Protein 4M8K (pdb70)

Structure (mmCIF, N/CA/C/O backbone):
data_4M8K
#
_entry.id   4M8K
#
_cell.length_a   49.244
_cell.length_b   72.319
_cell.length_c   62.900
_cell.angle_alpha   90.000
_cell.angle_beta   91.530
_cell.angle_gamma   90.000
#
_symmetry.space_group_name_H-M   'P 1 21 1'
#
loop_
_entity.id
_entity.type
_entity.pdbx_description
1 polymer 'hypothetical protein, GDSL-like Lipase/Acylhydrolase family protein'
2 non-polymer 'ACETATE ION'
3 non-polymer 'CHLORIDE ION'
4 water water
#
loop_
_atom_site.group_PDB
_atom_site.id
_atom_site.type_symbol
_atom_site.label_atom_id
_atom_site.label_alt_id
_atom_site.label_comp_id
_atom_site.label_asym_id
_atom_site.label_entity_id
_atom_site.label_seq_id
_atom_site.pdbx_PDB_ins_code
_atom_site.Cartn_x
_atom_site.Cartn_y
_atom_site.Cartn_z
_atom_site.occupancy
_atom_site.B_iso_or_equiv
_atom_site.auth_seq_id
_atom_site.auth_comp_id
_atom_site.auth_asym_id
_atom_site.auth_atom_id
_atom_site.pdbx_PDB_model_num
ATOM 1 N N . GLU A 1 13 ? 26.372 -21.383 12.790 1.00 50.62 -6 GLU A N 1
ATOM 2 C CA . GLU A 1 13 ? 25.381 -20.274 12.982 1.00 54.56 -6 GLU A CA 1
ATOM 3 C C . GLU A 1 13 ? 24.590 -20.472 14.287 1.00 52.90 -6 GLU A C 1
ATOM 4 O O . GLU A 1 13 ? 24.322 -19.502 14.995 1.00 49.41 -6 GLU A O 1
ATOM 6 N N . ASN A 1 14 ? 24.233 -21.719 14.615 1.00 53.79 -5 ASN A N 1
ATOM 7 C CA . ASN A 1 14 ? 23.211 -21.957 15.659 1.00 48.24 -5 ASN A CA 1
ATOM 8 C C . ASN A 1 14 ? 23.695 -21.571 17.004 1.00 40.32 -5 ASN A C 1
ATOM 9 O O . ASN A 1 14 ? 24.862 -21.827 17.328 1.00 36.81 -5 ASN A O 1
ATOM 14 N N . LEU A 1 15 ? 22.797 -20.996 17.800 1.00 36.15 -4 LEU A N 1
ATOM 15 C CA A LEU A 1 15 ? 23.164 -20.474 19.103 0.50 36.50 -4 LEU A CA 1
ATOM 16 C CA B LEU A 1 15 ? 23.175 -20.474 19.096 0.50 36.00 -4 LEU A CA 1
ATOM 17 C C . LEU A 1 15 ? 23.790 -21.552 19.963 1.00 35.46 -4 LEU A C 1
ATOM 18 O O . LEU A 1 15 ? 24.752 -21.285 20.679 1.00 34.68 -4 LEU A O 1
ATOM 27 N N . TYR A 1 16 ? 23.281 -22.777 19.859 1.00 31.78 -3 TYR A N 1
ATOM 28 C CA . TYR A 1 16 ? 23.759 -23.829 20.770 1.00 33.89 -3 TYR A CA 1
ATOM 29 C C . TYR A 1 16 ? 25.211 -24.264 20.557 1.00 35.34 -3 TYR A C 1
ATOM 30 O O . TYR A 1 16 ? 25.798 -24.878 21.444 1.00 37.92 -3 TYR A O 1
ATOM 39 N N . PHE A 1 17 ? 25.779 -23.984 19.385 1.00 31.29 -2 PHE A N 1
ATOM 40 C CA . PHE A 1 17 ? 27.174 -24.365 19.113 1.00 31.89 -2 PHE A CA 1
ATOM 41 C C . PHE A 1 17 ? 28.089 -23.810 20.206 1.00 31.50 -2 PHE A C 1
ATOM 42 O O . PHE A 1 17 ? 28.866 -24.563 20.806 1.00 32.98 -2 PHE A O 1
ATOM 50 N N . GLN A 1 18 ? 27.957 -22.525 20.526 1.00 30.24 -1 GLN A N 1
ATOM 51 C CA . GLN A 1 18 ? 28.761 -21.907 21.589 1.00 30.09 -1 GLN A CA 1
ATOM 52 C C . GLN A 1 18 ? 27.964 -21.486 22.809 1.00 30.39 -1 GLN A C 1
ATOM 53 O O . GLN A 1 18 ? 28.522 -20.938 23.744 1.00 35.83 -1 GLN A O 1
ATOM 59 N N . GLY A 1 19 ? 26.656 -21.688 22.807 1.00 32.38 0 GLY A N 1
ATOM 60 C CA . GLY A 1 19 ? 25.805 -21.257 23.931 1.00 30.70 0 GLY A CA 1
ATOM 61 C C . GLY A 1 19 ? 25.544 -19.780 23.895 1.00 31.08 0 GLY A C 1
ATOM 62 O O . GLY A 1 19 ? 25.968 -19.130 22.955 1.00 31.86 0 GLY A O 1
ATOM 63 N N . GLN A 1 20 ? 24.823 -19.264 24.883 1.00 30.76 23 GLN A N 1
ATOM 64 C CA . GLN A 1 20 ? 24.644 -17.817 25.071 1.00 31.68 23 GLN A CA 1
ATOM 65 C C . GLN A 1 20 ? 25.838 -17.186 25.658 1.00 26.75 23 GLN A C 1
ATOM 66 O O . GLN A 1 20 ? 26.370 -17.667 26.653 1.00 32.48 23 GLN A O 1
ATOM 72 N N . LYS A 1 21 ? 26.168 -16.039 25.101 1.00 24.15 24 LYS A N 1
ATOM 73 C CA . LYS A 1 21 ? 27.224 -15.231 25.590 1.00 28.64 24 LYS A CA 1
ATOM 74 C C . LYS A 1 21 ? 26.770 -14.533 26.882 1.00 28.77 24 LYS A C 1
ATOM 75 O O . LYS A 1 21 ? 25.590 -14.120 27.060 1.00 29.41 24 LYS A O 1
ATOM 81 N N . LYS A 1 22 ? 27.729 -14.439 27.789 1.00 26.26 25 LYS A N 1
ATOM 82 C CA . LYS A 1 22 ? 27.529 -13.908 29.122 1.00 24.86 25 LYS A CA 1
ATOM 83 C C . LYS A 1 22 ? 28.020 -12.456 29.169 1.00 20.52 25 LYS A C 1
ATOM 84 O O . LYS A 1 22 ? 29.167 -12.114 28.749 1.00 22.37 25 LYS A O 1
ATOM 90 N N . VAL A 1 23 ? 27.114 -11.630 29.631 1.00 17.73 26 VAL A N 1
ATOM 91 C CA . VAL A 1 23 ? 27.303 -10.173 29.737 1.00 21.00 26 VAL A CA 1
ATOM 92 C C . VAL A 1 23 ? 27.404 -9.775 31.205 1.00 19.08 26 VAL A C 1
ATOM 93 O O . VAL A 1 23 ? 26.516 -10.067 32.039 1.00 21.10 26 VAL A O 1
ATOM 97 N N . SER A 1 24 ? 28.480 -9.082 31.512 1.00 20.04 27 SER A N 1
ATOM 98 C CA . SER A 1 24 ? 28.615 -8.410 32.774 1.00 21.28 27 SER A CA 1
ATOM 99 C C . SER A 1 24 ? 28.682 -6.889 32.570 1.00 20.81 27 SER A C 1
ATOM 100 O O . SER A 1 24 ? 29.126 -6.400 31.517 1.00 21.27 27 SER A O 1
ATOM 103 N N . ILE A 1 25 ? 28.235 -6.152 33.587 1.00 22.30 28 ILE A N 1
ATOM 104 C CA . ILE A 1 25 ? 28.189 -4.678 33.587 1.00 22.45 28 ILE A CA 1
ATOM 105 C C . ILE A 1 25 ? 29.001 -4.169 34.778 1.00 20.81 28 ILE A C 1
ATOM 106 O O . ILE A 1 25 ? 28.861 -4.708 35.873 1.00 22.76 28 ILE A O 1
ATOM 111 N N . LEU A 1 26 ? 29.845 -3.149 34.534 1.00 21.96 29 LEU A N 1
ATOM 112 C CA . LEU A 1 26 ? 30.535 -2.373 35.570 1.00 19.86 29 LEU A CA 1
ATOM 113 C C . LEU A 1 26 ? 29.994 -0.956 35.429 1.00 20.49 29 LEU A C 1
ATOM 114 O O . LEU A 1 26 ? 30.313 -0.258 34.457 1.00 19.60 29 LEU A O 1
ATOM 119 N N . GLY A 1 27 ? 29.081 -0.579 36.330 1.00 19.47 30 GLY A N 1
ATOM 120 C CA . GLY A 1 27 ? 28.288 0.646 36.170 1.00 19.72 30 GLY A CA 1
ATOM 121 C C . GLY A 1 27 ? 28.078 1.457 37.411 1.00 19.13 30 GLY A C 1
ATOM 122 O O . GLY A 1 27 ? 28.576 1.146 38.535 1.00 15.39 30 GLY A O 1
ATOM 123 N N . ASP A 1 28 ? 27.320 2.516 37.192 1.00 19.34 31 ASP A N 1
ATOM 124 C CA . ASP A 1 28 ? 26.881 3.433 38.218 1.00 19.26 31 ASP A CA 1
ATOM 125 C C . ASP A 1 28 ? 25.323 3.385 38.321 1.00 19.86 31 ASP A C 1
ATOM 126 O O . ASP A 1 28 ? 24.724 2.390 37.923 1.00 20.76 31 ASP A O 1
ATOM 131 N N . SER A 1 29 ? 24.688 4.442 38.830 1.00 22.15 32 SER A N 1
ATOM 132 C CA . SER A 1 29 ? 23.208 4.447 39.004 1.00 23.93 32 SER A CA 1
ATOM 133 C C . SER A 1 29 ? 22.466 4.077 37.739 1.00 23.04 32 SER A C 1
ATOM 134 O O . SER A 1 29 ? 21.385 3.507 37.819 1.00 20.57 32 SER A O 1
ATOM 137 N N . TYR A 1 30 ? 23.015 4.429 36.558 1.00 18.67 33 TYR A N 1
ATOM 138 C CA . TYR A 1 30 ? 22.286 4.281 35.283 1.00 19.35 33 TYR A CA 1
ATOM 139 C C . TYR A 1 30 ? 22.043 2.785 34.964 1.00 23.65 33 TYR A C 1
ATOM 140 O O . TYR A 1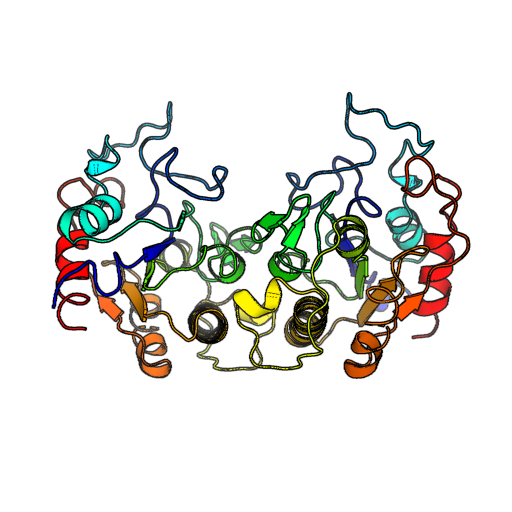 30 ? 21.146 2.425 34.198 1.00 19.66 33 TYR A O 1
ATOM 149 N N . SER A 1 31 ? 22.852 1.939 35.582 1.00 20.22 34 SER A N 1
ATOM 150 C CA . SER A 1 31 ? 22.819 0.485 35.369 1.00 18.43 34 SER A CA 1
ATOM 151 C C . SER A 1 31 ? 22.378 -0.281 36.625 1.00 19.29 34 SER A C 1
ATOM 152 O O . SER A 1 31 ? 22.541 -1.511 36.713 1.00 21.32 34 SER A O 1
ATOM 155 N N . THR A 1 32 ? 21.819 0.429 37.607 1.00 20.97 35 THR A N 1
ATOM 156 C CA . THR A 1 32 ? 21.357 -0.201 38.841 1.00 21.44 35 THR A CA 1
ATOM 157 C C . THR A 1 32 ? 19.869 -0.491 38.810 1.00 22.50 35 THR A C 1
ATOM 158 O O . THR A 1 32 ? 19.112 0.175 38.117 1.00 18.99 35 THR A O 1
ATOM 162 N N . PHE A 1 33 ? 19.477 -1.509 39.570 1.00 23.89 36 PHE A N 1
ATOM 163 C CA . PHE A 1 33 ? 18.075 -1.734 39.975 1.00 21.24 36 PHE A CA 1
ATOM 164 C C . PHE A 1 33 ? 18.126 -2.555 41.249 1.00 19.80 36 PHE A C 1
ATOM 165 O O . PHE A 1 33 ? 18.823 -3.596 41.310 1.00 19.59 36 PHE A O 1
ATOM 173 N N . TYR A 1 34 ? 17.448 -2.059 42.276 1.00 22.21 37 TYR A N 1
ATOM 174 C CA . TYR A 1 34 ? 17.303 -2.768 43.563 1.00 23.94 37 TYR A CA 1
ATOM 175 C C . TYR A 1 34 ? 17.060 -4.263 43.391 1.00 21.38 37 TYR A C 1
ATOM 176 O O . TYR A 1 34 ? 16.128 -4.676 42.661 1.00 21.58 37 TYR A O 1
ATOM 185 N N . GLY A 1 35 ? 17.879 -5.077 44.040 1.00 20.50 38 GLY A N 1
ATOM 186 C CA . GLY A 1 35 ? 17.765 -6.535 43.996 1.00 20.02 38 GLY A CA 1
ATOM 187 C C . GLY A 1 35 ? 18.418 -7.188 42.799 1.00 23.56 38 GLY A C 1
ATOM 188 O O . GLY A 1 35 ? 18.374 -8.395 42.647 1.00 21.65 38 GLY A O 1
ATOM 189 N N . HIS A 1 36 ? 19.000 -6.408 41.921 1.00 18.44 39 HIS A N 1
ATOM 190 C CA . HIS A 1 36 ? 19.566 -6.963 40.697 1.00 20.90 39 HIS A CA 1
ATOM 191 C C . HIS A 1 36 ? 20.995 -6.501 40.495 1.00 21.25 39 HIS A C 1
ATOM 192 O O . HIS A 1 36 ? 21.499 -6.478 39.355 1.00 30.80 39 HIS A O 1
ATOM 199 N N . VAL A 1 37 ? 21.682 -6.138 41.568 1.00 22.51 40 VAL A N 1
ATOM 200 C CA . VAL A 1 37 ? 23.131 -5.844 41.458 1.00 20.39 40 VAL A CA 1
ATOM 201 C C . VAL A 1 37 ? 23.918 -6.816 42.289 1.00 20.06 40 VAL A C 1
ATOM 202 O O . VAL A 1 37 ? 23.407 -7.359 43.259 1.00 20.81 40 VAL A O 1
ATOM 206 N N . SER A 1 38 ? 25.209 -7.000 41.969 1.00 21.55 41 SER A N 1
ATOM 207 C CA A SER A 1 38 ? 26.085 -7.814 42.774 0.50 22.95 41 SER A CA 1
ATOM 208 C CA B SER A 1 38 ? 26.081 -7.807 42.800 0.50 23.20 41 SER A CA 1
ATOM 209 C C . SER A 1 38 ? 27.419 -7.107 42.917 1.00 22.03 41 SER A C 1
ATOM 210 O O . SER A 1 38 ? 28.007 -6.733 41.894 1.00 21.45 41 SER A O 1
ATOM 215 N N . PRO A 1 39 ? 27.900 -6.944 44.141 1.00 20.87 42 PRO A N 1
ATOM 216 C CA . PRO A 1 39 ? 27.306 -7.320 45.439 1.00 22.80 42 PRO A CA 1
ATOM 217 C C . PRO A 1 39 ? 25.928 -6.685 45.700 1.00 21.00 42 PRO A C 1
ATOM 218 O O . PRO A 1 39 ? 25.632 -5.576 45.271 1.00 22.33 42 PRO A O 1
ATOM 222 N N . ALA A 1 40 ? 25.095 -7.413 46.407 1.00 22.82 43 ALA A N 1
ATOM 223 C CA . ALA A 1 40 ? 23.748 -6.938 46.747 1.00 22.59 43 ALA A CA 1
ATOM 224 C C . ALA A 1 40 ? 23.776 -5.628 47.517 1.00 23.91 43 ALA A C 1
ATOM 225 O O . ALA A 1 40 ? 22.868 -4.815 47.375 1.00 28.68 43 ALA A O 1
ATOM 227 N N . ALA A 1 41 ? 24.811 -5.415 48.323 1.00 24.18 44 ALA A N 1
ATOM 228 C CA . ALA A 1 41 ? 24.930 -4.182 49.083 1.00 28.87 44 ALA A CA 1
ATOM 229 C C . ALA A 1 41 ? 25.297 -2.921 48.256 1.00 24.39 44 ALA A C 1
ATOM 230 O O . ALA A 1 41 ? 25.199 -1.811 48.775 1.00 24.61 44 ALA A O 1
ATOM 232 N N . ASN A 1 42 ? 25.676 -3.070 46.982 1.00 21.72 45 ASN A N 1
ATOM 233 C CA . ASN A 1 42 ? 25.854 -1.925 46.140 1.00 19.36 45 ASN A CA 1
ATOM 234 C C . ASN A 1 42 ? 24.641 -0.989 46.173 1.00 21.00 45 ASN A C 1
ATOM 235 O O . ASN A 1 42 ? 23.510 -1.435 45.995 1.00 22.08 45 ASN A O 1
ATOM 240 N N . LEU A 1 43 ? 24.889 0.305 46.309 1.00 21.44 46 LEU A N 1
ATOM 241 C CA . LEU A 1 43 ? 23.814 1.282 46.277 1.00 24.66 46 LEU A CA 1
ATOM 242 C C . LEU A 1 43 ? 23.132 1.299 44.928 1.00 25.54 46 LEU A C 1
ATOM 243 O O . LEU A 1 43 ? 23.773 1.201 43.871 1.00 21.62 46 LEU A O 1
ATOM 248 N N . CYS A 1 44 ? 21.818 1.422 44.977 1.00 23.41 47 CYS A N 1
ATOM 249 C CA . CYS A 1 44 ? 20.972 1.524 43.766 1.00 22.08 47 CYS A CA 1
ATOM 250 C C . CYS A 1 44 ? 20.206 2.844 43.693 1.00 24.84 47 CYS A C 1
ATOM 251 O O . CYS A 1 44 ? 19.939 3.457 44.707 1.00 25.86 47 CYS A O 1
ATOM 254 N N . TRP A 1 45 ? 19.800 3.243 42.499 1.00 20.02 48 TRP A N 1
ATOM 255 C CA . TRP A 1 45 ? 19.029 4.432 42.275 1.00 19.29 48 TRP A CA 1
ATOM 256 C C . TRP A 1 45 ? 17.591 4.092 41.902 1.00 24.70 48 TRP A C 1
ATOM 257 O O . TRP A 1 45 ? 16.689 4.779 42.305 1.00 23.37 48 TRP A O 1
ATOM 268 N N . TYR A 1 46 ? 17.403 3.017 41.146 1.00 24.44 49 TYR A N 1
ATOM 269 C CA . TYR A 1 46 ? 16.069 2.585 40.710 1.00 25.72 49 TYR A CA 1
ATOM 270 C C . TYR A 1 46 ? 15.485 1.458 41.570 1.00 29.11 49 TYR A C 1
ATOM 271 O O . TYR A 1 46 ? 16.175 0.546 41.950 1.00 21.71 49 TYR A O 1
ATOM 280 N N . GLY A 1 47 ? 14.186 1.508 41.797 1.00 26.93 50 GLY A N 1
ATOM 281 C CA . GLY A 1 47 ? 13.486 0.436 42.506 1.00 31.72 50 GLY A CA 1
ATOM 282 C C . GLY A 1 47 ? 13.748 0.312 43.992 1.00 27.49 50 GLY A C 1
ATOM 283 O O . GLY A 1 47 ? 13.468 -0.741 44.558 1.00 26.87 50 GLY A O 1
ATOM 284 N N . VAL A 1 48 ? 14.225 1.376 44.643 1.00 28.15 51 VAL A N 1
ATOM 285 C CA . VAL A 1 48 ? 14.623 1.300 46.039 1.00 24.05 51 VAL A CA 1
ATOM 286 C C . VAL A 1 48 ? 13.392 1.641 46.925 1.00 24.05 51 VAL A C 1
ATOM 287 O O . VAL A 1 48 ? 12.906 2.756 46.904 1.00 30.75 51 VAL A O 1
ATOM 291 N N . PRO A 1 49 ? 12.916 0.695 47.724 1.00 31.22 52 PRO A N 1
ATOM 292 C CA . PRO A 1 49 ? 11.742 0.992 48.587 1.00 26.81 52 PRO A CA 1
ATOM 293 C C . PRO A 1 49 ? 11.958 2.210 49.489 1.00 33.72 52 PRO A C 1
ATOM 294 O O . PRO A 1 49 ? 13.011 2.314 50.148 1.00 29.22 52 PRO A O 1
ATOM 298 N N . GLY A 1 50 ? 10.991 3.131 49.501 1.00 34.30 53 GLY A N 1
ATOM 299 C CA . GLY A 1 50 ? 11.049 4.329 50.336 1.00 31.10 53 GLY A CA 1
ATOM 300 C C . GLY A 1 50 ? 11.955 5.408 49.820 1.00 39.79 53 GLY A C 1
ATOM 301 O O . GLY A 1 50 ? 12.201 6.381 50.509 1.00 55.12 53 GLY A O 1
ATOM 302 N N . GLU A 1 51 ? 12.496 5.239 48.621 1.00 39.34 54 GLU A N 1
ATOM 303 C CA . GLU A 1 51 ? 13.348 6.265 48.035 1.00 39.33 54 GLU A CA 1
ATOM 304 C C . GLU A 1 51 ? 12.866 6.523 46.620 1.00 41.72 54 GLU A C 1
ATOM 305 O O . GLU A 1 51 ? 13.628 6.445 45.658 1.00 43.67 54 GLU A O 1
ATOM 311 N N . LYS A 1 52 ? 11.583 6.862 46.514 1.00 32.23 55 LYS A N 1
ATOM 312 C CA . LYS A 1 52 ? 10.998 7.194 45.231 1.00 33.65 55 LYS A CA 1
ATOM 313 C C . LYS A 1 52 ? 11.677 8.367 44.516 1.00 32.71 55 LYS A C 1
ATOM 314 O O . LYS A 1 52 ? 11.944 9.397 45.123 1.00 30.99 55 LYS A O 1
ATOM 320 N N . LYS A 1 53 ? 11.920 8.208 43.222 1.00 32.41 56 LYS A N 1
ATOM 321 C CA . LYS A 1 53 ? 12.545 9.201 42.369 1.00 26.09 56 LYS A CA 1
ATOM 322 C C . LYS A 1 53 ? 11.483 9.837 41.453 1.00 31.09 56 LYS A C 1
ATOM 323 O O . LYS A 1 53 ? 10.459 9.228 41.225 1.00 29.24 56 LYS A O 1
ATOM 329 N N . GLU A 1 54 ? 11.677 11.069 40.983 1.00 26.73 57 GLU A N 1
ATOM 330 C CA A GLU A 1 54 ? 10.762 11.661 39.980 0.67 28.56 57 GLU A CA 1
ATOM 331 C CA B GLU A 1 54 ? 10.768 11.674 39.992 0.33 28.68 57 GLU A CA 1
ATOM 332 C C . GLU A 1 54 ? 11.310 11.260 38.630 1.00 30.09 57 GLU A C 1
ATOM 333 O O . GLU A 1 54 ? 11.985 12.018 37.964 1.00 25.41 57 GLU A O 1
ATOM 344 N N . ASN A 1 55 ? 11.042 9.996 38.292 1.00 27.65 58 ASN A N 1
ATOM 345 C CA . ASN A 1 55 ? 11.573 9.324 37.149 1.00 22.89 58 ASN A CA 1
ATOM 346 C C . ASN A 1 55 ? 10.669 8.106 36.947 1.00 24.50 58 ASN A C 1
ATOM 347 O O . ASN A 1 55 ? 10.264 7.439 37.920 1.00 22.12 58 ASN A O 1
ATOM 352 N N . ASP A 1 56 ? 10.322 7.833 35.701 1.00 23.64 59 ASP A N 1
ATOM 353 C CA . ASP A 1 56 ? 9.219 6.923 35.426 1.00 23.12 59 ASP A CA 1
ATOM 354 C C . ASP A 1 56 ? 9.632 5.484 35.299 1.00 22.16 59 ASP A C 1
ATOM 355 O O . ASP A 1 56 ? 8.789 4.632 35.002 1.00 22.09 59 ASP A O 1
ATOM 360 N N . VAL A 1 57 ? 10.918 5.165 35.515 1.00 22.16 60 VAL A N 1
ATOM 361 C CA . VAL A 1 57 ? 11.339 3.764 35.516 1.00 22.06 60 VAL A CA 1
ATOM 362 C C . VAL A 1 57 ? 10.948 3.080 36.828 1.00 28.58 60 VAL A C 1
ATOM 363 O O . VAL A 1 57 ? 11.475 3.444 37.847 1.00 22.43 60 VAL A O 1
ATOM 367 N N . THR A 1 58 ? 9.983 2.138 36.792 1.00 23.63 61 THR A N 1
ATOM 368 C CA . THR A 1 58 ? 9.526 1.436 38.003 1.00 26.20 61 THR A CA 1
ATOM 369 C C . THR A 1 58 ? 9.807 -0.107 38.026 1.00 24.94 61 THR A C 1
ATOM 370 O O . THR A 1 58 ? 9.665 -0.750 39.045 1.00 32.61 61 THR A O 1
ATOM 374 N N . LYS A 1 59 ? 10.235 -0.678 36.914 1.00 22.05 62 LYS A N 1
ATOM 375 C CA . LYS A 1 59 ? 10.402 -2.119 36.762 1.00 24.52 62 LYS A CA 1
ATOM 376 C C . LYS A 1 59 ? 11.743 -2.442 36.150 1.00 24.20 62 LYS A C 1
ATOM 377 O O . LYS A 1 59 ? 12.198 -1.739 35.250 1.00 20.75 62 LYS A O 1
ATOM 383 N N . VAL A 1 60 ? 12.371 -3.531 36.605 1.00 22.72 63 VAL A N 1
ATOM 384 C CA . VAL A 1 60 ? 13.694 -3.905 36.085 1.00 23.52 63 VAL A CA 1
ATOM 385 C C . VAL A 1 60 ? 13.671 -4.130 34.600 1.00 23.97 63 VAL A C 1
ATOM 386 O O . VAL A 1 60 ? 14.692 -3.963 33.940 1.00 22.59 63 VAL A O 1
ATOM 390 N N . GLU A 1 61 ? 12.513 -4.512 34.055 1.00 24.41 64 GLU A N 1
ATOM 391 C CA . GLU A 1 61 ? 12.368 -4.858 32.621 1.00 26.73 64 GLU A CA 1
ATOM 392 C C . GLU A 1 61 ? 12.472 -3.650 31.707 1.00 24.63 64 GLU A C 1
ATOM 393 O O . GLU A 1 61 ? 12.672 -3.789 30.492 1.00 26.28 64 GLU A O 1
ATOM 399 N N . GLU A 1 62 ? 12.369 -2.477 32.307 1.00 23.91 65 GLU A N 1
ATOM 400 C CA . GLU A 1 62 ? 12.522 -1.196 31.607 1.00 21.71 65 GLU A CA 1
ATOM 401 C C . GLU A 1 62 ? 13.975 -0.743 31.560 1.00 22.18 65 GLU A C 1
ATOM 402 O O . GLU A 1 62 ? 14.284 0.191 30.835 1.00 24.56 65 GLU A O 1
ATOM 408 N N . THR A 1 63 ? 14.873 -1.355 32.340 1.00 18.52 66 THR A N 1
ATOM 409 C CA . THR A 1 63 ? 16.290 -0.920 32.358 1.00 20.26 66 THR A CA 1
ATOM 410 C C . THR A 1 63 ? 16.972 -1.232 31.013 1.00 20.11 66 THR A C 1
ATOM 411 O O . THR A 1 63 ? 16.615 -2.233 30.371 1.00 21.43 66 THR A O 1
ATOM 415 N N . TRP A 1 64 ? 17.993 -0.453 30.643 1.00 25.49 67 TRP A N 1
ATOM 416 C CA . TRP A 1 64 ? 18.652 -0.598 29.352 1.00 21.34 67 TRP A CA 1
ATOM 417 C C . TRP A 1 64 ? 19.265 -1.978 29.235 1.00 25.48 67 TRP A C 1
ATOM 418 O O . TRP A 1 64 ? 19.245 -2.574 28.170 1.00 26.06 67 TRP A O 1
ATOM 429 N N . TRP A 1 65 ? 19.846 -2.474 30.339 1.00 25.71 68 TRP A N 1
ATOM 430 C CA . TRP A 1 65 ? 20.685 -3.689 30.307 1.00 21.73 68 TRP A CA 1
ATOM 431 C C . TRP A 1 65 ? 19.847 -4.972 30.302 1.00 25.60 68 TRP A C 1
ATOM 432 O O . TRP A 1 65 ? 20.248 -5.972 29.696 1.00 24.33 68 TRP A O 1
ATOM 443 N N . TYR A 1 66 ? 18.735 -4.955 31.043 1.00 23.95 69 TYR A N 1
ATOM 444 C CA . TYR A 1 66 ? 17.798 -6.053 31.090 1.00 21.85 69 TYR A CA 1
ATOM 445 C C . TYR A 1 66 ? 17.198 -6.228 29.703 1.00 23.58 69 TYR A C 1
ATOM 446 O O . TYR A 1 66 ? 17.114 -7.350 29.180 1.00 24.57 69 TYR A O 1
ATOM 455 N N . ARG A 1 67 ? 16.838 -5.103 29.092 1.00 22.23 70 ARG A N 1
ATOM 456 C CA . ARG A 1 67 ? 16.334 -5.066 27.735 1.00 22.39 70 ARG A CA 1
ATOM 457 C C . ARG A 1 67 ? 17.359 -5.591 26.795 1.00 22.77 70 ARG A C 1
ATOM 458 O O . ARG A 1 67 ? 17.080 -6.481 25.985 1.00 27.00 70 ARG A O 1
ATOM 466 N N . PHE A 1 68 ? 18.567 -5.060 26.897 1.00 22.32 71 PHE A N 1
ATOM 467 C CA . PHE A 1 68 ? 19.653 -5.485 25.989 1.00 22.35 71 PHE A CA 1
ATOM 468 C C . PHE A 1 68 ? 19.891 -6.993 26.088 1.00 28.70 71 PHE A C 1
ATOM 469 O O . PHE A 1 68 ? 20.010 -7.701 25.077 1.00 30.28 71 PHE A O 1
ATOM 477 N N . ILE A 1 69 ? 19.920 -7.497 27.299 1.00 25.66 72 ILE A N 1
ATOM 478 C CA . ILE A 1 69 ? 20.227 -8.916 27.487 1.00 25.32 72 ILE A CA 1
ATOM 479 C C . ILE A 1 69 ? 19.091 -9.797 26.978 1.00 26.07 72 ILE A C 1
ATOM 480 O O . ILE A 1 69 ? 19.344 -10.720 26.227 1.00 28.55 72 ILE A O 1
ATOM 485 N N . HIS A 1 70 ? 17.862 -9.480 27.329 1.00 27.13 73 HIS A N 1
ATOM 486 C CA . HIS A 1 70 ? 16.737 -10.358 27.024 1.00 31.72 73 HIS A CA 1
ATOM 487 C C . HIS A 1 70 ? 16.285 -10.260 25.576 1.00 32.18 73 HIS A C 1
ATOM 488 O O . HIS A 1 70 ? 15.766 -11.211 25.036 1.00 35.04 73 HIS A O 1
ATOM 495 N N . GLU A 1 71 ? 16.592 -9.157 24.911 1.00 35.25 74 GLU A N 1
ATOM 496 C CA . GLU A 1 71 ? 16.200 -8.992 23.531 1.00 28.67 74 GLU A CA 1
ATOM 497 C C . GLU A 1 71 ? 17.146 -9.695 22.589 1.00 32.97 74 GLU A C 1
ATOM 498 O O . GLU A 1 71 ? 16.754 -9.999 21.493 1.00 27.12 74 GLU A O 1
ATOM 504 N N . HIS A 1 72 ? 18.380 -9.962 22.996 1.00 34.28 75 HIS A N 1
ATOM 505 C CA . HIS A 1 72 ? 19.415 -10.326 22.012 1.00 33.81 75 HIS A CA 1
ATOM 506 C C . HIS A 1 72 ? 20.138 -11.661 22.298 1.00 29.37 75 HIS A C 1
ATOM 507 O O . HIS A 1 72 ? 21.225 -11.891 21.789 1.00 35.67 75 HIS A O 1
ATOM 514 N N . GLY A 1 73 ? 19.550 -12.508 23.122 1.00 34.29 76 GLY A N 1
ATOM 515 C CA . GLY A 1 73 ? 20.052 -13.889 23.285 1.00 40.56 76 GLY A CA 1
ATOM 516 C C . GLY A 1 73 ? 21.246 -14.012 24.214 1.00 40.89 76 GLY A C 1
ATOM 517 O O . GLY A 1 73 ? 22.073 -14.923 24.075 1.00 36.28 76 GLY A O 1
ATOM 518 N N . PHE A 1 74 ? 21.357 -13.077 25.155 1.00 36.37 77 PHE A N 1
ATOM 519 C CA . PHE A 1 74 ? 22.487 -13.098 26.064 1.00 27.48 77 PHE A CA 1
ATOM 520 C C . PHE A 1 74 ? 22.027 -13.633 27.390 1.00 28.71 77 PHE A C 1
ATOM 521 O O . PHE A 1 74 ? 20.865 -13.803 27.634 1.00 28.21 77 PHE A O 1
ATOM 529 N N . GLN A 1 75 ? 22.977 -13.757 28.283 1.00 29.99 78 GLN A N 1
ATOM 530 C CA . GLN A 1 75 ? 22.723 -14.122 29.638 1.00 31.23 78 GLN A CA 1
ATOM 531 C C . GLN A 1 75 ? 23.411 -13.091 30.549 1.00 24.36 78 GLN A C 1
ATOM 532 O O . GLN A 1 75 ? 24.570 -12.734 30.294 1.00 22.35 78 GLN A O 1
ATOM 538 N N . LEU A 1 76 ? 22.761 -12.673 31.646 1.00 23.22 79 LEU A N 1
ATOM 539 C CA . LEU A 1 76 ? 23.397 -11.780 32.600 1.00 23.21 79 LEU A CA 1
ATOM 540 C C . LEU A 1 76 ? 24.343 -12.596 33.425 1.00 22.88 79 LEU A C 1
ATOM 541 O O . LEU A 1 76 ? 23.939 -13.626 33.943 1.00 25.67 79 LEU A O 1
ATOM 546 N N . GLU A 1 77 ? 25.604 -12.181 33.516 1.00 21.57 80 GLU A N 1
ATOM 547 C CA . GLU A 1 77 ? 26.563 -12.843 34.399 1.00 20.34 80 GLU A CA 1
ATOM 548 C C . GLU A 1 77 ? 26.565 -12.022 35.712 1.00 26.16 80 GLU A C 1
ATOM 549 O O . GLU A 1 77 ? 26.021 -12.481 36.736 1.00 21.55 80 GLU A O 1
ATOM 555 N N . ARG A 1 78 ? 27.107 -10.794 35.692 1.00 21.94 81 ARG A N 1
ATOM 556 C CA . ARG A 1 78 ? 27.085 -9.993 36.896 1.00 19.06 81 ARG A CA 1
ATOM 557 C C . ARG A 1 78 ? 26.759 -8.575 36.522 1.00 20.47 81 ARG A C 1
ATOM 558 O O . ARG A 1 78 ? 27.366 -8.031 35.630 1.00 20.60 81 ARG A O 1
ATOM 566 N N . ASN A 1 79 ? 25.836 -7.976 37.268 1.00 17.46 82 ASN A N 1
ATOM 567 C CA . ASN A 1 79 ? 25.618 -6.530 37.225 1.00 18.55 82 ASN A CA 1
ATOM 568 C C . ASN A 1 79 ? 26.249 -5.828 38.453 1.00 17.68 82 ASN A C 1
ATOM 569 O O . ASN A 1 79 ? 25.580 -5.606 39.485 1.00 18.64 82 ASN A O 1
ATOM 574 N N . ASN A 1 80 ? 27.527 -5.528 38.314 1.00 17.73 83 ASN A N 1
ATOM 575 C CA . ASN A 1 80 ? 28.252 -4.784 39.342 1.00 19.39 83 ASN A CA 1
ATOM 576 C C . ASN A 1 80 ? 28.127 -3.294 39.101 1.00 19.15 83 ASN A C 1
ATOM 577 O O . ASN A 1 80 ? 29.012 -2.656 38.544 1.00 16.40 83 ASN A O 1
ATOM 582 N N . SER A 1 81 ? 27.004 -2.751 39.540 1.00 17.56 84 SER A N 1
ATOM 583 C CA . SER A 1 81 ? 26.684 -1.351 39.389 1.00 17.45 84 SER A CA 1
ATOM 584 C C . SER A 1 81 ? 26.358 -0.781 40.752 1.00 16.69 84 SER A C 1
ATOM 585 O O . SER A 1 81 ? 25.792 -1.455 41.595 1.00 21.52 84 SER A O 1
ATOM 588 N N . TYR A 1 82 ? 26.739 0.490 40.935 1.00 17.85 85 TYR A N 1
ATOM 589 C CA . TYR A 1 82 ? 26.840 1.144 42.227 1.00 18.87 85 TYR A CA 1
ATOM 590 C C . TYR A 1 82 ? 26.576 2.638 42.061 1.00 18.93 85 TYR A C 1
ATOM 591 O O . TYR A 1 82 ? 27.373 3.376 41.468 1.00 16.55 85 TYR A O 1
ATOM 600 N N . SER A 1 83 ? 25.481 3.089 42.673 1.00 21.84 86 SER A N 1
ATOM 601 C CA A SER A 1 83 ? 25.014 4.481 42.575 0.67 19.29 86 SER A CA 1
ATOM 602 C CA B SER A 1 83 ? 24.988 4.449 42.577 0.33 19.32 86 SER A CA 1
ATOM 603 C C . SER A 1 83 ? 26.022 5.487 43.050 1.00 21.15 86 SER A C 1
ATOM 604 O O . SER A 1 83 ? 26.580 5.361 44.121 1.00 20.20 86 SER A O 1
ATOM 609 N N . GLY A 1 84 ? 26.275 6.509 42.240 1.00 22.12 87 GLY A N 1
ATOM 610 C CA . GLY A 1 84 ? 27.179 7.551 42.653 1.00 23.23 87 GLY A CA 1
ATOM 611 C C . GLY A 1 84 ? 28.638 7.182 42.454 1.00 20.01 87 GLY A C 1
ATOM 612 O O . GLY A 1 84 ? 29.520 8.056 42.545 1.00 22.82 87 GLY A O 1
ATOM 613 N N . SER A 1 85 ? 28.925 5.926 42.113 1.00 19.17 88 SER A N 1
ATOM 614 C CA . SER A 1 85 ? 30.348 5.503 42.045 1.00 16.71 88 SER A CA 1
ATOM 615 C C . SER A 1 85 ? 31.083 6.089 40.817 1.00 17.69 88 SER A C 1
ATOM 616 O O . SER A 1 85 ? 30.521 6.257 39.729 1.00 21.46 88 SER A O 1
ATOM 619 N N . THR A 1 86 ? 32.327 6.465 41.067 1.00 18.06 89 THR A N 1
ATOM 620 C CA . THR A 1 86 ? 33.212 7.096 40.121 1.00 19.83 89 THR A CA 1
ATOM 621 C C . THR A 1 86 ? 34.196 6.114 39.545 1.00 18.16 89 THR A C 1
ATOM 622 O O . THR A 1 86 ? 34.503 5.095 40.141 1.00 19.68 89 THR A O 1
ATOM 626 N N . VAL A 1 87 ? 34.733 6.427 38.378 1.00 16.94 90 VAL A N 1
ATOM 627 C CA . VAL A 1 87 ? 35.829 5.653 37.853 1.00 17.48 90 VAL A CA 1
ATOM 628 C C . VAL A 1 87 ? 37.086 5.814 38.703 1.00 16.61 90 VAL A C 1
ATOM 629 O O . VAL A 1 87 ? 37.750 4.828 39.028 1.00 19.21 90 VAL A O 1
ATOM 633 N N . CYS A 1 88 ? 37.447 7.063 39.018 1.00 19.46 91 CYS A N 1
ATOM 634 C CA . CYS A 1 88 ? 38.620 7.362 39.799 1.00 16.50 91 CYS A CA 1
ATOM 635 C C . CYS A 1 88 ? 38.279 7.331 41.312 1.00 21.12 91 CYS A C 1
ATOM 636 O O . CYS A 1 88 ? 37.077 7.249 41.694 1.00 20.94 91 CYS A O 1
ATOM 639 N N . HIS A 1 89 ? 39.311 7.453 42.158 1.00 20.37 92 HIS A N 1
ATOM 640 C CA . HIS A 1 89 ? 39.099 7.399 43.625 1.00 20.81 92 HIS A CA 1
ATOM 641 C C . HIS A 1 89 ? 38.575 8.683 44.239 1.00 21.34 92 HIS A C 1
ATOM 642 O O . HIS A 1 89 ? 38.284 8.702 45.419 1.00 22.41 92 HIS A O 1
ATOM 649 N N . THR A 1 90 ? 38.465 9.769 43.478 1.00 23.69 93 THR A N 1
ATOM 650 C CA . THR A 1 90 ? 37.899 11.003 44.014 1.00 22.42 93 THR A CA 1
ATOM 651 C C . THR A 1 90 ? 36.393 11.030 43.866 1.00 21.77 93 THR A C 1
ATOM 652 O O . THR A 1 90 ? 35.871 11.064 42.757 1.00 21.81 93 THR A O 1
ATOM 656 N N . GLY A 1 91 ? 35.679 11.058 44.972 1.00 22.29 94 GLY A N 1
ATOM 657 C CA . GLY A 1 91 ? 34.225 11.233 44.891 1.00 20.83 94 GLY A CA 1
ATOM 658 C C . GLY A 1 91 ? 33.672 12.643 45.056 1.00 25.90 94 GLY A C 1
ATOM 659 O O . GLY A 1 91 ? 34.388 13.636 44.951 1.00 25.92 94 GLY A O 1
ATOM 660 N N . TYR A 1 92 ? 32.389 12.716 45.383 1.00 23.18 95 TYR A N 1
ATOM 661 C CA . TYR A 1 92 ? 31.712 13.969 45.631 1.00 25.60 95 TYR A CA 1
ATOM 662 C C . TYR A 1 92 ? 32.260 14.663 46.865 1.00 30.42 95 TYR A C 1
ATOM 663 O O . TYR A 1 92 ? 32.481 14.005 47.892 1.00 26.67 95 TYR A O 1
ATOM 672 N N . GLU A 1 93 ? 32.401 15.998 46.764 1.00 31.13 96 GLU A N 1
ATOM 673 C CA . GLU A 1 93 ? 32.899 16.857 47.847 1.00 39.25 96 GLU A CA 1
ATOM 674 C C . GLU A 1 93 ? 34.290 16.407 48.276 1.00 35.92 96 GLU A C 1
ATOM 675 O O . GLU A 1 93 ? 34.593 16.339 49.450 1.00 37.89 96 GLU A O 1
ATOM 681 N N . LYS A 1 94 ? 35.103 16.029 47.299 1.00 38.21 97 LYS A N 1
ATOM 682 C CA . LYS A 1 94 ? 36.410 15.381 47.532 1.00 40.51 97 LYS A CA 1
ATOM 683 C C . LYS A 1 94 ? 36.390 14.159 48.482 1.00 45.38 97 LYS A C 1
ATOM 684 O O . LYS A 1 94 ? 37.432 13.816 49.012 1.00 35.01 97 LYS A O 1
ATOM 690 N N . ALA A 1 95 ? 35.237 13.498 48.696 1.00 35.66 98 ALA A N 1
ATOM 691 C CA . ALA A 1 95 ? 35.231 12.263 49.473 1.00 36.23 98 ALA A CA 1
ATOM 692 C C . ALA A 1 95 ? 36.183 11.206 48.857 1.00 25.19 98 ALA A C 1
ATOM 693 O O . ALA A 1 95 ? 36.418 11.197 47.687 1.00 28.08 98 ALA A O 1
ATOM 695 N N . ASP A 1 96 ? 36.704 10.305 49.688 1.00 27.25 99 ASP A N 1
ATOM 696 C CA . ASP A 1 96 ? 37.535 9.225 49.230 1.00 28.03 99 ASP A CA 1
ATOM 697 C C . ASP A 1 96 ? 36.668 8.027 48.792 1.00 28.58 99 ASP A C 1
ATOM 698 O O . ASP A 1 96 ? 36.099 7.335 49.610 1.00 33.34 99 ASP A O 1
ATOM 703 N N . TYR A 1 97 ? 36.592 7.792 47.487 1.00 23.90 100 TYR A N 1
ATOM 704 C CA . TYR A 1 97 ? 35.776 6.719 46.957 1.00 21.10 100 TYR A CA 1
ATOM 705 C C . TYR A 1 97 ? 36.611 5.438 46.669 1.00 23.26 100 TYR A C 1
ATOM 706 O O . TYR A 1 97 ? 36.255 4.617 45.812 1.00 20.24 100 TYR A O 1
ATOM 715 N N . SER A 1 98 ? 37.723 5.279 47.382 1.00 20.11 101 SER A N 1
ATOM 716 C CA . SER A 1 98 ? 38.579 4.087 47.250 1.00 22.09 101 SER A CA 1
ATOM 717 C C . SER A 1 98 ? 37.817 2.851 47.664 1.00 18.46 101 SER A C 1
ATOM 718 O O . SER A 1 98 ? 38.278 1.728 47.417 1.00 21.99 101 SER A O 1
ATOM 721 N N . ASP A 1 99 ? 36.725 3.023 48.394 1.00 21.43 102 ASP A N 1
ATOM 722 C CA . ASP A 1 99 ? 35.899 1.913 48.795 1.00 19.94 102 ASP A CA 1
ATOM 723 C C . ASP A 1 99 ? 34.892 1.483 47.700 1.00 24.32 102 ASP A C 1
ATOM 724 O O . ASP A 1 99 ? 34.276 0.463 47.854 1.00 24.21 102 ASP A O 1
ATOM 729 N N . ARG A 1 100 ? 34.725 2.225 46.604 1.00 23.63 103 ARG A N 1
ATOM 730 C CA . ARG A 1 100 ? 33.661 1.936 45.643 1.00 19.25 103 ARG A CA 1
ATOM 731 C C . ARG A 1 100 ? 33.920 2.307 44.204 1.00 19.16 103 ARG A C 1
ATOM 732 O O . ARG A 1 100 ? 33.010 2.176 43.373 1.00 21.70 103 ARG A O 1
ATOM 740 N N . SER A 1 101 ? 35.127 2.724 43.879 1.00 19.19 104 SER A N 1
ATOM 741 C CA . SER A 1 101 ? 35.388 3.215 42.551 1.00 17.79 104 SER A CA 1
ATOM 742 C C . SER A 1 101 ? 35.425 2.071 41.572 1.00 16.86 104 SER A C 1
ATOM 743 O O . SER A 1 101 ? 35.638 0.930 41.996 1.00 17.63 104 SER A O 1
ATOM 746 N N . PHE A 1 102 ? 35.239 2.353 40.272 1.00 15.84 105 PHE A N 1
ATOM 747 C CA . PHE A 1 102 ? 35.138 1.261 39.283 1.00 17.75 105 PHE A CA 1
ATOM 748 C C . PHE A 1 102 ? 36.400 0.419 39.404 1.00 17.31 105 PHE A C 1
ATOM 749 O O . PHE A 1 102 ? 36.358 -0.774 39.308 1.00 18.20 105 PHE A O 1
ATOM 757 N N . ILE A 1 103 ? 37.526 1.082 39.598 1.00 17.38 106 ILE A N 1
ATOM 758 C CA . ILE A 1 103 ? 38.833 0.410 39.535 1.00 21.78 106 ILE A CA 1
ATOM 759 C C . ILE A 1 103 ? 39.076 -0.538 40.699 1.00 21.74 106 ILE A C 1
ATOM 760 O O . ILE A 1 103 ? 39.967 -1.398 40.632 1.00 23.22 106 ILE A O 1
ATOM 765 N N . THR A 1 104 ? 38.233 -0.468 41.706 1.00 20.23 107 THR A N 1
ATOM 766 C CA . THR A 1 104 ? 38.305 -1.388 42.825 1.00 19.81 107 THR A CA 1
ATOM 767 C C . THR A 1 104 ? 37.370 -2.576 42.670 1.00 20.54 107 THR A C 1
ATOM 768 O O . THR A 1 104 ? 37.437 -3.487 43.466 1.00 22.99 107 THR A O 1
ATOM 772 N N . ARG A 1 105 ? 36.507 -2.566 41.648 1.00 19.84 108 ARG A N 1
ATOM 773 C CA . ARG A 1 105 ? 35.493 -3.612 41.474 1.00 18.04 108 ARG A CA 1
ATOM 774 C C . ARG A 1 105 ? 35.718 -4.544 40.312 1.00 19.17 108 ARG A C 1
ATOM 775 O O . ARG A 1 105 ? 34.919 -5.411 40.041 1.00 19.24 108 ARG A O 1
ATOM 783 N N . ILE A 1 106 ? 36.863 -4.368 39.637 1.00 16.22 109 ILE A N 1
ATOM 784 C CA . ILE A 1 106 ? 37.188 -5.067 38.397 1.00 19.76 109 ILE A CA 1
ATOM 785 C C . ILE A 1 106 ? 37.405 -6.584 38.510 1.00 20.35 109 ILE A C 1
ATOM 786 O O . ILE A 1 106 ? 37.301 -7.249 37.506 1.00 22.12 109 ILE A O 1
ATOM 791 N N . HIS A 1 107 ? 37.661 -7.110 39.708 1.00 22.02 110 HIS A N 1
ATOM 792 C CA . HIS A 1 107 ? 37.741 -8.566 39.940 1.00 24.02 110 HIS A CA 1
ATOM 793 C C . HIS A 1 107 ? 36.410 -9.257 40.179 1.00 26.37 110 HIS A C 1
ATOM 794 O O . HIS A 1 107 ? 36.381 -10.490 40.243 1.00 27.15 110 HIS A O 1
ATOM 801 N N . ASN A 1 108 ? 35.326 -8.522 40.346 1.00 18.91 111 ASN A N 1
ATOM 802 C CA . ASN A 1 108 ? 34.073 -9.155 40.709 1.00 22.79 111 ASN A CA 1
ATOM 803 C C . ASN A 1 108 ? 33.024 -8.957 39.616 1.00 22.39 111 ASN A C 1
ATOM 804 O O . ASN A 1 108 ? 32.059 -8.209 39.790 1.00 22.48 111 ASN A O 1
ATOM 809 N N . LEU A 1 109 ? 33.229 -9.656 38.487 1.00 21.07 112 LEU A N 1
ATOM 810 C CA . LEU A 1 109 ? 32.350 -9.606 37.323 1.00 20.93 112 LEU A CA 1
ATOM 811 C C . LEU A 1 109 ? 31.956 -10.983 36.786 1.00 20.27 112 LEU A C 1
ATOM 812 O O . LEU A 1 109 ? 31.429 -11.088 35.669 1.00 22.15 112 LEU A O 1
ATOM 817 N N . GLY A 1 110 ? 32.276 -12.030 37.552 1.00 20.47 113 GLY A N 1
ATOM 818 C CA . GLY A 1 110 ? 32.059 -13.401 37.144 1.00 22.13 113 GLY A CA 1
ATOM 819 C C . GLY A 1 110 ? 32.988 -13.825 36.020 1.00 25.33 113 GLY A C 1
ATOM 820 O O . GLY A 1 110 ? 34.146 -13.397 35.968 1.00 22.90 113 GLY A O 1
ATOM 821 N N . THR A 1 111 ? 32.435 -14.582 35.068 1.00 26.11 114 THR A N 1
ATOM 822 C CA . THR A 1 111 ? 33.186 -15.055 33.891 1.00 25.46 114 THR A CA 1
ATOM 823 C C . THR A 1 111 ? 32.488 -14.599 32.612 1.00 23.69 114 THR A C 1
ATOM 824 O O . THR A 1 111 ? 31.921 -15.376 31.898 1.00 21.77 114 THR A O 1
ATOM 828 N N . PRO A 1 112 ? 32.567 -13.310 32.304 1.00 21.10 115 PRO A N 1
ATOM 829 C CA . PRO A 1 112 ? 31.876 -12.788 31.159 1.00 23.29 115 PRO A CA 1
ATOM 830 C C . PRO A 1 112 ? 32.615 -13.001 29.866 1.00 23.15 115 PRO A C 1
ATOM 831 O O . PRO A 1 112 ? 33.844 -13.128 29.847 1.00 23.48 115 PRO A O 1
ATOM 835 N N . ASP A 1 113 ? 31.828 -13.100 28.801 1.00 20.94 116 ASP A N 1
ATOM 836 C CA . ASP A 1 113 ? 32.329 -13.030 27.407 1.00 22.66 116 ASP A CA 1
ATOM 837 C C . ASP A 1 113 ? 32.311 -11.587 26.909 1.00 21.28 116 ASP A C 1
ATOM 838 O O . ASP A 1 113 ? 33.108 -11.195 26.029 1.00 22.38 116 ASP A O 1
ATOM 843 N N . ILE A 1 114 ? 31.353 -10.818 27.450 1.00 21.23 117 ILE A N 1
ATOM 844 C CA . ILE A 1 114 ? 31.158 -9.415 27.092 1.00 23.01 117 ILE A CA 1
ATOM 845 C C . ILE A 1 114 ? 31.148 -8.615 28.374 1.00 21.71 117 ILE A C 1
ATOM 846 O O . ILE A 1 114 ? 30.396 -8.930 29.336 1.00 25.54 117 ILE A O 1
ATOM 851 N N . ILE A 1 115 ? 31.950 -7.545 28.406 1.00 21.21 118 ILE A N 1
ATOM 852 C CA . ILE A 1 115 ? 31.929 -6.595 29.529 1.00 18.16 118 ILE A CA 1
ATOM 853 C C . ILE A 1 115 ? 31.507 -5.206 28.998 1.00 20.70 118 ILE A C 1
ATOM 854 O O . ILE A 1 115 ? 32.103 -4.661 28.060 1.00 23.33 118 ILE A O 1
ATOM 859 N N . LEU A 1 116 ? 30.463 -4.664 29.608 1.00 18.92 119 LEU A N 1
ATOM 860 C CA . LEU A 1 116 ? 29.984 -3.339 29.316 1.00 20.53 119 LEU A CA 1
ATOM 861 C C . LEU A 1 116 ? 30.312 -2.387 30.490 1.00 21.73 119 LEU A C 1
ATOM 862 O O . LEU A 1 116 ? 29.765 -2.510 31.581 1.00 19.79 119 LEU A O 1
ATOM 867 N N . VAL A 1 117 ? 31.213 -1.447 30.212 1.00 17.31 120 VAL A N 1
ATOM 868 C CA . VAL A 1 117 ? 31.672 -0.440 31.171 1.00 18.26 120 VAL A CA 1
ATOM 869 C C . VAL A 1 117 ? 30.871 0.815 30.907 1.00 23.45 120 VAL A C 1
ATOM 870 O O . VAL A 1 117 ? 30.876 1.320 29.775 1.00 20.78 120 VAL A O 1
ATOM 874 N N . PHE A 1 118 ? 30.152 1.295 31.936 1.00 19.39 121 PHE A N 1
ATOM 875 C CA . PHE A 1 118 ? 29.248 2.450 31.807 1.00 21.09 121 PHE A CA 1
ATOM 876 C C . PHE A 1 118 ? 29.456 3.383 33.002 1.00 21.90 121 PHE A C 1
ATOM 877 O O . PHE A 1 118 ? 28.682 3.432 33.961 1.00 17.61 121 PHE A O 1
ATOM 885 N N . GLY A 1 119 ? 30.526 4.154 32.919 1.00 17.41 122 GLY A N 1
ATOM 886 C CA . GLY A 1 119 ? 30.943 5.067 33.989 1.00 17.01 122 GLY A CA 1
ATOM 887 C C . GLY A 1 119 ? 31.472 6.410 33.478 1.00 19.25 122 GLY A C 1
ATOM 888 O O . GLY A 1 119 ? 31.568 6.693 32.228 1.00 18.35 122 GLY A O 1
ATOM 889 N N . GLY A 1 120 ? 31.766 7.253 34.455 1.00 20.19 123 GLY A N 1
ATOM 890 C CA . GLY A 1 120 ? 32.259 8.596 34.189 1.00 23.15 123 GLY A CA 1
ATOM 891 C C . GLY A 1 120 ? 31.315 9.712 34.485 1.00 23.78 123 GLY A C 1
ATOM 892 O O . GLY A 1 120 ? 31.745 10.842 34.731 1.00 21.29 123 GLY A O 1
ATOM 893 N N . THR A 1 121 ? 30.016 9.416 34.519 1.00 22.52 124 THR A N 1
ATOM 894 C CA . THR A 1 121 ? 29.049 10.463 34.907 1.00 21.33 124 THR A CA 1
ATOM 895 C C . THR A 1 121 ? 29.373 11.102 36.276 1.00 22.41 124 THR A C 1
ATOM 896 O O . THR A 1 121 ? 29.366 12.316 36.435 1.00 21.74 124 THR A O 1
ATOM 900 N N . ASN A 1 122 ? 29.657 10.290 37.273 1.00 23.67 125 ASN A N 1
ATOM 901 C CA . ASN A 1 122 ? 29.955 10.824 38.578 1.00 19.48 125 ASN A CA 1
ATOM 902 C C . ASN A 1 122 ? 31.315 11.551 38.622 1.00 20.27 125 ASN A C 1
ATOM 903 O O . ASN A 1 122 ? 31.451 12.563 39.317 1.00 21.51 125 ASN A O 1
ATOM 908 N N . ASP A 1 123 ? 32.295 11.068 37.866 1.00 17.60 126 ASP A N 1
ATOM 909 C CA . ASP A 1 123 ? 33.573 11.795 37.778 1.00 18.11 126 ASP A CA 1
ATOM 910 C C . ASP A 1 123 ? 33.323 13.201 37.250 1.00 18.64 126 ASP A C 1
ATOM 911 O O . ASP A 1 123 ? 33.879 14.189 37.765 1.00 20.09 126 ASP A O 1
ATOM 916 N N . SER A 1 124 ? 32.438 13.310 36.253 1.00 21.61 127 SER A N 1
ATOM 917 C CA . SER A 1 124 ? 32.060 14.612 35.684 1.00 21.21 127 SER A CA 1
ATOM 918 C C . SER A 1 124 ? 31.277 15.455 36.668 1.00 23.07 127 SER A C 1
ATOM 919 O O . SER A 1 124 ? 31.637 16.593 36.943 1.00 23.29 127 SER A O 1
ATOM 922 N N . TRP A 1 125 ? 30.202 14.900 37.213 1.00 21.09 128 TRP A N 1
ATOM 923 C CA . TRP A 1 125 ? 29.368 15.675 38.110 1.00 24.76 128 TRP A CA 1
ATOM 924 C C . TRP A 1 125 ? 30.077 16.048 39.393 1.00 27.82 128 TRP A C 1
ATOM 925 O O . TRP A 1 125 ? 29.810 17.099 39.925 1.00 25.66 128 TRP A O 1
ATOM 936 N N . ALA A 1 126 ? 30.989 15.208 39.888 1.00 27.73 129 ALA A N 1
ATOM 937 C CA . ALA A 1 126 ? 31.708 15.560 41.120 1.00 26.56 129 ALA A CA 1
ATOM 938 C C . ALA A 1 126 ? 32.909 16.478 40.924 1.00 26.68 129 ALA A C 1
ATOM 939 O O . ALA A 1 126 ? 33.456 16.968 41.909 1.00 27.19 129 ALA A O 1
ATOM 941 N N . GLY A 1 127 ? 33.304 16.733 39.678 1.00 24.83 130 GLY A N 1
ATOM 942 C CA . GLY A 1 127 ? 34.408 17.616 39.426 1.00 26.87 130 GLY A CA 1
ATOM 943 C C . GLY A 1 127 ? 35.739 17.006 39.831 1.00 29.74 130 GLY A C 1
ATOM 944 O O . GLY A 1 127 ? 36.622 17.693 40.285 1.00 23.51 130 GLY A O 1
ATOM 945 N N . ALA A 1 128 ? 35.884 15.704 39.646 1.00 24.98 131 ALA A N 1
ATOM 946 C CA . ALA A 1 128 ? 37.117 15.023 39.989 1.00 28.88 131 ALA A CA 1
ATOM 947 C C . ALA A 1 128 ? 38.209 15.565 39.099 1.00 26.44 131 ALA A C 1
ATOM 948 O O . ALA A 1 128 ? 37.939 15.937 37.966 1.00 24.37 131 ALA A O 1
ATOM 950 N N . PRO A 1 129 ? 39.439 15.650 39.634 1.00 26.26 132 PRO A N 1
ATOM 951 C CA . PRO A 1 129 ? 40.554 16.171 38.848 1.00 24.71 132 PRO A CA 1
ATOM 952 C C . PRO A 1 129 ? 40.798 15.309 37.649 1.00 22.13 132 PRO A C 1
ATOM 953 O O . PRO A 1 129 ? 40.637 14.088 37.735 1.00 22.14 132 PRO A O 1
ATOM 957 N N . ILE A 1 130 ? 41.149 15.913 36.522 1.00 24.02 133 ILE A N 1
ATOM 958 C CA . ILE A 1 130 ? 41.309 15.167 35.278 1.00 29.88 133 ILE A CA 1
ATOM 959 C C . ILE A 1 130 ? 42.650 14.476 35.157 1.00 32.09 133 ILE A C 1
ATOM 960 O O . ILE A 1 130 ? 42.762 13.372 34.586 1.00 23.35 133 ILE A O 1
ATOM 965 N N . GLY A 1 131 ? 43.675 15.163 35.649 1.00 26.90 134 GLY A N 1
ATOM 966 C CA . GLY A 1 131 ? 45.029 14.642 35.622 1.00 32.44 134 GLY A CA 1
ATOM 967 C C . GLY A 1 131 ? 45.579 14.479 34.222 1.00 26.73 134 GLY A C 1
ATOM 968 O O . GLY A 1 131 ? 45.101 15.130 33.297 1.00 27.75 134 GLY A O 1
ATOM 969 N N . ALA A 1 132 ? 46.544 13.572 34.087 1.00 23.06 135 ALA A N 1
ATOM 970 C CA . ALA A 1 132 ? 47.260 13.331 32.826 1.00 28.08 135 ALA A CA 1
ATOM 971 C C . ALA A 1 132 ? 46.990 11.945 32.282 1.00 30.20 135 ALA A C 1
ATOM 972 O O . ALA A 1 132 ? 46.769 10.983 33.037 1.00 27.61 135 ALA A O 1
ATOM 974 N N . TYR A 1 133 ? 46.961 11.825 30.964 1.00 27.06 136 TYR A N 1
ATOM 975 C CA . TYR A 1 133 ? 46.963 10.515 30.341 1.00 26.25 136 TYR A CA 1
ATOM 976 C C . TYR A 1 133 ? 48.163 9.771 30.870 1.00 29.36 136 TYR A C 1
ATOM 977 O O . TYR A 1 133 ? 49.220 10.352 31.051 1.00 27.89 136 TYR A O 1
ATOM 986 N N . GLN A 1 134 ? 47.983 8.499 31.176 1.00 26.55 137 GLN A N 1
ATOM 987 C CA . GLN A 1 134 ? 48.978 7.717 31.875 1.00 24.69 137 GLN A CA 1
ATOM 988 C C . GLN A 1 134 ? 48.765 6.258 31.568 1.00 23.42 137 GLN A C 1
ATOM 989 O O . GLN A 1 134 ? 47.786 5.616 32.014 1.00 23.61 137 GLN A O 1
ATOM 995 N N . TYR A 1 135 ? 49.735 5.659 30.880 1.00 27.14 138 TYR A N 1
ATOM 996 C CA . TYR A 1 135 ? 49.567 4.290 30.410 1.00 24.82 138 TYR A CA 1
ATOM 997 C C . TYR A 1 135 ? 50.424 3.214 31.126 1.00 30.71 138 TYR A C 1
ATOM 998 O O . TYR A 1 135 ? 50.499 2.074 30.692 1.00 30.45 138 TYR A O 1
ATOM 1007 N N . ASP A 1 136 ? 51.051 3.565 32.246 1.00 30.18 139 ASP A N 1
ATOM 1008 C CA . ASP A 1 136 ? 51.753 2.603 33.089 1.00 25.41 139 ASP A CA 1
ATOM 1009 C C . ASP A 1 136 ? 52.164 3.322 34.366 1.00 26.49 139 ASP A C 1
ATOM 1010 O O . ASP A 1 136 ? 52.098 4.563 34.428 1.00 26.49 139 ASP A O 1
ATOM 1015 N N . GLY A 1 137 ? 52.619 2.572 35.359 1.00 26.04 140 GLY A N 1
ATOM 1016 C CA . GLY A 1 137 ? 53.273 3.145 36.551 1.00 26.53 140 GLY A CA 1
ATOM 1017 C C . GLY A 1 137 ? 52.327 3.778 37.581 1.00 28.75 140 GLY A C 1
ATOM 1018 O O . GLY A 1 137 ? 52.750 4.571 38.423 1.00 28.27 140 GLY A O 1
ATOM 1019 N N . TRP A 1 138 ? 51.054 3.421 37.516 1.00 28.69 141 TRP A N 1
ATOM 1020 C CA . TRP A 1 138 ? 50.022 4.054 38.338 1.00 26.50 141 TRP A CA 1
ATOM 1021 C C . TRP A 1 138 ? 50.264 3.855 39.824 1.00 26.19 141 TRP A C 1
ATOM 1022 O O . TRP A 1 138 ? 50.313 2.704 40.329 1.00 24.92 141 TRP A O 1
ATOM 1033 N N . THR A 1 139 ? 50.363 4.965 40.540 1.00 24.55 142 THR A N 1
ATOM 1034 C CA . THR A 1 139 ? 50.280 4.939 42.022 1.00 19.25 142 THR A CA 1
ATOM 1035 C C . THR A 1 139 ? 48.859 5.114 42.497 1.00 20.89 142 THR A C 1
ATOM 1036 O O . THR A 1 139 ? 47.994 5.613 41.770 1.00 21.24 142 THR A O 1
ATOM 1040 N N . LYS A 1 140 ? 48.604 4.729 43.730 1.00 16.62 143 LYS A N 1
ATOM 1041 C CA . LYS A 1 140 ? 47.296 5.047 44.346 1.00 18.19 143 LYS A CA 1
ATOM 1042 C C . LYS A 1 140 ? 46.989 6.560 44.225 1.00 20.45 143 LYS A C 1
ATOM 1043 O O . LYS A 1 140 ? 45.877 6.954 43.860 1.00 22.12 143 LYS A O 1
ATOM 1049 N N . ALA A 1 141 ? 48.001 7.374 44.508 1.00 17.63 144 ALA A N 1
ATOM 1050 C CA . ALA A 1 141 ? 47.843 8.844 44.438 1.00 18.60 144 ALA A CA 1
ATOM 1051 C C . ALA A 1 141 ? 47.380 9.292 43.045 1.00 21.67 144 ALA A C 1
ATOM 1052 O O . ALA A 1 141 ? 46.410 10.093 42.927 1.00 22.41 144 ALA A O 1
ATOM 1054 N N . ASP A 1 142 ? 48.040 8.750 42.004 1.00 23.25 145 ASP A N 1
ATOM 1055 C CA . ASP A 1 142 ? 47.744 9.092 40.622 1.00 24.02 145 ASP A CA 1
ATOM 1056 C C . ASP A 1 142 ? 46.251 8.789 40.336 1.00 22.11 145 ASP A C 1
ATOM 1057 O O . ASP A 1 142 ? 45.594 9.484 39.563 1.00 20.84 145 ASP A O 1
ATOM 1062 N N . LEU A 1 143 ? 45.738 7.749 40.956 1.00 21.68 146 LEU A N 1
ATOM 1063 C CA . LEU A 1 143 ? 44.449 7.194 40.570 1.00 21.83 146 LEU A CA 1
ATOM 1064 C C . LEU A 1 143 ? 43.247 7.951 41.152 1.00 19.48 146 LEU A C 1
ATOM 1065 O O . LEU A 1 143 ? 42.117 7.571 40.872 1.00 19.01 146 LEU A O 1
ATOM 1070 N N . TYR A 1 144 ? 43.519 8.994 41.941 1.00 21.92 147 TYR A N 1
ATOM 1071 C CA . TYR A 1 144 ? 42.524 10.018 42.345 1.00 21.11 147 TYR A CA 1
ATOM 1072 C C . TYR A 1 144 ? 42.121 10.886 41.157 1.00 23.36 147 TYR A C 1
ATOM 1073 O O . TYR A 1 144 ? 41.127 11.572 41.221 1.00 25.44 147 TYR A O 1
ATOM 1082 N N . SER A 1 145 ? 42.886 10.858 40.055 1.00 20.67 148 SER A N 1
ATOM 1083 C CA . SER A 1 145 ? 42.547 11.640 38.892 1.00 24.06 148 SER A CA 1
ATOM 1084 C C . SER A 1 145 ? 41.854 10.785 37.786 1.00 21.28 148 SER A C 1
ATOM 1085 O O . SER A 1 145 ? 42.074 9.565 37.678 1.00 21.39 148 SER A O 1
ATOM 1088 N N . PHE A 1 146 ? 41.055 11.437 36.967 1.00 20.26 149 PHE A N 1
ATOM 1089 C CA . PHE A 1 146 ? 40.250 10.693 35.993 1.00 21.29 149 PHE A CA 1
ATOM 1090 C C . PHE A 1 146 ? 41.025 9.966 34.877 1.00 19.64 149 PHE A C 1
ATOM 1091 O O . PHE A 1 146 ? 40.800 8.745 34.587 1.00 20.30 149 PHE A O 1
ATOM 1099 N N . ARG A 1 147 ? 41.905 10.677 34.198 1.00 21.34 150 ARG A N 1
ATOM 1100 C CA . ARG A 1 147 ? 42.622 10.031 33.106 1.00 20.38 150 ARG A CA 1
ATOM 1101 C C . ARG A 1 147 ? 43.484 8.834 33.556 1.00 24.57 150 ARG A C 1
ATOM 1102 O O . ARG A 1 147 ? 43.358 7.767 32.953 1.00 24.79 150 ARG A O 1
ATOM 1110 N N . PRO A 1 148 ? 44.347 8.999 34.595 1.00 20.11 151 PRO A N 1
ATOM 1111 C CA . PRO A 1 148 ? 45.058 7.786 35.016 1.00 21.01 151 PRO A CA 1
ATOM 1112 C C . PRO A 1 148 ? 44.115 6.632 35.426 1.00 19.96 151 PRO A C 1
ATOM 1113 O O . PRO A 1 148 ? 44.368 5.497 35.067 1.00 20.48 151 PRO A O 1
ATOM 1117 N N . ALA A 1 149 ? 43.035 6.940 36.163 1.00 15.50 152 ALA A N 1
ATOM 1118 C CA . ALA A 1 149 ? 42.073 5.906 36.595 1.00 18.08 152 ALA A CA 1
ATOM 1119 C C . ALA A 1 149 ? 41.393 5.150 35.449 1.00 18.31 152 ALA A C 1
ATOM 1120 O O . ALA A 1 149 ? 41.330 3.932 35.496 1.00 17.00 152 ALA A O 1
ATOM 1122 N N . PHE A 1 150 ? 40.957 5.863 34.410 1.00 19.83 153 PHE A N 1
ATOM 1123 C CA . PHE A 1 150 ? 40.298 5.259 33.263 1.00 19.53 153 PHE A CA 1
ATOM 1124 C C . PHE A 1 150 ? 41.281 4.496 32.422 1.00 20.36 153 PHE A C 1
ATOM 1125 O O . PHE A 1 150 ? 40.977 3.421 31.911 1.00 19.52 153 PHE A O 1
ATOM 1133 N N . CYS A 1 151 ? 42.500 5.021 32.280 1.00 22.92 154 CYS A N 1
ATOM 1134 C CA . CYS A 1 151 ? 43.544 4.198 31.662 1.00 21.16 154 CYS A CA 1
ATOM 1135 C C . CYS A 1 151 ? 43.748 2.901 32.467 1.00 21.59 154 CYS A C 1
ATOM 1136 O O . CYS A 1 151 ? 43.887 1.811 31.903 1.00 21.58 154 CYS A O 1
ATOM 1139 N N . TYR A 1 152 ? 43.858 3.019 33.800 1.00 25.87 155 TYR A N 1
ATOM 1140 C CA . TYR A 1 152 ? 44.173 1.847 34.615 1.00 21.26 155 TYR A CA 1
ATOM 1141 C C . TYR A 1 152 ? 43.020 0.845 34.457 1.00 22.10 155 TYR A C 1
ATOM 1142 O O . TYR A 1 152 ? 43.223 -0.377 34.410 1.00 22.31 155 TYR A O 1
ATOM 1151 N N . LEU A 1 153 ? 41.819 1.371 34.334 1.00 22.50 156 LEU A N 1
ATOM 1152 C CA . LEU A 1 153 ? 40.607 0.551 34.216 1.00 23.76 156 LEU A CA 1
ATOM 1153 C C . LEU A 1 153 ? 40.669 -0.315 32.990 1.00 20.99 156 LEU A C 1
ATOM 1154 O O . LEU A 1 153 ? 40.567 -1.555 33.070 1.00 19.13 156 LEU A O 1
ATOM 1159 N N . LEU A 1 154 ? 40.814 0.307 31.832 1.00 20.12 157 LEU A N 1
ATOM 1160 C CA . LEU A 1 154 ? 40.850 -0.493 30.604 1.00 23.12 157 LEU A CA 1
ATOM 1161 C C . LEU A 1 154 ? 42.074 -1.412 30.582 1.00 20.80 157 LEU A C 1
ATOM 1162 O O . LEU A 1 154 ? 41.984 -2.550 30.141 1.00 24.91 157 LEU A O 1
ATOM 1167 N N . ALA A 1 155 ? 43.196 -0.918 31.058 1.00 20.55 158 ALA A N 1
ATOM 1168 C CA . ALA A 1 155 ? 44.444 -1.699 31.013 1.00 20.16 158 ALA A CA 1
ATOM 1169 C C . ALA A 1 155 ? 44.262 -2.942 31.823 1.00 20.02 158 ALA A C 1
ATOM 1170 O O . ALA A 1 155 ? 44.581 -4.019 31.380 1.00 20.81 158 ALA A O 1
ATOM 1172 N N . SER A 1 156 ? 43.706 -2.782 33.018 1.00 21.23 159 SER A N 1
ATOM 1173 C CA . SER A 1 156 ? 43.467 -3.900 33.952 1.00 22.56 159 SER A CA 1
ATOM 1174 C C . SER A 1 156 ? 42.366 -4.849 33.517 1.00 24.41 159 SER A C 1
ATOM 1175 O O . SER A 1 156 ? 42.554 -6.062 33.661 1.00 19.85 159 SER A O 1
ATOM 1178 N N . LEU A 1 157 ? 41.236 -4.321 32.992 1.00 23.64 160 LEU A N 1
ATOM 1179 C CA . LEU A 1 157 ? 40.216 -5.196 32.432 1.00 22.04 160 LEU A CA 1
ATOM 1180 C C . LEU A 1 157 ? 40.760 -6.071 31.298 1.00 26.09 160 LEU A C 1
ATOM 1181 O O . LEU A 1 157 ? 40.446 -7.275 31.219 1.00 26.10 160 LEU A O 1
ATOM 1186 N N . LYS A 1 158 ? 41.569 -5.489 30.418 1.00 25.26 161 LYS A N 1
ATOM 1187 C CA . LYS A 1 158 ? 42.158 -6.247 29.310 1.00 26.61 161 LYS A CA 1
ATOM 1188 C C . LYS A 1 158 ? 43.097 -7.366 29.811 1.00 25.55 161 LYS A C 1
ATOM 1189 O O . LYS A 1 158 ? 43.120 -8.432 29.231 1.00 24.12 161 LYS A O 1
ATOM 1195 N N . GLN A 1 159 ? 43.823 -7.141 30.896 1.00 23.34 162 GLN A N 1
ATOM 1196 C CA . GLN A 1 159 ? 44.695 -8.174 31.460 1.00 22.50 162 GLN A CA 1
ATOM 1197 C C . GLN A 1 159 ? 43.897 -9.258 32.197 1.00 19.99 162 GLN A C 1
ATOM 1198 O O . GLN A 1 159 ? 44.154 -10.463 32.015 1.00 20.04 162 GLN A O 1
ATOM 1204 N N . LEU A 1 160 ? 42.927 -8.853 33.032 1.00 19.91 163 LEU A N 1
ATOM 1205 C CA . LEU A 1 160 ? 42.104 -9.820 33.763 1.00 20.09 163 LEU A CA 1
ATOM 1206 C C . LEU A 1 160 ? 41.192 -10.672 32.849 1.00 21.68 163 LEU A C 1
ATOM 1207 O O . LEU A 1 160 ? 40.933 -11.853 33.166 1.00 24.34 163 LEU A O 1
ATOM 1212 N N . TYR A 1 161 ? 40.644 -10.072 31.787 1.00 22.11 164 TYR A N 1
ATOM 1213 C CA . TYR A 1 161 ? 39.673 -10.769 30.902 1.00 22.97 164 TYR A CA 1
ATOM 1214 C C . TYR A 1 161 ? 40.134 -10.764 29.444 1.00 22.18 164 TYR A C 1
ATOM 1215 O O . TYR A 1 161 ? 39.543 -10.074 28.595 1.00 22.13 164 TYR A O 1
ATOM 1224 N N . PRO A 1 162 ? 41.249 -11.485 29.146 1.00 25.24 165 PRO A N 1
ATOM 1225 C CA . PRO A 1 162 ? 41.866 -11.345 27.828 1.00 28.42 165 PRO A CA 1
ATOM 1226 C C . PRO A 1 162 ? 41.064 -11.946 26.690 1.00 33.86 165 PRO A C 1
ATOM 1227 O O . PRO A 1 162 ? 41.358 -11.651 25.519 1.00 32.17 165 PRO A O 1
ATOM 1231 N N . ALA A 1 163 ? 40.111 -12.811 27.031 1.00 30.07 166 ALA A N 1
ATOM 1232 C CA . ALA A 1 163 ? 39.229 -13.381 26.060 1.00 29.90 166 ALA A CA 1
ATOM 1233 C C . ALA A 1 163 ? 37.908 -12.642 25.952 1.00 33.09 166 ALA A C 1
ATOM 1234 O O . ALA A 1 163 ? 37.148 -12.987 25.092 1.00 28.96 166 ALA A O 1
ATOM 1236 N N . ALA A 1 164 ? 37.628 -11.620 26.774 1.00 29.98 167 ALA A N 1
ATOM 1237 C CA . ALA A 1 164 ? 36.320 -10.975 26.738 1.00 24.95 167 ALA A CA 1
ATOM 1238 C C . ALA A 1 164 ? 36.318 -9.857 25.714 1.00 24.98 167 ALA A C 1
ATOM 1239 O O . ALA A 1 164 ? 37.356 -9.324 25.396 1.00 25.99 167 ALA A O 1
ATOM 1241 N N . ARG A 1 165 ? 35.147 -9.511 25.203 1.00 28.19 168 ARG A N 1
ATOM 1242 C CA . ARG A 1 165 ? 34.969 -8.277 24.447 1.00 31.26 168 ARG A CA 1
ATOM 1243 C C . ARG A 1 165 ? 34.483 -7.196 25.394 1.00 21.65 168 ARG A C 1
ATOM 1244 O O . ARG A 1 165 ? 33.533 -7.374 26.129 1.00 24.51 168 ARG A O 1
ATOM 1252 N N . ILE A 1 166 ? 35.183 -6.076 25.408 1.00 22.54 169 ILE A N 1
ATOM 1253 C CA . ILE A 1 166 ? 34.927 -4.992 26.327 1.00 24.28 169 ILE A CA 1
ATOM 1254 C C . ILE A 1 166 ? 34.491 -3.786 25.522 1.00 26.21 169 ILE A C 1
ATOM 1255 O O . ILE A 1 166 ? 35.131 -3.447 24.516 1.00 22.02 169 ILE A O 1
ATOM 1260 N N . TYR A 1 167 ? 33.357 -3.228 25.918 1.00 20.95 170 TYR A N 1
ATOM 1261 C CA . TYR A 1 167 ? 32.764 -2.038 25.336 1.00 19.49 170 TYR A CA 1
ATOM 1262 C C . TYR A 1 167 ? 32.591 -0.971 26.384 1.00 18.89 170 TYR A C 1
ATOM 1263 O O . TYR A 1 167 ? 32.136 -1.261 27.525 1.00 22.50 170 TYR A O 1
ATOM 1272 N N . ASN A 1 168 ? 33.020 0.240 26.064 1.00 22.93 171 ASN A N 1
ATOM 1273 C CA . ASN A 1 168 ? 32.789 1.377 26.903 1.00 22.78 171 ASN A CA 1
ATOM 1274 C C . ASN A 1 168 ? 31.522 2.124 26.444 1.00 23.25 171 ASN A C 1
ATOM 1275 O O . ASN A 1 168 ? 31.248 2.238 25.237 1.00 21.77 171 ASN A O 1
ATOM 1280 N N . ILE A 1 169 ? 30.788 2.640 27.409 1.00 18.93 172 ILE A N 1
ATOM 1281 C CA . ILE A 1 169 ? 29.566 3.374 27.108 1.00 19.62 172 ILE A CA 1
ATOM 1282 C C . ILE A 1 169 ? 29.699 4.773 27.718 1.00 21.65 172 ILE A C 1
ATOM 1283 O O . ILE A 1 169 ? 29.802 4.898 28.958 1.00 19.90 172 ILE A O 1
ATOM 1288 N N . THR A 1 170 ? 29.705 5.797 26.851 1.00 20.92 173 THR A N 1
ATOM 1289 C CA . THR A 1 170 ? 29.810 7.223 27.264 1.00 22.08 173 THR A CA 1
ATOM 1290 C C . THR A 1 170 ? 28.451 7.915 27.326 1.00 20.58 173 THR A C 1
ATOM 1291 O O . THR A 1 170 ? 27.783 8.147 26.306 1.00 22.92 173 THR A O 1
ATOM 1295 N N . ASN A 1 171 ? 28.005 8.212 28.545 1.00 21.57 174 ASN A N 1
ATOM 1296 C CA . ASN A 1 171 ? 26.825 9.042 28.745 1.00 21.45 174 ASN A CA 1
ATOM 1297 C C . ASN A 1 171 ? 26.883 10.347 27.943 1.00 22.91 174 ASN A C 1
ATOM 1298 O O . ASN A 1 171 ? 27.956 10.930 27.731 1.00 20.46 174 ASN A O 1
ATOM 1303 N N . SER A 1 172 ? 25.714 10.818 27.534 1.00 24.82 175 SER A N 1
ATOM 1304 C CA . SER A 1 172 ? 25.606 12.160 26.985 1.00 24.09 175 SER A CA 1
ATOM 1305 C C . SER A 1 172 ? 25.694 13.188 28.107 1.00 25.18 175 SER A C 1
ATOM 1306 O O . SER A 1 172 ? 25.487 12.868 29.280 1.00 24.12 175 SER A O 1
ATOM 1309 N N . GLU A 1 173 ? 25.996 14.427 27.721 1.00 24.59 176 GLU A N 1
ATOM 1310 C CA . GLU A 1 173 ? 25.924 15.615 28.588 1.00 24.27 176 GLU A CA 1
ATOM 1311 C C . GLU A 1 173 ? 26.970 15.634 29.708 1.00 25.89 176 GLU A C 1
ATOM 1312 O O . GLU A 1 173 ? 26.786 16.262 30.723 1.00 24.89 176 GLU A O 1
ATOM 1318 N N . LEU A 1 174 ? 28.090 14.962 29.499 1.00 28.47 177 LEU A N 1
ATOM 1319 C CA . LEU A 1 174 ? 29.224 15.064 30.437 1.00 26.13 177 LEU A CA 1
ATOM 1320 C C . LEU A 1 174 ? 30.210 16.157 30.040 1.00 23.49 177 LEU A C 1
ATOM 1321 O O . LEU A 1 174 ? 30.178 16.647 28.928 1.00 22.11 177 LEU A O 1
ATOM 1326 N N . SER A 1 175 ? 31.114 16.520 30.944 1.00 24.37 178 SER A N 1
ATOM 1327 C CA . SER A 1 175 ? 32.138 17.507 30.620 1.00 19.96 178 SER A CA 1
ATOM 1328 C C . SER A 1 175 ? 32.872 17.127 29.381 1.00 23.99 178 SER A C 1
ATOM 1329 O O . SER A 1 175 ? 33.033 15.964 29.075 1.00 25.37 178 SER A O 1
ATOM 1332 N N . GLU A 1 176 ? 33.347 18.156 28.679 1.00 26.02 179 GLU A N 1
ATOM 1333 C CA . GLU A 1 176 ? 34.195 18.000 27.525 1.00 30.26 179 GLU A CA 1
ATOM 1334 C C . GLU A 1 176 ? 35.397 17.173 27.851 1.00 24.38 179 GLU A C 1
ATOM 1335 O O . GLU A 1 176 ? 35.754 16.278 27.117 1.00 22.75 179 GLU A O 1
ATOM 1341 N N . GLU A 1 177 ? 36.026 17.459 28.968 1.00 24.59 180 GLU A N 1
ATOM 1342 C CA . GLU A 1 177 ? 37.241 16.724 29.366 1.00 27.25 180 GLU A CA 1
ATOM 1343 C C . GLU A 1 177 ? 37.013 15.234 29.676 1.00 25.71 180 GLU A C 1
ATOM 1344 O O . GLU A 1 177 ? 37.793 14.416 29.231 1.00 22.84 180 GLU A O 1
ATOM 1350 N N . VAL A 1 178 ? 35.957 14.881 30.414 1.00 21.38 181 VAL A N 1
ATOM 1351 C CA . VAL A 1 178 ? 35.643 13.480 30.664 1.00 21.65 181 VAL A CA 1
ATOM 1352 C C . VAL A 1 178 ? 35.246 12.775 29.361 1.00 18.90 181 VAL A C 1
ATOM 1353 O O . VAL A 1 178 ? 35.643 11.640 29.081 1.00 18.57 181 VAL A O 1
ATOM 1357 N N . THR A 1 179 ? 34.488 13.463 28.541 1.00 19.69 182 THR A N 1
ATOM 1358 C CA . THR A 1 179 ? 34.016 12.876 27.307 1.00 21.86 182 THR A CA 1
ATOM 1359 C C . THR A 1 179 ? 35.176 12.578 26.334 1.00 22.67 182 THR A C 1
ATOM 1360 O O . THR A 1 179 ? 35.294 11.447 25.779 1.00 21.75 182 THR A O 1
ATOM 1364 N N . ASP A 1 180 ? 36.018 13.579 26.141 1.00 23.03 183 ASP A N 1
ATOM 1365 C CA . ASP A 1 180 ? 37.140 13.475 25.229 1.00 29.84 183 ASP A CA 1
ATOM 1366 C C . ASP A 1 180 ? 38.160 12.467 25.768 1.00 29.79 183 ASP A C 1
ATOM 1367 O O . ASP A 1 180 ? 38.788 11.699 24.997 1.00 26.83 183 ASP A O 1
ATOM 1372 N N . SER A 1 181 ? 38.390 12.515 27.075 1.00 27.82 184 SER A N 1
ATOM 1373 C CA . SER A 1 181 ? 39.374 11.617 27.696 1.00 23.78 184 SER A CA 1
ATOM 1374 C C . SER A 1 181 ? 38.975 10.146 27.502 1.00 22.22 184 SER A C 1
ATOM 1375 O O . SER A 1 181 ? 39.805 9.322 27.124 1.00 22.14 184 SER A O 1
ATOM 1386 N N . ASP A 1 183 ? 37.205 8.868 25.152 1.00 26.43 186 ASP A N 1
ATOM 1387 C CA . ASP A 1 183 ? 37.280 8.465 23.752 1.00 25.68 186 ASP A CA 1
ATOM 1388 C C . ASP A 1 183 ? 38.724 8.224 23.360 1.00 28.48 186 ASP A C 1
ATOM 1389 O O . ASP A 1 183 ? 39.035 7.252 22.695 1.00 25.81 186 ASP A O 1
ATOM 1394 N N . GLU A 1 184 ? 39.595 9.123 23.781 1.00 24.61 187 GLU A N 1
ATOM 1395 C CA . GLU A 1 184 ? 41.035 8.994 23.523 1.00 26.67 187 GLU A CA 1
ATOM 1396 C C . GLU A 1 184 ? 41.641 7.725 24.166 1.00 24.36 187 GLU A C 1
ATOM 1397 O O . GLU A 1 184 ? 42.440 6.999 23.566 1.00 22.88 187 GLU A O 1
ATOM 1403 N N . ILE A 1 185 ? 41.284 7.485 25.418 1.00 19.03 188 ILE A N 1
ATOM 1404 C CA . ILE A 1 185 ? 41.789 6.324 26.136 1.00 19.42 188 ILE A CA 1
ATOM 1405 C C . ILE A 1 185 ? 41.210 5.016 25.579 1.00 21.70 188 ILE A C 1
ATOM 1406 O O . ILE A 1 185 ? 41.986 4.042 25.427 1.00 23.35 188 ILE A O 1
ATOM 1411 N N . CYS A 1 186 ? 39.902 4.961 25.257 1.00 23.48 189 CYS A N 1
ATOM 1412 C CA . CYS A 1 186 ? 39.352 3.835 24.521 1.00 22.48 189 CYS A CA 1
ATOM 1413 C C . CYS A 1 186 ? 40.123 3.567 23.235 1.00 23.76 189 CYS A C 1
ATOM 1414 O O . CYS A 1 186 ? 40.475 2.419 22.937 1.00 25.80 189 CYS A O 1
ATOM 1417 N N . ARG A 1 187 ? 40.413 4.613 22.489 1.00 22.87 190 ARG A N 1
ATOM 1418 C CA . ARG A 1 187 ? 41.220 4.452 21.240 1.00 25.65 190 ARG A CA 1
ATOM 1419 C C . ARG A 1 187 ? 42.631 3.881 21.538 1.00 33.39 190 ARG A C 1
ATOM 1420 O O . ARG A 1 187 ? 43.118 2.969 20.833 1.00 29.76 190 ARG A O 1
ATOM 1428 N N . HIS A 1 188 ? 43.280 4.378 22.588 1.00 29.24 191 HIS A N 1
ATOM 1429 C CA . HIS A 1 188 ? 44.581 3.832 22.962 1.00 29.49 191 HIS A CA 1
ATOM 1430 C C . HIS A 1 188 ? 44.494 2.317 23.149 1.00 25.65 191 HIS A C 1
ATOM 1431 O O . HIS A 1 188 ? 45.282 1.594 22.635 1.00 24.46 191 HIS A O 1
ATOM 1438 N N . TYR A 1 189 ? 43.508 1.862 23.922 1.00 22.66 192 TYR A N 1
ATOM 1439 C CA . TYR A 1 189 ? 43.394 0.457 24.278 1.00 23.49 192 TYR A CA 1
ATOM 1440 C C . TYR A 1 189 ? 42.605 -0.393 23.260 1.00 29.01 192 TYR A C 1
ATOM 1441 O O . TYR A 1 189 ? 42.476 -1.608 23.447 1.00 28.47 192 TYR A O 1
ATOM 1450 N N . GLY A 1 190 ? 42.169 0.211 22.156 1.00 28.03 193 GLY A N 1
ATOM 1451 C CA . GLY A 1 190 ? 41.464 -0.536 21.107 1.00 24.79 193 GLY A CA 1
ATOM 1452 C C . GLY A 1 190 ? 40.113 -1.028 21.605 1.00 24.20 193 GLY A C 1
ATOM 1453 O O . GLY A 1 190 ? 39.686 -2.099 21.241 1.00 25.61 193 GLY A O 1
ATOM 1454 N N . ILE A 1 191 ? 39.504 -0.291 22.519 1.00 25.91 194 ILE A N 1
ATOM 1455 C CA . ILE A 1 191 ? 38.181 -0.602 23.012 1.00 19.92 194 ILE A CA 1
ATOM 1456 C C . ILE A 1 191 ? 37.130 0.283 22.331 1.00 21.91 194 ILE A C 1
ATOM 1457 O O . ILE A 1 191 ? 37.252 1.544 22.346 1.00 20.19 194 ILE A O 1
ATOM 1462 N N . GLU A 1 192 ? 36.081 -0.325 21.778 1.00 21.99 195 GLU A N 1
ATOM 1463 C CA A GLU A 1 192 ? 34.938 0.446 21.224 0.50 24.20 195 GLU A CA 1
ATOM 1464 C CA B GLU A 1 192 ? 34.930 0.408 21.239 0.50 24.23 195 GLU A CA 1
ATOM 1465 C C . GLU A 1 192 ? 34.242 1.311 22.274 1.00 30.40 195 GLU A C 1
ATOM 1466 O O . GLU A 1 192 ? 33.893 0.851 23.383 1.00 26.34 195 GLU A O 1
ATOM 1477 N N . ASN A 1 193 ? 34.018 2.573 21.897 1.00 27.08 196 ASN A N 1
ATOM 1478 C CA . ASN A 1 193 ? 33.393 3.534 22.761 1.00 28.16 196 ASN A CA 1
ATOM 1479 C C . ASN A 1 193 ? 32.028 3.893 22.185 1.00 25.88 196 ASN A C 1
ATOM 1480 O O . ASN A 1 193 ? 31.961 4.416 21.103 1.00 26.33 196 ASN A O 1
ATOM 1485 N N . ILE A 1 194 ? 30.956 3.580 22.914 1.00 24.32 197 ILE A N 1
ATOM 1486 C CA . ILE A 1 194 ? 29.576 3.860 22.468 1.00 23.93 197 ILE A CA 1
ATOM 1487 C C . ILE A 1 194 ? 29.212 5.237 22.970 1.00 23.95 197 ILE A C 1
ATOM 1488 O O . ILE A 1 194 ? 29.030 5.465 24.163 1.00 23.10 197 ILE A O 1
ATOM 1493 N N . ARG A 1 195 ? 29.131 6.187 22.059 1.00 22.08 198 ARG A N 1
ATOM 1494 C CA . ARG A 1 195 ? 28.848 7.571 22.452 1.00 27.92 198 ARG A CA 1
ATOM 1495 C C . ARG A 1 195 ? 27.353 7.837 22.422 1.00 24.80 198 ARG A C 1
ATOM 1496 O O . ARG A 1 195 ? 26.771 8.080 21.389 1.00 28.93 198 ARG A O 1
ATOM 1504 N N . LEU A 1 196 ? 26.718 7.749 23.583 1.00 19.34 199 LEU A N 1
ATOM 1505 C CA . LEU A 1 196 ? 25.285 7.894 23.620 1.00 21.31 199 LEU A CA 1
ATOM 1506 C C . LEU A 1 196 ? 24.844 9.307 23.201 1.00 22.75 199 LEU A C 1
ATOM 1507 O O . LEU A 1 196 ? 25.556 10.273 23.440 1.00 21.14 199 LEU A O 1
ATOM 1512 N N . HIS A 1 197 ? 23.682 9.404 22.561 1.00 21.00 200 HIS A N 1
ATOM 1513 C CA . HIS A 1 197 ? 23.128 10.692 22.193 1.00 25.11 200 HIS A CA 1
ATOM 1514 C C . HIS A 1 197 ? 21.607 10.677 22.376 1.00 24.18 200 HIS A C 1
ATOM 1515 O O . HIS A 1 197 ? 20.979 9.646 22.238 1.00 24.47 200 HIS A O 1
ATOM 1522 N N . ASP A 1 198 ? 21.024 11.831 22.645 1.00 24.66 201 ASP A N 1
ATOM 1523 C CA . ASP A 1 198 ? 19.562 11.956 22.680 1.00 28.71 201 ASP A CA 1
ATOM 1524 C C . ASP A 1 198 ? 18.945 10.965 23.653 1.00 27.69 201 ASP A C 1
ATOM 1525 O O . ASP A 1 198 ? 18.014 10.239 23.335 1.00 26.07 201 ASP A O 1
ATOM 1530 N N . ILE A 1 199 ? 19.493 10.957 24.854 1.00 29.02 202 ILE A N 1
ATOM 1531 C CA . ILE A 1 199 ? 18.990 10.118 25.929 1.00 25.77 202 ILE A CA 1
ATOM 1532 C C . ILE A 1 199 ? 18.051 10.927 26.842 1.00 24.81 202 ILE A C 1
ATOM 1533 O O . ILE A 1 199 ? 18.481 11.811 27.558 1.00 25.67 202 ILE A O 1
ATOM 1538 N N . ASP A 1 200 ? 16.777 10.564 26.852 1.00 25.63 203 ASP A N 1
ATOM 1539 C CA . ASP A 1 200 ? 15.801 11.218 27.673 1.00 25.35 203 ASP A CA 1
ATOM 1540 C C . ASP A 1 200 ? 16.091 10.923 29.128 1.00 22.58 203 ASP A C 1
ATOM 1541 O O . ASP A 1 200 ? 16.251 9.765 29.518 1.00 22.41 203 ASP A O 1
ATOM 1546 N N . LYS A 1 201 ? 16.179 11.974 29.912 1.00 19.50 204 LYS A N 1
ATOM 1547 C CA . LYS A 1 201 ? 16.435 11.834 31.325 1.00 19.57 204 LYS A CA 1
ATOM 1548 C C . LYS A 1 201 ? 15.399 12.543 32.195 1.00 20.14 204 LYS A C 1
ATOM 1549 O O . LYS A 1 201 ? 14.862 13.575 31.853 1.00 22.26 204 LYS A O 1
ATOM 1555 N N . GLN A 1 202 ? 15.183 11.964 33.359 1.00 18.59 205 GLN A N 1
ATOM 1556 C CA . GLN A 1 202 ? 14.379 12.566 34.411 1.00 22.66 205 GLN A CA 1
ATOM 1557 C C . GLN A 1 202 ? 15.177 12.488 35.677 1.00 21.31 205 GLN A C 1
ATOM 1558 O O . GLN A 1 202 ? 15.646 11.423 36.052 1.00 24.41 205 GLN A O 1
ATOM 1564 N N . TRP A 1 203 ? 15.312 13.609 36.373 1.00 20.69 206 TRP A N 1
ATOM 1565 C CA . TRP A 1 203 ? 16.147 13.666 37.584 1.00 19.56 206 TRP A CA 1
ATOM 1566 C C . TRP A 1 203 ? 17.533 13.1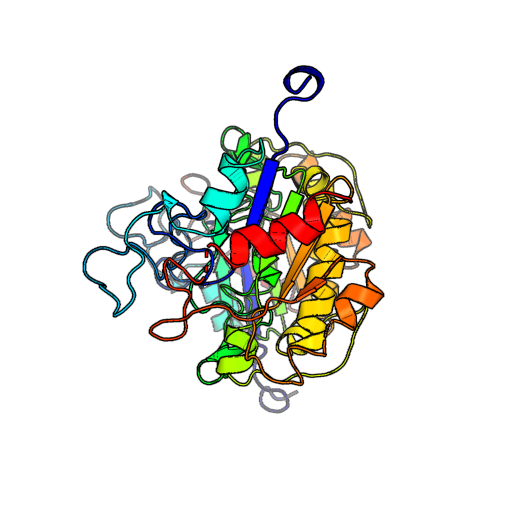82 37.295 1.00 19.40 206 TRP A C 1
ATOM 1567 O O . TRP A 1 203 ? 18.138 12.489 38.138 1.00 22.81 206 TRP A O 1
ATOM 1578 N N . GLY A 1 204 ? 18.028 13.554 36.117 1.00 20.27 207 GLY A N 1
ATOM 1579 C CA . GLY A 1 204 ? 19.444 13.318 35.719 1.00 20.79 207 GLY A CA 1
ATOM 1580 C C . GLY A 1 204 ? 19.772 11.876 35.385 1.00 22.15 207 GLY A C 1
ATOM 1581 O O . GLY A 1 204 ? 20.966 11.527 35.078 1.00 21.86 207 GLY A O 1
ATOM 1582 N N . HIS A 1 205 ? 18.735 11.046 35.316 1.00 22.95 208 HIS A N 1
ATOM 1583 C CA . HIS A 1 205 ? 18.925 9.616 35.018 1.00 21.43 208 HIS A CA 1
ATOM 1584 C C . HIS A 1 205 ? 17.948 9.106 33.965 1.00 23.58 208 HIS A C 1
ATOM 1585 O O . HIS A 1 205 ? 16.890 9.667 33.785 1.00 21.79 208 HIS A O 1
ATOM 1592 N N . PRO A 1 206 ? 18.328 8.071 33.222 1.00 25.00 209 PRO A N 1
ATOM 1593 C CA . PRO A 1 206 ? 17.410 7.773 32.101 1.00 23.09 209 PRO A CA 1
ATOM 1594 C C . PRO A 1 206 ? 16.004 7.388 32.538 1.00 22.28 209 PRO A C 1
ATOM 1595 O O . PRO A 1 206 ? 15.803 6.755 33.596 1.00 23.41 209 PRO A O 1
ATOM 1599 N N . SER A 1 207 ? 15.057 7.852 31.728 1.00 20.11 210 SER A N 1
ATOM 1600 C CA . SER A 1 207 ? 13.657 7.545 31.794 1.00 22.76 210 SER A CA 1
ATOM 1601 C C . SER A 1 207 ? 13.436 6.239 31.078 1.00 22.29 210 SER A C 1
ATOM 1602 O O . SER A 1 207 ? 14.367 5.655 30.519 1.00 23.19 210 SER A O 1
ATOM 1605 N N . VAL A 1 208 ? 12.200 5.798 31.054 1.00 21.24 211 VAL A N 1
ATOM 1606 C CA . VAL A 1 208 ? 11.847 4.591 30.345 1.00 22.74 211 VAL A CA 1
ATOM 1607 C C . VAL A 1 208 ? 12.245 4.738 28.889 1.00 20.79 211 VAL A C 1
ATOM 1608 O O . VAL A 1 208 ? 12.884 3.860 28.329 1.00 24.75 211 VAL A O 1
ATOM 1612 N N . GLN A 1 209 ? 11.880 5.880 28.297 1.00 22.02 212 GLN A N 1
ATOM 1613 C CA . GLN A 1 209 ? 12.332 6.210 26.940 1.00 24.07 212 GLN A CA 1
ATOM 1614 C C . GLN A 1 209 ? 13.873 6.238 26.773 1.00 23.05 212 GLN A C 1
ATOM 1615 O O . GLN A 1 209 ? 14.436 5.682 25.802 1.00 20.41 212 GLN A O 1
ATOM 1621 N N . GLY A 1 210 ? 14.555 6.927 27.679 1.00 22.99 213 GLY A N 1
ATOM 1622 C CA . GLY A 1 210 ? 16.006 6.982 27.658 1.00 23.62 213 GLY A CA 1
ATOM 1623 C C . GLY A 1 210 ? 16.652 5.596 27.730 1.00 22.81 213 GLY A C 1
ATOM 1624 O O . GLY A 1 210 ? 17.632 5.321 27.006 1.00 24.79 213 GLY A O 1
ATOM 1633 N N . GLN A 1 212 ? 15.395 2.818 26.657 1.00 23.02 215 GLN A N 1
ATOM 1634 C CA . GLN A 1 212 ? 15.226 2.186 25.351 1.00 24.12 215 GLN A CA 1
ATOM 1635 C C . GLN A 1 212 ? 16.254 2.654 24.366 1.00 23.79 215 GLN A C 1
ATOM 1636 O O . GLN A 1 212 ? 16.800 1.856 23.586 1.00 25.12 215 GLN A O 1
ATOM 1642 N N . SER A 1 213 ? 16.515 3.954 24.392 1.00 26.08 216 SER A N 1
ATOM 1643 C CA . SER A 1 213 ? 17.517 4.537 23.488 1.00 28.21 216 SER A CA 1
ATOM 1644 C C . SER A 1 213 ? 18.897 3.976 23.775 1.00 23.60 216 SER A C 1
ATOM 1645 O O . SER A 1 213 ? 19.678 3.714 22.826 1.00 23.54 216 SER A O 1
ATOM 1648 N N . ILE A 1 214 ? 19.236 3.832 25.063 1.00 23.67 217 ILE A N 1
ATOM 1649 C CA . ILE A 1 214 ? 20.560 3.272 25.444 1.00 24.43 217 ILE A CA 1
ATOM 1650 C C . ILE A 1 214 ? 20.695 1.837 24.930 1.00 26.93 217 ILE A C 1
ATOM 1651 O O . ILE A 1 214 ? 21.660 1.496 24.244 1.00 23.71 217 ILE A O 1
ATOM 1656 N N . ASP A 1 215 ? 19.709 1.022 25.254 1.00 21.74 218 ASP A N 1
ATOM 1657 C CA . ASP A 1 215 ? 19.594 -0.365 24.712 1.00 24.05 218 ASP A CA 1
ATOM 1658 C C . ASP A 1 215 ? 19.848 -0.376 23.223 1.00 23.96 218 ASP A C 1
ATOM 1659 O O . ASP A 1 215 ? 20.767 -1.054 22.749 1.00 23.07 218 ASP A O 1
ATOM 1664 N N . ALA A 1 216 ? 19.095 0.443 22.479 1.00 27.79 219 ALA A N 1
ATOM 1665 C CA . ALA A 1 216 ? 19.197 0.425 21.031 1.00 28.65 219 ALA A CA 1
ATOM 1666 C C . ALA A 1 216 ? 20.573 0.867 20.563 1.00 26.14 219 ALA A C 1
ATOM 1667 O O . ALA A 1 216 ? 21.132 0.231 19.686 1.00 25.05 219 ALA A O 1
ATOM 1669 N N . GLN A 1 217 ? 21.124 1.915 21.172 1.00 24.61 220 GLN A N 1
ATOM 1670 C CA . GLN A 1 217 ? 22.417 2.414 20.754 1.00 26.76 220 GLN A CA 1
ATOM 1671 C C . GLN A 1 217 ? 23.572 1.466 21.099 1.00 30.42 220 GLN A C 1
ATOM 1672 O O . GLN A 1 217 ? 24.520 1.359 20.329 1.00 23.52 220 GLN A O 1
ATOM 1678 N N . VAL A 1 218 ? 23.519 0.813 22.263 1.00 24.93 221 VAL A N 1
ATOM 1679 C CA . VAL A 1 218 ? 24.513 -0.227 22.591 1.00 26.17 221 VAL A CA 1
ATOM 1680 C C . VAL A 1 218 ? 24.443 -1.352 21.529 1.00 29.28 221 VAL A C 1
ATOM 1681 O O . VAL A 1 218 ? 25.477 -1.787 20.993 1.00 30.04 221 VAL A O 1
ATOM 1685 N N . TRP A 1 219 ? 23.235 -1.773 21.169 1.00 29.19 222 TRP A N 1
ATOM 1686 C CA . TRP A 1 219 ? 23.066 -2.869 20.206 1.00 28.78 222 TRP A CA 1
ATOM 1687 C C . TRP A 1 219 ? 23.574 -2.471 18.820 1.00 28.93 222 TRP A C 1
ATOM 1688 O O . TRP A 1 219 ? 24.254 -3.263 18.186 1.00 31.15 222 TRP A O 1
ATOM 1699 N N . GLU A 1 220 ? 23.362 -1.223 18.401 1.00 27.07 223 GLU A N 1
ATOM 1700 C CA . GLU A 1 220 ? 23.978 -0.728 17.165 1.00 32.73 223 GLU A CA 1
ATOM 1701 C C . GLU A 1 220 ? 25.479 -1.014 17.109 1.00 34.01 223 GLU A C 1
ATOM 1702 O O . GLU A 1 220 ? 25.992 -1.368 16.061 1.00 39.61 223 GLU A O 1
ATOM 1708 N N . SER A 1 221 ? 26.200 -0.841 18.217 1.00 35.62 224 SER A N 1
ATOM 1709 C CA A SER A 1 221 ? 27.657 -1.005 18.203 0.50 30.66 224 SER A CA 1
ATOM 1710 C CA B SER A 1 221 ? 27.663 -1.005 18.219 0.50 31.80 224 SER A CA 1
ATOM 1711 C C . SER A 1 221 ? 28.066 -2.463 18.411 1.00 32.05 224 SER A C 1
ATOM 1712 O O . SER A 1 221 ? 28.997 -2.948 17.789 1.00 38.04 224 SER A O 1
ATOM 1717 N N . VAL A 1 222 ? 27.359 -3.171 19.274 1.00 29.25 225 VAL A N 1
ATOM 1718 C CA . VAL A 1 222 ? 27.758 -4.533 19.610 1.00 37.13 225 VAL A CA 1
ATOM 1719 C C . VAL A 1 222 ? 27.413 -5.541 18.483 1.00 49.09 225 VAL A C 1
ATOM 1720 O O . VAL A 1 222 ? 28.170 -6.480 18.259 1.00 44.81 225 VAL A O 1
ATOM 1724 N N . SER A 1 223 ? 26.293 -5.335 17.785 1.00 42.97 226 SER A N 1
ATOM 1725 C CA . SER A 1 223 ? 25.815 -6.250 16.750 1.00 43.77 226 SER A CA 1
ATOM 1726 C C . SER A 1 223 ? 26.867 -6.691 15.758 1.00 47.81 226 SER A C 1
ATOM 1727 O O . SER A 1 223 ? 27.101 -7.882 15.640 1.00 57.08 226 SER A O 1
ATOM 1730 N N . PRO A 1 224 ? 27.455 -5.747 14.992 1.00 62.01 227 PRO A N 1
ATOM 1731 C CA . PRO A 1 224 ? 28.388 -6.227 13.955 1.00 76.28 227 PRO A CA 1
ATOM 1732 C C . PRO A 1 224 ? 29.487 -7.112 14.536 1.00 65.69 227 PRO A C 1
ATOM 1733 O O . PRO A 1 224 ? 29.614 -8.273 14.140 1.00 85.87 227 PRO A O 1
ATOM 1737 N N . ILE A 1 225 ? 30.231 -6.588 15.503 1.00 70.57 228 ILE A N 1
ATOM 1738 C CA . ILE A 1 225 ? 31.245 -7.377 16.217 1.00 74.27 228 ILE A CA 1
ATOM 1739 C C . ILE A 1 225 ? 30.607 -8.457 17.124 1.00 73.19 228 ILE A C 1
ATOM 1740 O O . ILE A 1 225 ? 29.765 -9.265 16.695 1.00 54.01 228 ILE A O 1
ATOM 1742 N N . ASN B 1 14 ? 64.069 14.467 66.593 1.00 52.68 -5 ASN B N 1
ATOM 1743 C CA . ASN B 1 14 ? 62.821 14.350 67.429 1.00 51.64 -5 ASN B CA 1
ATOM 1744 C C . ASN B 1 14 ? 61.645 14.023 66.543 1.00 41.98 -5 ASN B C 1
ATOM 1745 O O . ASN B 1 14 ? 61.608 14.325 65.336 1.00 40.67 -5 ASN B O 1
ATOM 1750 N N . LEU B 1 15 ? 60.659 13.418 67.163 1.00 42.01 -4 LEU B N 1
ATOM 1751 C CA . LEU B 1 15 ? 59.523 12.897 66.442 1.00 39.04 -4 LEU B CA 1
ATOM 1752 C C . LEU B 1 15 ? 58.808 13.993 65.662 1.00 35.54 -4 LEU B C 1
ATOM 1753 O O . LEU B 1 15 ? 58.354 13.733 64.535 1.00 33.78 -4 LEU B O 1
ATOM 1758 N N . TYR B 1 16 ? 58.760 15.215 66.209 1.00 34.88 -3 TYR B N 1
ATOM 1759 C CA . TYR B 1 16 ? 57.955 16.270 65.558 1.00 32.12 -3 TYR B CA 1
ATOM 1760 C C . TYR B 1 16 ? 58.489 16.733 64.189 1.00 36.59 -3 TYR B C 1
ATOM 1761 O O . TYR B 1 16 ? 57.729 17.288 63.382 1.00 35.99 -3 TYR B O 1
ATOM 1770 N N . PHE B 1 17 ? 59.758 16.476 63.906 1.00 34.50 -2 PHE B N 1
ATOM 1771 C CA . PHE B 1 17 ? 60.313 16.845 62.618 1.00 37.60 -2 PHE B CA 1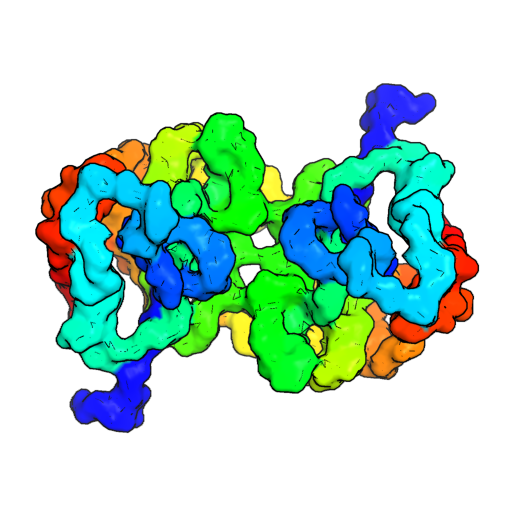
ATOM 1772 C C . PHE B 1 17 ? 59.467 16.299 61.458 1.00 31.94 -2 PHE B C 1
ATOM 1773 O O . PHE B 1 17 ? 59.087 17.049 60.575 1.00 33.07 -2 PHE B O 1
ATOM 1781 N N . GLN B 1 18 ? 59.199 14.997 61.444 1.00 28.47 -1 GLN B N 1
ATOM 1782 C CA . GLN B 1 18 ? 58.384 14.377 60.388 1.00 31.70 -1 GLN B CA 1
ATOM 1783 C C . GLN B 1 18 ? 57.033 13.898 60.869 1.00 28.46 -1 GLN B C 1
ATOM 1784 O O . GLN B 1 18 ? 56.286 13.345 60.094 1.00 31.92 -1 GLN B O 1
ATOM 1790 N N . GLY B 1 19 ? 56.729 14.066 62.147 1.00 31.47 0 GLY B N 1
ATOM 1791 C CA . GLY B 1 19 ? 55.446 13.596 62.679 1.00 32.24 0 GLY B CA 1
ATOM 1792 C C . GLY B 1 19 ? 55.525 12.097 62.828 1.00 35.16 0 GLY B C 1
ATOM 1793 O O . GLY B 1 19 ? 56.592 11.526 62.661 1.00 32.72 0 GLY B O 1
ATOM 1794 N N . GLN B 1 20 ? 54.413 11.467 63.183 1.00 31.72 23 GLN B N 1
ATOM 1795 C CA . GLN B 1 20 ? 54.331 10.002 63.284 1.00 31.58 23 GLN B CA 1
ATOM 1796 C C . GLN B 1 20 ? 54.092 9.324 61.964 1.00 28.28 23 GLN B C 1
ATOM 1797 O O . GLN B 1 20 ? 53.196 9.732 61.211 1.00 30.13 23 GLN B O 1
ATOM 1803 N N . LYS B 1 21 ? 54.797 8.220 61.745 1.00 29.75 24 LYS B N 1
ATOM 1804 C CA . LYS B 1 21 ? 54.575 7.381 60.560 1.00 26.95 24 LYS B CA 1
ATOM 1805 C C . LYS B 1 21 ? 53.225 6.676 60.648 1.00 28.10 24 LYS B C 1
ATOM 1806 O O . LYS B 1 21 ? 52.747 6.321 61.755 1.00 28.43 24 LYS B O 1
ATOM 1812 N N . LYS B 1 22 ? 52.575 6.582 59.486 1.00 25.55 25 LYS B N 1
ATOM 1813 C CA . LYS B 1 22 ? 51.227 6.074 59.351 1.00 24.51 25 LYS B CA 1
ATOM 1814 C C . LYS B 1 22 ? 51.304 4.607 58.898 1.00 22.36 25 LYS B C 1
ATOM 1815 O O . LYS B 1 22 ? 51.939 4.254 57.894 1.00 25.37 25 LYS B O 1
ATOM 1821 N N . VAL B 1 23 ? 50.655 3.777 59.692 1.00 26.51 26 VAL B N 1
ATOM 1822 C CA . VAL B 1 23 ? 50.592 2.333 59.496 1.00 23.29 26 VAL B CA 1
ATOM 1823 C C . VAL B 1 23 ? 49.178 1.958 59.004 1.00 20.75 26 VAL B C 1
ATOM 1824 O O . VAL B 1 23 ? 48.154 2.258 59.651 1.00 22.22 26 VAL B O 1
ATOM 1828 N N . SER B 1 24 ? 49.140 1.204 57.911 1.00 18.39 27 SER B N 1
ATOM 1829 C CA . SER B 1 24 ? 47.932 0.549 57.471 1.00 19.20 27 SER B CA 1
ATOM 1830 C C . SER B 1 24 ? 48.135 -0.993 57.491 1.00 19.65 27 SER B C 1
ATOM 1831 O O . SER B 1 24 ? 49.269 -1.501 57.327 1.00 19.86 27 SER B O 1
ATOM 1834 N N . ILE B 1 25 ? 47.033 -1.700 57.724 1.00 20.72 28 ILE B N 1
ATOM 1835 C CA . ILE B 1 25 ? 46.974 -3.152 57.787 1.00 20.57 28 ILE B CA 1
ATOM 1836 C C . ILE B 1 25 ? 46.005 -3.679 56.740 1.00 22.18 28 ILE B C 1
ATOM 1837 O O . ILE B 1 25 ? 44.880 -3.136 56.574 1.00 17.36 28 ILE B O 1
ATOM 1842 N N . LEU B 1 26 ? 46.424 -4.753 56.057 1.00 20.45 29 LEU B N 1
ATOM 1843 C CA . LEU B 1 26 ? 45.598 -5.528 55.156 1.00 21.96 29 LEU B CA 1
ATOM 1844 C C . LEU B 1 26 ? 45.568 -6.925 55.725 1.00 20.66 29 LEU B C 1
ATOM 1845 O O . LEU B 1 26 ? 46.555 -7.641 55.644 1.00 18.32 29 LEU B O 1
ATOM 1850 N N . GLY B 1 27 ? 44.435 -7.281 56.331 1.00 22.10 30 GLY B N 1
ATOM 1851 C CA . GLY B 1 27 ? 44.373 -8.472 57.173 1.00 19.05 30 GLY B CA 1
ATOM 1852 C C . GLY B 1 27 ? 43.110 -9.268 57.065 1.00 20.38 30 GLY B C 1
ATOM 1853 O O . GLY B 1 27 ? 42.152 -8.945 56.304 1.00 18.69 30 GLY B O 1
ATOM 1854 N N . ASP B 1 28 ? 43.115 -10.318 57.864 1.00 22.10 31 ASP B N 1
ATOM 1855 C CA . ASP B 1 28 ? 41.976 -11.182 58.055 1.00 21.31 31 ASP B CA 1
ATOM 1856 C C . ASP B 1 28 ? 41.526 -11.107 59.558 1.00 18.60 31 ASP B C 1
ATOM 1857 O O . ASP B 1 28 ? 41.769 -10.100 60.201 1.00 20.54 31 ASP B O 1
ATOM 1862 N N . SER B 1 29 ? 40.837 -12.123 60.073 1.00 23.50 32 SER B N 1
ATOM 1863 C CA . SER B 1 29 ? 40.293 -12.077 61.468 1.00 20.74 32 SER B CA 1
ATOM 1864 C C . SER B 1 29 ? 41.340 -11.704 62.473 1.00 23.24 32 SER B C 1
ATOM 1865 O O . SER B 1 29 ? 41.008 -11.069 63.469 1.00 20.94 32 SER B O 1
ATOM 1868 N N . TYR B 1 30 ? 42.589 -12.154 62.259 1.00 25.23 33 TYR B N 1
ATOM 1869 C CA . TYR B 1 30 ? 43.664 -11.989 63.270 1.00 23.04 33 TYR B CA 1
ATOM 1870 C C . TYR B 1 30 ? 43.940 -10.497 63.540 1.00 25.73 33 TYR B C 1
ATOM 1871 O O . TYR B 1 30 ? 44.500 -10.127 64.592 1.00 22.39 33 TYR B O 1
ATOM 1880 N N . SER B 1 31 ? 43.594 -9.660 62.559 1.00 22.77 34 SER B N 1
ATOM 1881 C CA . SER B 1 31 ? 43.808 -8.208 62.624 1.00 20.10 34 SER B CA 1
ATOM 1882 C C . SER B 1 31 ? 42.500 -7.409 62.712 1.00 19.99 34 SER B C 1
ATOM 1883 O O . SER B 1 31 ? 42.495 -6.156 62.553 1.00 21.91 34 SER B O 1
ATOM 1886 N N . THR B 1 32 ? 41.393 -8.083 63.002 1.00 21.13 35 THR B N 1
ATOM 1887 C CA . THR B 1 32 ? 40.112 -7.397 63.182 1.00 21.70 35 THR B CA 1
ATOM 1888 C C . THR B 1 32 ? 39.824 -7.050 64.640 1.00 27.13 35 THR B C 1
ATOM 1889 O O . THR B 1 32 ? 40.264 -7.738 65.543 1.00 25.91 35 THR B O 1
ATOM 1893 N N . PHE B 1 33 ? 39.053 -5.963 64.832 1.00 26.31 36 PHE B N 1
ATOM 1894 C CA . PHE B 1 33 ? 38.307 -5.709 66.063 1.00 22.56 36 PHE B CA 1
ATOM 1895 C C . PHE B 1 33 ? 37.124 -4.864 65.636 1.00 25.22 36 PHE B C 1
ATOM 1896 O O . PHE B 1 33 ? 37.275 -3.843 64.936 1.00 23.09 36 PHE B O 1
ATOM 1904 N N . TYR B 1 34 ? 35.951 -5.316 66.031 1.00 25.15 37 TYR B N 1
ATOM 1905 C CA . TYR B 1 34 ? 34.685 -4.579 65.861 1.00 28.72 37 TYR B CA 1
ATOM 1906 C C . TYR B 1 34 ? 34.833 -3.091 66.112 1.00 25.61 37 TYR B C 1
ATOM 1907 O O . TYR B 1 34 ? 35.331 -2.674 67.160 1.00 27.68 37 TYR B O 1
ATOM 1916 N N . GLY B 1 35 ? 34.426 -2.302 65.119 1.00 23.19 38 GLY B N 1
ATOM 1917 C CA . GLY B 1 35 ? 34.467 -0.865 65.204 1.00 25.29 38 GLY B CA 1
ATOM 1918 C C . GLY B 1 35 ? 35.791 -0.223 64.877 1.00 25.74 38 GLY B C 1
ATOM 1919 O O . GLY B 1 35 ? 35.916 0.983 64.948 1.00 27.18 38 GLY B O 1
ATOM 1920 N N . HIS B 1 36 ? 36.794 -1.014 64.538 1.00 25.37 39 HIS B N 1
ATOM 1921 C CA . HIS B 1 36 ? 38.116 -0.496 64.281 1.00 25.95 39 HIS B CA 1
ATOM 1922 C C . HIS B 1 36 ? 38.645 -0.979 62.928 1.00 25.74 39 HIS B C 1
ATOM 1923 O O . HIS B 1 36 ? 39.845 -1.046 62.741 1.00 43.84 39 HIS B O 1
ATOM 1930 N N . VAL B 1 37 ? 37.761 -1.373 62.018 1.00 26.48 40 VAL B N 1
ATOM 1931 C CA . VAL B 1 37 ? 38.177 -1.749 60.681 1.00 25.63 40 VAL B CA 1
ATOM 1932 C C . VAL B 1 37 ? 37.566 -0.782 59.660 1.00 23.74 40 VAL B C 1
ATOM 1933 O O . VAL B 1 37 ? 36.510 -0.211 59.902 1.00 24.36 40 VAL B O 1
ATOM 1937 N N . SER B 1 38 ? 38.197 -0.636 58.509 1.00 21.54 41 SER B N 1
ATOM 1938 C CA A SER B 1 38 ? 37.647 0.147 57.425 0.67 25.66 41 SER B CA 1
ATOM 1939 C CA B SER B 1 38 ? 37.636 0.157 57.420 0.33 22.87 41 SER B CA 1
ATOM 1940 C C . SER B 1 38 ? 37.825 -0.587 56.130 1.00 23.93 41 SER B C 1
ATOM 1941 O O . SER B 1 38 ? 38.922 -1.037 55.850 1.00 18.36 41 SER B O 1
ATOM 1946 N N . PRO B 1 39 ? 36.752 -0.725 55.346 1.00 20.28 42 PRO B N 1
ATOM 1947 C CA . PRO B 1 39 ? 35.363 -0.314 55.615 1.00 21.03 42 PRO B CA 1
ATOM 1948 C C . PRO B 1 39 ? 34.787 -0.896 56.922 1.00 24.16 42 PRO B C 1
ATOM 1949 O O . PRO B 1 39 ? 35.090 -2.035 57.309 1.00 22.74 42 PRO B O 1
ATOM 1953 N N . ALA B 1 40 ? 33.886 -0.152 57.534 1.00 26.88 43 ALA B N 1
ATOM 1954 C CA . ALA B 1 40 ? 33.238 -0.566 58.769 1.00 27.61 43 ALA B CA 1
ATOM 1955 C C . ALA B 1 40 ? 32.457 -1.857 58.588 1.00 28.79 43 ALA B C 1
ATOM 1956 O O . ALA B 1 40 ? 32.321 -2.639 59.515 1.00 28.62 43 ALA B O 1
ATOM 1958 N N . ALA B 1 41 ? 31.943 -2.093 57.389 1.00 28.07 44 ALA B N 1
ATOM 1959 C CA . ALA B 1 41 ? 31.160 -3.307 57.149 1.00 30.96 44 ALA B CA 1
ATOM 1960 C C . ALA B 1 41 ? 32.023 -4.592 57.034 1.00 28.08 44 ALA B C 1
ATOM 1961 O O . ALA B 1 41 ? 31.472 -5.703 57.025 1.00 27.35 44 ALA B O 1
ATOM 1963 N N . ASN B 1 42 ? 33.351 -4.468 56.946 1.00 25.17 45 ASN B N 1
ATOM 1964 C CA . ASN B 1 42 ? 34.207 -5.646 56.989 1.00 29.13 45 ASN B CA 1
ATOM 1965 C C . ASN B 1 42 ? 33.889 -6.555 58.173 1.00 23.65 45 ASN B C 1
ATOM 1966 O O . ASN B 1 42 ? 33.767 -6.092 59.317 1.00 28.42 45 ASN B O 1
ATOM 1971 N N . LEU B 1 43 ? 33.739 -7.853 57.908 1.00 24.34 46 LEU B N 1
ATOM 1972 C CA . LEU B 1 43 ? 33.437 -8.809 58.979 1.00 22.21 46 LEU B CA 1
ATOM 1973 C C . LEU B 1 43 ? 34.566 -8.824 60.008 1.00 23.99 46 LEU B C 1
ATOM 1974 O O . LEU B 1 43 ? 35.753 -8.767 59.640 1.00 20.13 46 LEU B O 1
ATOM 1979 N N . CYS B 1 44 ? 34.195 -8.875 61.288 1.00 20.75 47 CYS B N 1
ATOM 1980 C CA . CYS B 1 44 ? 35.178 -8.963 62.391 1.00 24.33 47 CYS B CA 1
ATOM 1981 C C . CYS B 1 44 ? 35.055 -10.268 63.176 1.00 24.05 47 CYS B C 1
ATOM 1982 O O . CYS B 1 44 ? 34.004 -10.867 63.204 1.00 23.41 47 CYS B O 1
ATOM 1985 N N . TRP B 1 45 ? 36.137 -10.717 63.801 1.00 22.01 48 TRP B N 1
ATOM 1986 C CA . TRP B 1 45 ? 36.122 -11.908 64.675 1.00 23.21 48 TRP B CA 1
ATOM 1987 C C . TRP B 1 45 ? 36.131 -11.515 66.158 1.00 25.48 48 TRP B C 1
ATOM 1988 O O . TRP B 1 45 ? 35.508 -12.182 66.983 1.00 31.16 48 TRP B O 1
ATOM 1999 N N . TYR B 1 46 ? 36.846 -10.434 66.486 1.00 25.65 49 TYR B N 1
ATOM 2000 C CA . TYR B 1 46 ? 36.980 -9.974 67.859 1.00 27.75 49 TYR B CA 1
ATOM 2001 C C . TYR B 1 46 ? 36.059 -8.803 68.177 1.00 29.22 49 TYR B C 1
ATOM 2002 O O . TYR B 1 46 ? 35.851 -7.941 67.362 1.00 25.57 49 TYR B O 1
ATOM 2011 N N . GLY B 1 47 ? 35.521 -8.793 69.388 1.00 29.97 50 GLY B N 1
ATOM 2012 C CA . GLY B 1 47 ? 34.698 -7.683 69.873 1.00 32.56 50 GLY B CA 1
ATOM 2013 C C . GLY B 1 47 ? 33.302 -7.513 69.292 1.00 35.14 50 GLY B C 1
ATOM 2014 O O . GLY B 1 47 ? 32.716 -6.454 69.416 1.00 37.12 50 GLY B O 1
ATOM 2015 N N . VAL B 1 48 ? 32.757 -8.561 68.697 1.00 34.37 51 VAL B N 1
ATOM 2016 C CA . VAL B 1 48 ? 31.509 -8.454 67.977 1.00 33.73 51 VAL B CA 1
ATOM 2017 C C . VAL B 1 48 ? 30.377 -8.720 68.981 1.00 37.03 51 VAL B C 1
ATOM 2018 O O . VAL B 1 48 ? 30.285 -9.821 69.492 1.00 40.64 51 VAL B O 1
ATOM 2022 N N . PRO B 1 49 ? 29.524 -7.728 69.251 1.00 33.80 52 PRO B N 1
ATOM 2023 C CA . PRO B 1 49 ? 28.428 -7.940 70.253 1.00 40.56 52 PRO B CA 1
ATOM 2024 C C . PRO B 1 49 ? 27.544 -9.144 69.916 1.00 43.36 52 PRO B C 1
ATOM 2025 O O . PRO B 1 49 ? 27.168 -9.319 68.746 1.00 44.19 52 PRO B O 1
ATOM 2029 N N . GLY B 1 50 ? 27.312 -10.018 70.903 1.00 51.28 53 GLY B N 1
ATOM 2030 C CA . GLY B 1 50 ? 26.515 -11.220 70.712 1.00 42.83 53 GLY B CA 1
ATOM 2031 C C . GLY B 1 50 ? 27.170 -12.354 69.957 1.00 60.67 53 GLY B C 1
ATOM 2032 O O . GLY B 1 50 ? 26.505 -13.318 69.588 1.00 70.94 53 GLY B O 1
ATOM 2033 N N . GLU B 1 51 ? 28.464 -12.254 69.679 1.00 67.49 54 GLU B N 1
ATOM 2034 C CA . GLU B 1 51 ? 29.173 -13.347 69.011 1.00 59.11 54 GLU B CA 1
ATOM 2035 C C . GLU B 1 51 ? 30.419 -13.674 69.794 1.00 61.20 54 GLU B C 1
ATOM 2036 O O . GLU B 1 51 ? 31.523 -13.645 69.240 1.00 60.29 54 GLU B O 1
ATOM 2042 N N . LYS B 1 52 ? 30.226 -13.973 71.087 1.00 66.84 55 LYS B N 1
ATOM 2043 C CA . LYS B 1 52 ? 31.342 -14.316 71.972 1.00 69.41 55 LYS B CA 1
ATOM 2044 C C . LYS B 1 52 ? 32.069 -15.618 71.506 1.00 60.69 55 LYS B C 1
ATOM 2045 O O . LYS B 1 52 ? 31.468 -16.584 71.054 1.00 52.30 55 LYS B O 1
ATOM 2051 N N . LYS B 1 53 ? 33.391 -15.542 71.518 1.00 47.81 56 LYS B N 1
ATOM 2052 C CA . LYS B 1 53 ? 34.286 -16.596 71.090 1.00 39.10 56 LYS B CA 1
ATOM 2053 C C . LYS B 1 53 ? 34.866 -17.274 72.347 1.00 41.51 56 LYS B C 1
ATOM 2054 O O . LYS B 1 53 ? 34.906 -16.646 73.382 1.00 35.34 56 LYS B O 1
ATOM 2060 N N . GLU B 1 54 ? 35.343 -18.520 72.275 1.00 36.34 57 GLU B N 1
ATOM 2061 C CA . GLU B 1 54 ? 36.077 -19.104 73.388 1.00 33.27 57 GLU B CA 1
ATOM 2062 C C . GLU B 1 54 ? 37.546 -18.714 73.206 1.00 30.24 57 GLU B C 1
ATOM 2063 O O . GLU B 1 54 ? 38.342 -19.501 72.700 1.00 32.41 57 GLU B O 1
ATOM 2069 N N . ASN B 1 55 ? 37.848 -17.470 73.558 1.00 26.87 58 ASN B N 1
ATOM 2070 C CA . ASN B 1 55 ? 39.104 -16.816 73.309 1.00 29.35 58 ASN B CA 1
ATOM 2071 C C . ASN B 1 55 ? 39.107 -15.619 74.225 1.00 31.83 58 ASN B C 1
ATOM 2072 O O . ASN B 1 55 ? 38.071 -14.988 74.410 1.00 32.10 58 ASN B O 1
ATOM 2077 N N . ASP B 1 56 ? 40.247 -15.315 74.830 1.00 31.57 59 ASP B N 1
ATOM 2078 C CA . ASP B 1 56 ? 40.277 -14.358 75.962 1.00 32.77 59 ASP B CA 1
ATOM 2079 C C . ASP B 1 56 ? 40.507 -12.902 75.571 1.00 31.19 59 ASP B C 1
ATOM 2080 O O . ASP B 1 56 ? 40.596 -12.031 76.443 1.00 30.19 59 ASP B O 1
ATOM 2085 N N . VAL B 1 57 ? 40.612 -12.620 74.266 1.00 27.58 60 VAL B N 1
ATOM 2086 C CA . VAL B 1 57 ? 40.754 -11.246 73.846 1.00 28.95 60 VAL B CA 1
ATOM 2087 C C . VAL B 1 57 ? 39.398 -10.533 73.918 1.00 28.20 60 VAL B C 1
ATOM 2088 O O . VAL B 1 57 ? 38.495 -10.905 73.194 1.00 33.07 60 VAL B O 1
ATOM 2092 N N . TH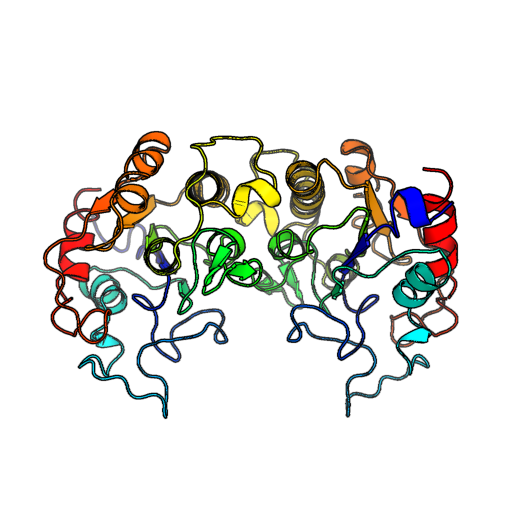R B 1 58 ? 39.288 -9.493 74.747 1.00 31.63 61 THR B N 1
ATOM 2093 C CA . THR B 1 58 ? 38.050 -8.702 74.891 1.00 34.93 61 THR B CA 1
ATOM 2094 C C . THR B 1 58 ? 38.148 -7.186 74.529 1.00 36.08 61 THR B C 1
ATOM 2095 O O . THR B 1 58 ? 37.119 -6.519 74.396 1.00 34.14 61 THR B O 1
ATOM 2099 N N . LYS B 1 59 ? 39.357 -6.652 74.364 1.00 32.13 62 LYS B N 1
ATOM 2100 C CA . LYS B 1 59 ? 39.574 -5.202 74.208 1.00 28.63 62 LYS B CA 1
ATOM 2101 C C . LYS B 1 59 ? 40.508 -4.902 73.061 1.00 31.49 62 LYS B C 1
ATOM 2102 O O . LYS B 1 59 ? 41.465 -5.642 72.848 1.00 27.55 62 LYS B O 1
ATOM 2108 N N . VAL B 1 60 ? 40.265 -3.797 72.345 1.00 28.44 63 VAL B N 1
ATOM 2109 C CA . VAL B 1 60 ? 41.083 -3.482 71.164 1.00 26.98 63 VAL B CA 1
ATOM 2110 C C . VAL B 1 60 ? 42.548 -3.282 71.563 1.00 26.24 63 VAL B C 1
ATOM 2111 O O . VAL B 1 60 ? 43.434 -3.517 70.746 1.00 26.17 63 VAL B O 1
ATOM 2115 N N . GLU B 1 61 ? 42.794 -2.872 72.817 1.00 26.04 64 GLU B N 1
ATOM 2116 C CA . GLU B 1 61 ? 44.156 -2.576 73.309 1.00 24.90 64 GLU B CA 1
ATOM 2117 C C . GLU B 1 61 ? 45.010 -3.813 73.421 1.00 25.79 64 GLU B C 1
ATOM 2118 O O . GLU B 1 61 ? 46.235 -3.711 73.509 1.00 30.85 64 GLU B O 1
ATOM 2124 N N . GLU B 1 62 ? 44.366 -4.985 73.413 1.00 31.18 65 GLU B N 1
ATOM 2125 C CA . GLU B 1 62 ? 45.052 -6.305 73.475 1.00 26.38 65 GLU B CA 1
ATOM 2126 C C . GLU B 1 62 ? 45.473 -6.758 72.093 1.00 28.77 65 GLU B C 1
ATOM 2127 O O . GLU B 1 62 ? 46.248 -7.691 71.991 1.00 30.37 65 GLU B O 1
ATOM 2133 N N . THR B 1 63 ? 44.934 -6.154 71.026 1.00 25.59 66 THR B N 1
ATOM 2134 C CA . THR B 1 63 ? 45.233 -6.649 69.663 1.00 23.66 66 THR B CA 1
ATOM 2135 C C . THR B 1 63 ? 46.677 -6.350 69.294 1.00 26.02 66 THR B C 1
ATOM 2136 O O . THR B 1 63 ? 47.257 -5.382 69.806 1.00 25.18 66 THR B O 1
ATOM 2140 N N . TRP B 1 64 ? 47.255 -7.187 68.422 1.00 22.61 67 TRP B N 1
ATOM 2141 C CA . TRP B 1 64 ? 48.681 -7.083 68.099 1.00 23.05 67 TRP B CA 1
ATOM 2142 C C . TRP B 1 64 ? 48.985 -5.710 67.501 1.00 25.40 67 TRP B C 1
ATOM 2143 O O . TRP B 1 64 ? 50.038 -5.145 67.772 1.00 26.52 67 TRP B O 1
ATOM 2154 N N . TRP B 1 65 ? 48.070 -5.206 66.682 1.00 24.67 68 TRP B N 1
ATOM 2155 C CA . TRP B 1 65 ? 48.352 -4.041 65.811 1.00 24.08 68 TRP B CA 1
ATOM 2156 C C . TRP B 1 65 ? 48.173 -2.754 66.581 1.00 22.60 68 TRP B C 1
ATOM 2157 O O . TRP B 1 65 ? 48.906 -1.780 66.354 1.00 25.54 68 TRP B O 1
ATOM 2168 N N . TYR B 1 66 ? 47.209 -2.746 67.519 1.00 25.38 69 TYR B N 1
ATOM 2169 C CA . TYR B 1 66 ? 47.000 -1.591 68.376 1.00 23.98 69 TYR B CA 1
ATOM 2170 C C . TYR B 1 66 ? 48.192 -1.410 69.300 1.00 26.62 69 TYR B C 1
ATOM 2171 O O . TYR B 1 66 ? 48.711 -0.299 69.490 1.00 26.50 69 TYR B O 1
ATOM 2180 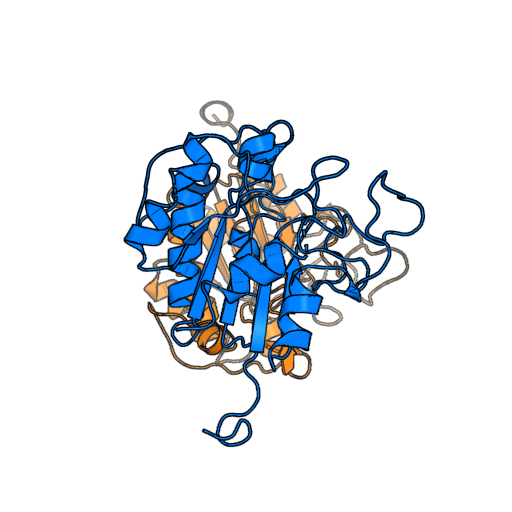N N . ARG B 1 67 ? 48.637 -2.523 69.870 1.00 22.52 70 ARG B N 1
ATOM 2181 C CA . ARG B 1 67 ? 49.830 -2.558 70.660 1.00 23.25 70 ARG B CA 1
ATOM 2182 C C . ARG B 1 67 ? 51.013 -2.105 69.814 1.00 24.37 70 ARG B C 1
ATOM 2183 O O . ARG B 1 67 ? 51.805 -1.255 70.241 1.00 28.11 70 ARG B O 1
ATOM 2191 N N . PHE B 1 68 ? 51.177 -2.695 68.630 1.00 24.09 71 PHE B N 1
ATOM 2192 C CA . PHE B 1 68 ? 52.351 -2.303 67.798 1.00 24.37 71 PHE B CA 1
ATOM 2193 C C . PHE B 1 68 ? 52.373 -0.781 67.514 1.00 25.88 71 PHE B C 1
ATOM 2194 O O . PHE B 1 68 ? 53.395 -0.082 67.648 1.00 27.39 71 PHE B O 1
ATOM 2202 N N . ILE B 1 69 ? 51.226 -0.258 67.155 1.00 26.39 72 ILE B N 1
ATOM 2203 C CA . ILE B 1 69 ? 51.135 1.174 66.809 1.00 26.97 72 ILE B CA 1
ATOM 2204 C C . ILE B 1 69 ? 51.353 2.069 68.037 1.00 30.41 72 ILE B C 1
ATOM 2205 O O . ILE B 1 69 ? 52.171 2.975 67.992 1.00 33.20 72 ILE B O 1
ATOM 2210 N N . HIS B 1 70 ? 50.695 1.774 69.143 1.00 30.22 73 HIS B N 1
ATOM 2211 C CA . HIS B 1 70 ? 50.760 2.671 70.291 1.00 33.77 73 HIS B CA 1
ATOM 2212 C C . HIS B 1 70 ? 52.067 2.571 71.073 1.00 33.42 73 HIS B C 1
ATOM 2213 O O . HIS B 1 70 ? 52.492 3.534 71.696 1.00 34.08 73 HIS B O 1
ATOM 2220 N N . GLU B 1 71 ? 52.758 1.451 70.959 1.00 28.30 74 GLU B N 1
ATOM 2221 C CA . GLU B 1 71 ? 54.019 1.271 71.666 1.00 32.18 74 GLU B CA 1
ATOM 2222 C C . GLU B 1 71 ? 55.184 1.915 70.959 1.00 33.50 74 GLU B C 1
ATOM 2223 O O . GLU B 1 71 ? 56.183 2.215 71.597 1.00 31.60 74 GLU B O 1
ATOM 2229 N N . HIS B 1 72 ? 55.075 2.183 69.667 1.00 31.75 75 HIS B N 1
ATOM 2230 C CA . HIS B 1 72 ? 56.290 2.491 68.874 1.00 35.40 75 HIS B CA 1
ATOM 2231 C C . HIS B 1 72 ? 56.225 3.783 68.059 1.00 34.13 75 HIS B C 1
ATOM 2232 O O . HIS B 1 72 ? 56.956 3.968 67.070 1.00 36.22 75 HIS B O 1
ATOM 2239 N N . GLY B 1 73 ? 55.340 4.662 68.461 1.00 29.34 76 GLY B N 1
ATOM 2240 C CA . GLY B 1 73 ? 55.354 6.019 67.936 1.00 29.13 76 GLY B CA 1
ATOM 2241 C C . GLY B 1 73 ? 54.661 6.159 66.595 1.00 29.49 76 GLY B C 1
ATOM 2242 O O . GLY B 1 73 ? 54.954 7.105 65.832 1.00 34.86 76 GLY B O 1
ATOM 2243 N N . PHE B 1 74 ? 53.733 5.249 66.300 1.00 25.71 77 PHE B N 1
ATOM 2244 C CA . PHE B 1 74 ? 53.050 5.248 65.025 1.00 26.07 77 PHE B CA 1
ATOM 2245 C C . PHE B 1 74 ? 51.652 5.772 65.161 1.00 25.76 77 PHE B C 1
ATOM 2246 O O . PHE B 1 74 ? 51.201 6.062 66.239 1.00 25.42 77 PHE B O 1
ATOM 2254 N N . GLN B 1 75 ? 50.977 5.886 64.015 1.00 26.00 78 GLN B N 1
ATOM 2255 C CA . GLN B 1 75 ? 49.603 6.306 63.932 1.00 29.00 78 GLN B CA 1
ATOM 2256 C C . GLN B 1 75 ? 48.856 5.347 62.984 1.00 25.13 78 GLN B C 1
ATOM 2257 O O . GLN B 1 75 ? 49.383 4.986 61.949 1.00 22.68 78 GLN B O 1
ATOM 2263 N N . LEU B 1 76 ? 47.653 4.929 63.352 1.00 22.28 79 LEU B N 1
ATOM 2264 C CA . LEU B 1 76 ? 46.870 4.043 62.494 1.00 26.94 79 LEU B CA 1
ATOM 2265 C C . LEU B 1 76 ? 46.323 4.875 61.345 1.00 27.83 79 LEU B C 1
ATOM 2266 O O . LEU B 1 76 ? 45.742 5.915 61.583 1.00 27.01 79 LEU B O 1
ATOM 2271 N N . GLU B 1 77 ? 46.549 4.461 60.110 1.00 28.25 80 GLU B N 1
ATOM 2272 C CA . GLU B 1 77 ? 45.898 5.073 58.945 1.00 23.81 80 GLU B CA 1
ATOM 2273 C C . GLU B 1 77 ? 44.620 4.273 58.599 1.00 22.76 80 GLU B C 1
ATOM 2274 O O . GLU B 1 77 ? 43.517 4.721 58.874 1.00 28.12 80 GLU B O 1
ATOM 2280 N N . ARG B 1 78 ? 44.752 3.041 58.092 1.00 23.04 81 ARG B N 1
ATOM 2281 C CA . ARG B 1 78 ? 43.570 2.211 57.871 1.00 21.90 81 ARG B CA 1
ATOM 2282 C C . ARG B 1 78 ? 43.838 0.777 58.280 1.00 21.55 81 ARG B C 1
ATOM 2283 O O . ARG B 1 78 ? 44.878 0.242 57.949 1.00 20.45 81 ARG B O 1
ATOM 2291 N N . ASN B 1 79 ? 42.924 0.204 59.071 1.00 22.87 82 ASN B N 1
ATOM 2292 C CA . ASN B 1 79 ? 42.879 -1.239 59.310 1.00 19.51 82 ASN B CA 1
ATOM 2293 C C . ASN B 1 79 ? 41.835 -1.976 58.438 1.00 17.13 82 ASN B C 1
ATOM 2294 O O . ASN B 1 79 ? 40.649 -2.103 58.788 1.00 17.48 82 ASN B O 1
ATOM 2299 N N . ASN B 1 80 ? 42.291 -2.368 57.237 1.00 16.93 83 ASN B N 1
ATOM 2300 C CA . ASN B 1 80 ? 41.452 -3.046 56.286 1.00 18.83 83 ASN B CA 1
ATOM 2301 C C . ASN B 1 80 ? 41.612 -4.511 56.497 1.00 17.30 83 ASN B C 1
ATOM 2302 O O . ASN B 1 80 ? 42.295 -5.165 55.763 1.00 19.65 83 ASN B O 1
ATOM 2307 N N . SER B 1 81 ? 40.861 -5.016 57.471 1.00 16.31 84 SER B N 1
ATOM 2308 C CA . SER B 1 81 ? 40.900 -6.398 57.849 1.00 17.05 84 SER B CA 1
ATOM 2309 C C . SER B 1 81 ? 39.481 -6.913 57.801 1.00 19.19 84 SER B C 1
ATOM 2310 O O . SER B 1 81 ? 38.531 -6.200 58.166 1.00 23.78 84 SER B O 1
ATOM 2313 N N . TYR B 1 82 ? 39.359 -8.185 57.426 1.00 25.46 85 TYR B N 1
ATOM 2314 C CA . TYR B 1 82 ? 38.081 -8.811 57.049 1.00 19.52 85 TYR B CA 1
ATOM 2315 C C . TYR B 1 82 ? 38.132 -10.296 57.385 1.00 22.73 85 TYR B C 1
ATOM 2316 O O . TYR B 1 82 ? 38.912 -11.062 56.783 1.00 18.57 85 TYR B O 1
ATOM 2325 N N . SER B 1 83 ? 37.286 -10.716 58.342 1.00 20.54 86 SER B N 1
ATOM 2326 C CA . SER B 1 83 ? 37.254 -12.098 58.811 1.00 19.24 86 SER B CA 1
ATOM 2327 C C . SER B 1 83 ? 37.034 -13.118 57.714 1.00 20.06 86 SER B C 1
ATOM 2328 O O . SER B 1 83 ? 36.108 -12.994 56.925 1.00 20.26 86 SER B O 1
ATOM 2331 N N . GLY B 1 84 ? 37.868 -14.146 57.683 1.00 20.78 87 GLY B N 1
ATOM 2332 C CA . GLY B 1 84 ? 37.675 -15.215 56.728 1.00 21.44 87 GLY B CA 1
ATOM 2333 C C . GLY B 1 84 ? 38.271 -14.928 55.365 1.00 23.06 87 GLY B C 1
ATOM 2334 O O . GLY B 1 84 ? 38.311 -15.807 54.513 1.00 20.98 87 GLY B O 1
ATOM 2335 N N . SER B 1 85 ? 38.681 -13.699 55.125 1.00 21.58 88 SER B N 1
ATOM 2336 C CA . SER B 1 85 ? 39.110 -13.308 53.765 1.00 22.34 88 SER B CA 1
ATOM 2337 C C . SER B 1 85 ? 40.424 -13.977 53.396 1.00 19.64 88 SER B C 1
ATOM 2338 O O . SER B 1 85 ? 41.350 -14.094 54.201 1.00 21.04 88 SER B O 1
ATOM 2341 N N . THR B 1 86 ? 40.469 -14.362 52.140 1.00 20.56 89 THR B N 1
ATOM 2342 C CA . THR B 1 86 ? 41.608 -14.977 51.518 1.00 22.56 89 THR B CA 1
ATOM 2343 C C . THR B 1 86 ? 42.454 -14.014 50.678 1.00 19.78 89 THR B C 1
ATOM 2344 O O . THR B 1 86 ? 41.987 -12.968 50.241 1.00 19.29 89 THR B O 1
ATOM 2348 N N . VAL B 1 87 ? 43.702 -14.371 50.455 1.00 21.11 90 VAL B N 1
ATOM 2349 C CA . VAL B 1 87 ? 44.527 -13.639 49.526 1.00 17.85 90 VAL B CA 1
ATOM 2350 C C . VAL B 1 87 ? 43.979 -13.826 48.124 1.00 20.83 90 VAL B C 1
ATOM 2351 O O . VAL B 1 87 ? 43.848 -12.848 47.398 1.00 18.21 90 VAL B O 1
ATOM 2355 N N . CYS B 1 88 ? 43.696 -15.082 47.735 1.00 19.99 91 CYS B N 1
ATOM 2356 C CA . CYS B 1 88 ? 43.253 -15.381 46.400 1.00 19.05 91 CYS B CA 1
ATOM 2357 C C . CYS B 1 88 ? 41.704 -15.365 46.352 1.00 24.66 91 CYS B C 1
ATOM 2358 O O . CYS B 1 88 ? 41.053 -15.214 47.403 1.00 20.90 91 CYS B O 1
ATOM 2361 N N . HIS B 1 89 ? 41.126 -15.468 45.150 1.00 23.11 92 HIS B N 1
ATOM 2362 C CA . HIS B 1 89 ? 39.666 -15.399 44.992 1.00 21.17 92 HIS B CA 1
ATOM 2363 C C . HIS B 1 89 ? 38.907 -16.677 45.303 1.00 21.99 92 HIS B C 1
ATOM 2364 O O . HIS B 1 89 ? 37.696 -16.632 45.372 1.00 23.79 92 HIS B O 1
ATOM 2371 N N . THR B 1 90 ? 39.596 -17.773 45.605 1.00 26.76 93 THR B N 1
ATOM 2372 C CA . THR B 1 90 ? 38.906 -18.963 46.086 1.00 25.17 93 THR B CA 1
ATOM 2373 C C . THR B 1 90 ? 38.677 -18.923 47.597 1.00 21.53 93 THR B C 1
ATOM 2374 O O . THR B 1 90 ? 39.626 -18.962 48.394 1.00 23.49 93 THR B O 1
ATOM 2378 N N . GLY B 1 91 ? 37.426 -18.923 48.019 1.00 25.10 94 GLY B N 1
ATOM 2379 C CA . GLY B 1 91 ? 37.126 -19.080 49.431 1.00 20.21 94 GLY B CA 1
ATOM 2380 C C . GLY B 1 91 ? 36.767 -20.459 49.949 1.00 23.71 94 GLY B C 1
ATOM 2381 O O . GLY B 1 91 ? 37.044 -21.459 49.321 1.00 21.03 94 GLY B O 1
ATOM 2382 N N . TYR B 1 92 ? 36.126 -20.491 51.134 1.00 22.91 95 TYR B N 1
ATOM 2383 C CA . TYR B 1 92 ? 35.657 -21.706 51.749 1.00 25.14 95 TYR B CA 1
ATOM 2384 C C . TYR B 1 92 ? 34.544 -22.391 50.932 1.00 27.51 95 TYR B C 1
ATOM 2385 O O . TYR B 1 92 ? 33.659 -21.726 50.419 1.00 25.49 95 TYR B O 1
ATOM 2394 N N . GLU B 1 93 ? 34.635 -23.714 50.846 1.00 27.19 96 GLU B N 1
ATOM 2395 C CA . GLU B 1 93 ? 33.731 -24.557 50.075 1.00 35.54 96 GLU B CA 1
ATOM 2396 C C . GLU B 1 93 ? 33.712 -24.102 48.614 1.00 39.59 96 GLU B C 1
ATOM 2397 O O . GLU B 1 93 ? 32.676 -24.063 47.982 1.00 38.31 96 GLU B O 1
ATOM 2403 N N . LYS B 1 94 ? 34.890 -23.779 48.091 1.00 45.13 97 LYS B N 1
ATOM 2404 C CA . LYS B 1 94 ? 35.027 -23.206 46.754 1.00 45.39 97 LYS B CA 1
ATOM 2405 C C . LYS B 1 94 ? 34.126 -21.965 46.511 1.00 53.07 97 LYS B C 1
ATOM 2406 O O . LYS B 1 94 ? 33.900 -21.625 45.360 1.00 44.40 97 LYS B O 1
ATOM 2412 N N . ALA B 1 95 ? 33.630 -21.280 47.559 1.00 47.26 98 ALA B N 1
ATOM 2413 C CA . ALA B 1 95 ? 32.903 -20.027 47.359 1.00 38.16 98 ALA B CA 1
ATOM 2414 C C . ALA B 1 95 ? 33.747 -19.032 46.564 1.00 31.17 98 ALA B C 1
ATOM 2415 O O . ALA B 1 95 ? 34.973 -19.050 46.610 1.00 35.47 98 ALA B O 1
ATOM 2417 N N . ASP B 1 96 ? 33.092 -18.146 45.831 1.00 30.90 99 ASP B N 1
ATOM 2418 C CA . ASP B 1 96 ? 33.769 -17.081 45.134 1.00 27.93 99 ASP B CA 1
ATOM 2419 C C . ASP B 1 96 ? 34.005 -15.874 46.065 1.00 28.23 99 ASP B C 1
ATOM 2420 O O . ASP B 1 96 ? 33.070 -15.141 46.396 1.00 24.04 99 ASP B O 1
ATOM 2425 N N . TYR B 1 97 ? 35.258 -15.622 46.438 1.00 24.36 100 TYR B N 1
ATOM 2426 C CA . TYR B 1 97 ? 35.612 -14.527 47.335 1.00 20.33 100 TYR B CA 1
ATOM 2427 C C . TYR B 1 97 ? 36.138 -13.289 46.577 1.00 22.84 100 TYR B C 1
ATOM 2428 O O . TYR B 1 97 ? 36.894 -12.476 47.113 1.00 23.25 100 TYR B O 1
ATOM 2437 N N . SER B 1 98 ? 35.763 -13.174 45.308 1.00 21.53 101 SER B N 1
ATOM 2438 C CA . SER B 1 98 ? 36.128 -12.006 44.493 1.00 21.89 101 SER B CA 1
ATOM 2439 C C . SER B 1 98 ? 35.592 -10.733 45.105 1.00 22.04 101 SER B C 1
ATOM 2440 O O . SER B 1 98 ? 35.955 -9.651 44.681 1.00 22.14 101 SER B O 1
ATOM 2443 N N . ASP B 1 99 ? 34.587 -10.858 45.999 1.00 20.76 102 ASP B N 1
ATOM 2444 C CA . ASP B 1 99 ? 34.023 -9.690 46.657 1.00 20.11 102 ASP B CA 1
ATOM 2445 C C . ASP B 1 99 ? 34.833 -9.239 47.886 1.00 23.73 102 ASP B C 1
ATOM 2446 O O . ASP B 1 99 ? 34.602 -8.175 48.351 1.00 22.49 102 ASP B O 1
ATOM 2451 N N . ARG B 1 100 ? 35.784 -10.022 48.381 1.00 19.62 103 ARG B N 1
ATOM 2452 C CA . ARG B 1 100 ? 36.462 -9.705 49.633 1.00 22.52 103 ARG B CA 1
ATOM 2453 C C . ARG B 1 100 ? 37.929 -10.141 49.743 1.00 18.41 103 ARG B C 1
ATOM 2454 O O . ARG B 1 100 ? 38.531 -9.977 50.809 1.00 18.87 103 ARG B O 1
ATOM 2462 N N . SER B 1 101 ? 38.536 -10.565 48.647 1.00 19.67 104 SER B N 1
ATOM 2463 C CA . SER B 1 101 ? 39.870 -11.090 48.726 1.00 17.53 104 SER B CA 1
ATOM 2464 C C . SER B 1 101 ? 40.861 -9.969 48.920 1.00 18.98 104 SER B C 1
ATOM 2465 O O . SER B 1 101 ? 40.556 -8.839 48.571 1.00 22.54 104 SER B O 1
ATOM 2468 N N . PHE B 1 102 ? 42.051 -10.265 49.459 1.00 18.64 105 PHE B N 1
ATOM 2469 C CA . PHE B 1 102 ? 43.021 -9.197 49.768 1.00 18.21 105 PHE B CA 1
ATOM 2470 C C . PHE B 1 102 ? 43.280 -8.379 48.494 1.00 19.96 105 PHE B C 1
ATOM 2471 O O . PHE B 1 102 ? 43.423 -7.171 48.528 1.00 17.68 105 PHE B O 1
ATOM 2479 N N . ILE B 1 103 ? 43.343 -9.073 47.379 1.00 18.59 106 ILE B N 1
ATOM 2480 C CA . ILE B 1 103 ? 43.793 -8.460 46.130 1.00 22.18 106 ILE B CA 1
ATOM 2481 C C . ILE B 1 103 ? 42.761 -7.481 45.565 1.00 20.07 106 ILE B C 1
ATOM 2482 O O . ILE B 1 103 ? 43.106 -6.680 44.682 1.00 23.58 106 ILE B O 1
ATOM 2487 N N . THR B 1 104 ? 41.568 -7.492 46.114 1.00 20.16 107 THR B N 1
ATOM 2488 C CA . THR B 1 104 ? 40.527 -6.586 45.714 1.00 23.09 107 THR B CA 1
ATOM 2489 C C . THR B 1 104 ? 40.429 -5.376 46.653 1.00 24.16 107 THR B C 1
ATOM 2490 O O . THR B 1 104 ? 39.686 -4.454 46.366 1.00 22.29 107 THR B O 1
ATOM 2494 N N . ARG B 1 105 ? 41.214 -5.370 47.740 1.00 19.13 108 ARG B N 1
ATOM 2495 C CA . ARG B 1 105 ? 41.187 -4.292 48.712 1.00 18.52 108 ARG B CA 1
ATOM 2496 C C . ARG B 1 105 ? 42.421 -3.399 48.775 1.00 17.88 108 ARG B C 1
ATOM 2497 O O . ARG B 1 105 ? 42.499 -2.523 49.630 1.00 19.00 108 ARG B O 1
ATOM 2505 N N . ILE B 1 106 ? 43.359 -3.612 47.844 1.00 19.04 109 ILE B N 1
ATOM 2506 C CA . ILE B 1 106 ? 44.646 -2.938 47.817 1.00 20.43 109 ILE B CA 1
ATOM 2507 C C . ILE B 1 106 ? 44.610 -1.434 47.572 1.00 18.42 109 ILE B C 1
ATOM 2508 O O . ILE B 1 106 ? 45.579 -0.766 47.883 1.00 20.94 109 ILE B O 1
ATOM 2513 N N . HIS B 1 107 ? 43.532 -0.912 46.997 1.00 20.96 110 HIS B N 1
ATOM 2514 C CA . HIS B 1 107 ? 43.338 0.540 46.826 1.00 19.81 110 HIS B CA 1
ATOM 2515 C C . HIS B 1 107 ? 42.786 1.269 48.039 1.00 16.80 110 HIS B C 1
ATOM 2516 O O . HIS B 1 107 ? 42.708 2.495 48.010 1.00 18.25 110 HIS B O 1
ATOM 2523 N N . ASN B 1 108 ? 42.363 0.566 49.073 1.00 19.59 111 ASN B N 1
ATOM 2524 C CA . ASN B 1 108 ? 41.674 1.209 50.179 1.00 18.43 111 ASN B CA 1
ATOM 2525 C C . ASN B 1 108 ? 42.459 1.030 51.502 1.00 20.00 111 ASN B C 1
ATOM 2526 O O . ASN B 1 108 ? 42.023 0.321 52.402 1.00 19.65 111 ASN B O 1
ATOM 2531 N N . LEU B 1 109 ? 43.614 1.699 51.556 1.00 20.31 112 LEU B N 1
ATOM 2532 C CA . LEU B 1 109 ? 44.529 1.684 52.679 1.00 19.84 112 LEU B CA 1
ATOM 2533 C C . LEU B 1 109 ? 44.985 3.080 53.124 1.00 19.42 112 LEU B C 1
ATOM 2534 O O . LEU B 1 109 ? 45.906 3.206 53.953 1.00 21.32 112 LEU B O 1
ATOM 2539 N N . GLY B 1 110 ? 44.277 4.108 52.666 1.00 22.52 113 GLY B N 1
ATOM 2540 C CA . GLY B 1 110 ? 44.622 5.483 52.949 1.00 21.37 113 GLY B CA 1
ATOM 2541 C C . GLY B 1 110 ? 45.968 5.824 52.302 1.00 20.89 113 GLY B C 1
ATOM 2542 O O . GLY B 1 110 ? 46.250 5.403 51.189 1.00 19.90 113 GLY B O 1
ATOM 2543 N N . THR B 1 111 ? 46.774 6.626 53.017 1.00 20.27 114 THR B N 1
ATOM 2544 C CA . THR B 1 111 ? 48.078 7.104 52.539 1.00 26.70 114 THR B CA 1
ATOM 2545 C C . THR B 1 111 ? 49.176 6.696 53.538 1.00 24.34 114 THR B C 1
ATOM 2546 O O . THR B 1 111 ? 49.689 7.491 54.300 1.00 22.49 114 THR B O 1
ATOM 2550 N N . PRO B 1 112 ? 49.509 5.402 53.566 1.00 23.39 115 PRO B N 1
ATOM 2551 C CA . PRO B 1 112 ? 50.376 4.885 54.631 1.00 23.09 115 PRO B CA 1
ATOM 2552 C C . PRO B 1 112 ? 51.818 5.076 54.309 1.00 20.82 115 PRO B C 1
ATOM 2553 O O . PRO B 1 112 ? 52.163 5.161 53.128 1.00 21.40 115 PRO B O 1
ATOM 2557 N N . ASP B 1 113 ? 52.629 5.175 55.352 1.00 20.50 116 ASP B N 1
ATOM 2558 C CA . ASP B 1 113 ? 54.091 5.093 55.223 1.00 21.81 116 ASP B CA 1
ATOM 2559 C C . ASP B 1 113 ? 54.534 3.627 55.342 1.00 20.67 116 ASP B C 1
ATOM 2560 O O . ASP B 1 113 ? 55.605 3.219 54.846 1.00 24.15 116 ASP B O 1
ATOM 2565 N N . ILE B 1 114 ? 53.755 2.858 56.099 1.00 23.25 117 ILE B N 1
ATOM 2566 C CA . ILE B 1 114 ? 54.068 1.443 56.424 1.00 22.17 117 ILE B CA 1
ATOM 2567 C C . ILE B 1 114 ? 52.830 0.627 56.165 1.00 20.82 117 ILE B C 1
ATOM 2568 O O . ILE B 1 114 ? 51.718 0.986 56.635 1.00 20.62 117 ILE B O 1
ATOM 2573 N N . ILE B 1 115 ? 52.993 -0.443 55.413 1.00 22.93 118 ILE B N 1
ATOM 2574 C CA . ILE B 1 115 ? 51.897 -1.365 55.174 1.00 22.83 118 ILE B CA 1
ATOM 2575 C C . ILE B 1 115 ? 52.278 -2.761 55.707 1.00 20.97 118 ILE B C 1
ATOM 2576 O O . ILE B 1 115 ? 53.315 -3.330 55.356 1.00 21.20 118 ILE B O 1
ATOM 2581 N N . LEU B 1 116 ? 51.403 -3.299 56.530 1.00 18.06 119 LEU B N 1
ATOM 2582 C CA . LEU B 1 116 ? 51.547 -4.625 57.085 1.00 19.61 119 LEU B CA 1
ATOM 2583 C C . LEU B 1 116 ? 50.472 -5.556 56.509 1.00 18.13 119 LEU B C 1
ATOM 2584 O O . LEU B 1 116 ? 49.244 -5.361 56.756 1.00 18.63 119 LEU B O 1
ATOM 2589 N N . VAL B 1 117 ? 50.942 -6.528 55.743 1.00 17.60 120 VAL B N 1
ATOM 2590 C CA . VAL B 1 117 ? 50.116 -7.548 55.086 1.00 20.09 120 VAL B CA 1
ATOM 2591 C C . VAL B 1 117 ? 50.135 -8.789 55.941 1.00 22.13 120 VAL B C 1
ATOM 2592 O O . VAL B 1 117 ? 51.223 -9.311 56.246 1.00 23.74 120 VAL B O 1
ATOM 2596 N N . PHE B 1 118 ? 48.955 -9.202 56.397 1.00 20.42 121 PHE B N 1
ATOM 2597 C CA . PHE B 1 118 ? 48.811 -10.348 57.320 1.00 19.53 121 PHE B CA 1
ATOM 2598 C C . PHE B 1 118 ? 47.674 -11.309 56.856 1.00 17.98 121 PHE B C 1
ATOM 2599 O O . PHE B 1 118 ? 46.554 -11.293 57.352 1.00 20.40 121 PHE B O 1
ATOM 2607 N N . GLY B 1 119 ? 48.013 -12.145 55.911 1.00 19.33 122 GLY B N 1
ATOM 2608 C CA . GLY B 1 119 ? 47.061 -13.042 55.242 1.00 17.77 122 GLY B CA 1
ATOM 2609 C C . GLY B 1 119 ? 47.630 -14.401 54.932 1.00 16.27 122 GLY B C 1
ATOM 2610 O O . GLY B 1 119 ? 48.864 -14.673 55.060 1.00 22.53 122 GLY B O 1
ATOM 2611 N N . GLY B 1 120 ? 46.740 -15.218 54.383 1.00 16.77 123 GLY B N 1
ATOM 2612 C CA . GLY B 1 120 ? 47.052 -16.567 54.013 1.00 16.17 123 GLY B CA 1
ATOM 2613 C C . GLY B 1 120 ? 46.459 -17.658 54.854 1.00 21.72 123 GLY B C 1
ATOM 2614 O O . GLY B 1 120 ? 46.304 -18.788 54.396 1.00 21.52 123 GLY B O 1
ATOM 2615 N N . THR B 1 121 ? 46.110 -17.343 56.094 1.00 19.68 124 THR B N 1
ATOM 2616 C CA . THR B 1 121 ? 45.499 -18.330 56.930 1.00 19.54 124 THR B CA 1
ATOM 2617 C C . THR B 1 121 ? 44.230 -18.925 56.315 1.00 20.07 124 THR B C 1
ATOM 2618 O O . THR B 1 121 ? 44.034 -20.169 56.317 1.00 17.30 124 THR B O 1
ATOM 2622 N N . ASN B 1 122 ? 43.374 -18.089 55.766 1.00 19.60 125 ASN B N 1
ATOM 2623 C CA . ASN B 1 122 ? 42.158 -18.612 55.169 1.00 17.87 125 ASN B CA 1
ATOM 2624 C C . ASN B 1 122 ? 42.446 -19.387 53.859 1.00 17.58 125 ASN B C 1
ATOM 2625 O O . ASN B 1 122 ? 41.780 -20.372 53.569 1.00 22.36 125 ASN B 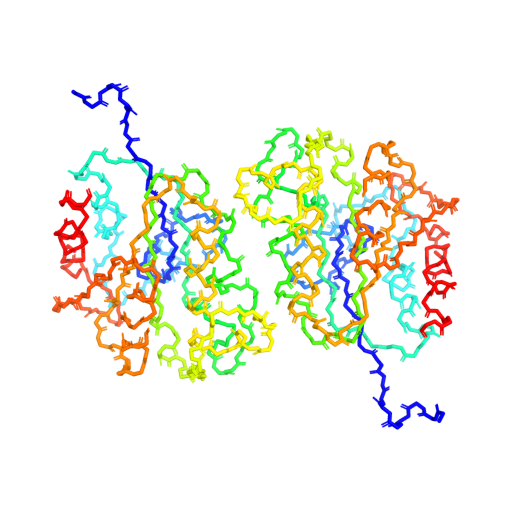O 1
ATOM 2630 N N . ASP B 1 123 ? 43.446 -18.955 53.092 1.00 21.08 126 ASP B N 1
ATOM 2631 C CA . ASP B 1 123 ? 43.818 -19.689 51.908 1.00 17.42 126 ASP B CA 1
ATOM 2632 C C . ASP B 1 123 ? 44.205 -21.132 52.302 1.00 19.96 126 ASP B C 1
ATOM 2633 O O . ASP B 1 123 ? 43.840 -22.096 51.635 1.00 21.20 126 ASP B O 1
ATOM 2638 N N . SER B 1 124 ? 44.960 -21.265 53.406 1.00 20.04 127 SER B N 1
ATOM 2639 C CA . SER B 1 124 ? 45.391 -22.554 53.924 1.00 18.98 127 SER B CA 1
ATOM 2640 C C . SER B 1 124 ? 44.251 -23.368 54.470 1.00 22.27 127 SER B C 1
ATOM 2641 O O . SER B 1 124 ? 44.052 -24.518 54.066 1.00 24.72 127 SER B O 1
ATOM 2644 N N . TRP B 1 125 ? 43.479 -22.793 55.368 1.00 20.26 128 TRP B N 1
ATOM 2645 C CA . TRP B 1 125 ? 42.336 -23.523 55.950 1.00 20.91 128 TRP B CA 1
ATOM 2646 C C . TRP B 1 125 ? 41.299 -23.893 54.918 1.00 25.51 128 TRP B C 1
ATOM 2647 O O . TRP B 1 125 ? 40.695 -24.925 55.049 1.00 25.38 128 TRP B O 1
ATOM 2658 N N . ALA B 1 126 ? 41.057 -23.044 53.921 1.00 24.04 129 ALA B N 1
ATOM 2659 C CA . ALA B 1 126 ? 40.028 -23.391 52.930 1.00 24.74 129 ALA B CA 1
ATOM 2660 C C . ALA B 1 126 ? 40.538 -24.367 51.864 1.00 25.66 129 ALA B C 1
ATOM 2661 O O . ALA B 1 126 ? 39.730 -24.873 51.105 1.00 25.50 129 ALA B O 1
ATOM 2663 N N . GLY B 1 127 ? 41.851 -24.618 51.794 1.00 24.31 130 GLY B N 1
ATOM 2664 C CA . GLY B 1 127 ? 42.375 -25.545 50.794 1.00 29.53 130 GLY B CA 1
ATOM 2665 C C . GLY B 1 127 ? 42.269 -24.949 49.391 1.00 27.32 130 GLY B C 1
ATOM 2666 O O . GLY B 1 127 ? 42.003 -25.646 48.438 1.00 28.24 130 GLY B O 1
ATOM 2667 N N . ALA B 1 128 ? 42.470 -23.635 49.264 1.00 22.12 131 ALA B N 1
ATOM 2668 C CA . ALA B 1 128 ? 42.473 -23.007 47.964 1.00 25.69 131 ALA B CA 1
ATOM 2669 C C . ALA B 1 128 ? 43.626 -23.612 47.124 1.00 24.46 131 ALA B C 1
ATOM 2670 O O . ALA B 1 128 ? 44.633 -24.008 47.689 1.00 22.27 131 ALA B O 1
ATOM 2672 N N . PRO B 1 129 ? 43.476 -23.685 45.792 1.00 23.41 132 PRO B N 1
ATOM 2673 C CA . PRO B 1 129 ? 44.520 -24.235 44.914 1.00 28.16 132 PRO B CA 1
ATOM 2674 C C . PRO B 1 129 ? 45.740 -23.381 44.999 1.00 24.56 132 PRO B C 1
ATOM 2675 O O . PRO B 1 129 ? 45.624 -22.177 45.093 1.00 26.35 132 PRO B O 1
ATOM 2679 N N . ILE B 1 130 ? 46.899 -24.005 44.965 1.00 26.37 133 ILE B N 1
ATOM 2680 C CA . ILE B 1 130 ? 48.172 -23.287 45.117 1.00 26.78 133 ILE B CA 1
ATOM 2681 C C . ILE B 1 130 ? 48.660 -22.658 43.818 1.00 28.84 133 ILE B C 1
ATOM 2682 O O . ILE B 1 130 ? 49.233 -21.561 43.819 1.00 24.35 133 ILE B O 1
ATOM 2687 N N . GLY B 1 131 ? 48.432 -23.352 42.713 1.00 25.50 134 GLY B N 1
ATOM 2688 C CA . GLY B 1 131 ? 48.813 -22.847 41.399 1.00 24.91 134 GLY B CA 1
ATOM 2689 C C . GLY B 1 131 ? 50.322 -22.681 41.270 1.00 24.66 134 GLY B C 1
ATOM 2690 O O . GLY B 1 131 ? 51.074 -23.381 41.950 1.00 27.16 134 GLY B O 1
ATOM 2691 N N . ALA B 1 132 ? 50.725 -21.780 40.376 1.00 24.85 135 ALA B N 1
ATOM 2692 C CA . ALA B 1 132 ? 52.106 -21.567 39.971 1.00 23.71 135 ALA B CA 1
ATOM 2693 C C . ALA B 1 132 ? 52.568 -20.150 40.278 1.00 24.08 135 ALA B C 1
ATOM 2694 O O . ALA B 1 132 ? 51.775 -19.193 40.286 1.00 21.27 135 ALA B O 1
ATOM 2696 N N . TYR B 1 133 ? 53.859 -19.999 40.576 1.00 21.53 136 TYR B N 1
ATOM 2697 C CA . TYR B 1 133 ? 54.433 -18.676 40.688 1.00 20.94 136 TYR B CA 1
ATOM 2698 C C . TYR B 1 133 ? 54.141 -17.963 39.374 1.00 23.20 136 TYR B C 1
ATOM 2699 O O . TYR B 1 133 ? 54.117 -18.566 38.325 1.00 22.47 136 TYR B O 1
ATOM 2708 N N . GLN B 1 134 ? 53.881 -16.691 39.445 1.00 24.20 137 GLN B N 1
ATOM 2709 C CA . GLN B 1 134 ? 53.444 -15.932 38.294 1.00 23.04 137 GLN B CA 1
ATOM 2710 C C . GLN B 1 134 ? 53.681 -14.462 38.520 1.00 21.96 137 GLN B C 1
ATOM 2711 O O . GLN B 1 134 ? 53.075 -13.842 39.398 1.00 19.87 137 GLN B O 1
ATOM 2717 N N . TYR B 1 135 ? 54.568 -13.884 37.718 1.00 21.42 138 TYR B N 1
ATOM 2718 C CA . TYR B 1 135 ? 55.068 -12.551 37.987 1.00 23.90 138 TYR B CA 1
ATOM 2719 C C . TYR B 1 135 ? 54.616 -11.520 36.922 1.00 24.38 138 TYR B C 1
ATOM 2720 O O . TYR B 1 135 ? 55.078 -10.386 36.907 1.00 22.70 138 TYR B O 1
ATOM 2729 N N . ASP B 1 136 ? 53.636 -11.882 36.096 1.00 24.86 139 ASP B N 1
ATOM 2730 C CA . ASP B 1 136 ? 53.008 -10.941 35.147 1.00 24.92 139 ASP B CA 1
ATOM 2731 C C . ASP B 1 136 ? 51.796 -11.630 34.555 1.00 22.59 139 ASP B C 1
ATOM 2732 O O . ASP B 1 136 ? 51.637 -12.834 34.714 1.00 21.64 139 ASP B O 1
ATOM 2737 N N . GLY B 1 137 ? 50.961 -10.886 33.852 1.00 23.29 140 GLY B N 1
ATOM 2738 C CA . GLY B 1 137 ? 49.957 -11.461 32.972 1.00 23.58 140 GLY B CA 1
ATOM 2739 C C . GLY B 1 137 ? 48.771 -12.073 33.654 1.00 25.44 140 GLY B C 1
ATOM 2740 O O . GLY B 1 137 ? 48.020 -12.839 33.044 1.00 27.15 140 GLY B O 1
ATOM 2741 N N . TRP B 1 138 ? 48.586 -11.708 34.915 1.00 19.66 141 TRP B N 1
ATOM 2742 C CA . TRP B 1 138 ? 47.520 -12.293 35.737 1.00 20.55 141 TRP B CA 1
ATOM 2743 C C . TRP B 1 138 ? 46.123 -12.091 35.196 1.00 19.60 141 TRP B C 1
ATOM 2744 O O . TRP B 1 138 ? 45.675 -10.959 35.022 1.00 22.60 141 TRP B O 1
ATOM 2755 N N . THR B 1 139 ? 45.438 -13.198 34.886 1.00 21.49 142 THR B N 1
ATOM 2756 C CA . THR B 1 139 ? 44.025 -13.179 34.534 1.00 21.24 142 THR B CA 1
ATOM 2757 C C . THR B 1 139 ? 43.205 -13.356 35.815 1.00 22.26 142 THR B C 1
ATOM 2758 O O . THR B 1 139 ? 43.683 -13.831 36.838 1.00 21.50 142 THR B O 1
ATOM 2762 N N . LYS B 1 140 ? 41.956 -12.967 35.752 1.00 21.54 143 LYS B N 1
ATOM 2763 C CA . LYS B 1 140 ? 41.027 -13.242 36.863 1.00 22.32 143 LYS B CA 1
ATOM 2764 C C . LYS B 1 140 ? 41.022 -14.736 37.231 1.00 22.05 143 LYS B C 1
ATOM 2765 O O . LYS B 1 140 ? 41.106 -15.105 38.395 1.00 20.76 143 LYS B O 1
ATOM 2771 N N . ALA B 1 141 ? 41.001 -15.585 36.204 1.00 22.57 144 ALA B N 1
ATOM 2772 C CA . ALA B 1 141 ? 41.012 -17.041 36.394 1.00 21.97 144 ALA B CA 1
ATOM 2773 C C . ALA B 1 141 ? 42.261 -17.496 37.172 1.00 21.84 144 ALA B C 1
ATOM 2774 O O . ALA B 1 141 ? 42.150 -18.272 38.149 1.00 23.56 144 ALA B O 1
ATOM 2776 N N . ASP B 1 142 ? 43.439 -17.008 36.762 1.00 21.58 145 ASP B N 1
ATOM 2777 C CA . ASP B 1 142 ? 44.713 -17.329 37.433 1.00 22.36 145 ASP B CA 1
ATOM 2778 C C . ASP B 1 142 ? 44.632 -17.011 38.906 1.00 23.35 145 ASP B C 1
ATOM 2779 O O . ASP B 1 142 ? 45.236 -17.674 39.747 1.00 24.88 145 ASP B O 1
ATOM 2784 N N . LEU B 1 143 ? 43.874 -15.964 39.239 1.00 23.29 146 LEU B N 1
ATOM 2785 C CA . LEU B 1 143 ? 43.935 -15.381 40.590 1.00 19.90 146 LEU B CA 1
ATOM 2786 C C . LEU B 1 143 ? 43.021 -16.052 41.637 1.00 18.65 146 LEU B C 1
ATOM 2787 O O . LEU B 1 143 ? 43.056 -15.658 42.797 1.00 16.92 146 LEU B O 1
ATOM 2792 N N . TYR B 1 144 ? 42.290 -17.080 41.204 1.00 21.71 147 TYR B N 1
ATOM 2793 C CA . TYR B 1 144 ? 41.698 -18.103 42.060 1.00 20.85 147 TYR B CA 1
ATOM 2794 C C . TYR B 1 144 ? 42.742 -18.995 42.766 1.00 22.90 147 TYR B C 1
ATOM 2795 O O . TYR B 1 144 ? 42.407 -19.637 43.725 1.00 21.48 147 TYR B O 1
ATOM 2804 N N . SER B 1 145 ? 43.998 -18.984 42.331 1.00 21.57 148 SER B N 1
ATOM 2805 C CA . SER B 1 145 ? 45.044 -19.753 42.972 1.00 23.23 148 SER B CA 1
ATOM 2806 C C . SER B 1 145 ? 45.936 -18.873 43.879 1.00 21.03 148 SER B C 1
ATOM 2807 O O . SER B 1 145 ? 46.102 -17.667 43.650 1.00 19.63 148 SER B O 1
ATOM 2810 N N . PHE B 1 146 ? 46.539 -19.485 44.878 1.00 19.54 149 PHE B N 1
ATOM 2811 C CA . PHE B 1 146 ? 47.247 -18.753 45.893 1.00 15.69 149 PHE B CA 1
ATOM 2812 C C . PHE B 1 146 ? 48.541 -18.079 45.378 1.00 18.57 149 PHE B C 1
ATOM 2813 O O . PHE B 1 146 ? 48.777 -16.869 45.596 1.00 18.67 149 PHE B O 1
ATOM 2821 N N . ARG B 1 147 ? 49.405 -18.840 44.736 1.00 18.06 150 ARG B N 1
ATOM 2822 C CA . ARG B 1 147 ? 50.670 -18.218 44.288 1.00 19.61 150 ARG B CA 1
ATOM 2823 C C . ARG B 1 147 ? 50.456 -17.025 43.329 1.00 19.45 150 ARG B C 1
ATOM 2824 O O . ARG B 1 147 ? 51.062 -15.990 43.526 1.00 19.64 150 ARG B O 1
ATOM 2832 N N . PRO B 1 148 ? 49.664 -17.190 42.250 1.00 21.53 151 PRO B N 1
ATOM 2833 C CA . PRO B 1 148 ? 49.488 -16.001 41.397 1.00 20.84 151 PRO B CA 1
ATOM 2834 C C . PRO B 1 148 ? 48.893 -14.833 42.193 1.00 20.41 151 PRO B C 1
ATOM 2835 O O . PRO B 1 148 ? 49.308 -13.706 42.021 1.00 19.30 151 PRO B O 1
ATOM 2839 N N . ALA B 1 149 ? 47.900 -15.110 43.050 1.00 17.30 152 ALA B N 1
ATOM 2840 C CA . ALA B 1 149 ? 47.295 -14.058 43.835 1.00 17.03 152 ALA B CA 1
ATOM 2841 C C . ALA B 1 149 ? 48.256 -13.329 44.769 1.00 20.01 152 ALA B C 1
ATOM 2842 O O . ALA B 1 149 ? 48.210 -12.109 44.836 1.00 17.87 152 ALA B O 1
ATOM 2844 N N . PHE B 1 150 ? 49.100 -14.077 45.489 1.00 18.62 153 PHE B N 1
ATOM 2845 C CA . PHE B 1 150 ? 50.072 -13.468 46.369 1.00 20.07 153 PHE B CA 1
ATOM 2846 C C . PHE B 1 150 ? 51.144 -12.753 45.568 1.00 15.96 153 PHE B C 1
ATOM 2847 O O . PHE B 1 150 ? 51.610 -11.673 45.971 1.00 19.92 153 PHE B O 1
ATOM 2855 N N . CYS B 1 151 ? 51.595 -13.306 44.456 1.00 22.42 154 CYS B N 1
ATOM 2856 C CA . CYS B 1 151 ? 52.453 -12.492 43.565 1.00 18.68 154 CYS B CA 1
ATOM 2857 C C . CYS B 1 151 ? 51.780 -11.191 43.100 1.00 19.88 154 CYS B C 1
ATOM 2858 O O . CYS B 1 151 ? 52.378 -10.101 43.142 1.00 21.41 154 CYS B O 1
ATOM 2861 N N . TYR B 1 152 ? 50.511 -11.266 42.691 1.00 19.13 155 TYR B N 1
ATOM 2862 C CA . TYR B 1 152 ? 49.814 -10.071 42.224 1.00 18.15 155 TYR B CA 1
ATOM 2863 C C . TYR B 1 152 ? 49.676 -9.044 43.391 1.00 18.20 155 TYR B C 1
ATOM 2864 O O . TYR B 1 152 ? 49.836 -7.842 43.183 1.00 17.81 155 TYR B O 1
ATOM 2873 N N . LEU B 1 153 ? 49.425 -9.552 44.607 1.00 17.72 156 LEU B N 1
ATOM 2874 C CA . LEU B 1 153 ? 49.327 -8.717 45.796 1.00 16.80 156 LEU B CA 1
ATOM 2875 C C . LEU B 1 153 ? 50.562 -7.861 46.047 1.00 18.33 156 LEU B C 1
ATOM 2876 O O . LEU B 1 153 ? 50.468 -6.643 46.044 1.00 16.62 156 LEU B O 1
ATOM 2881 N N . LEU B 1 154 ? 51.720 -8.496 46.152 1.00 20.32 157 LEU B N 1
ATOM 2882 C CA . LEU B 1 154 ? 52.979 -7.746 46.377 1.00 21.59 157 LEU B CA 1
ATOM 2883 C C . LEU B 1 154 ? 53.382 -6.893 45.202 1.00 21.26 157 LEU B C 1
ATOM 2884 O O . LEU B 1 154 ? 53.824 -5.765 45.365 1.00 22.31 157 LEU B O 1
ATOM 2889 N N . ALA B 1 155 ? 53.200 -7.408 44.003 1.00 20.79 158 ALA B N 1
ATOM 2890 C CA . ALA B 1 155 ? 53.534 -6.647 42.815 1.00 20.53 158 ALA B CA 1
ATOM 2891 C C . ALA B 1 155 ? 52.737 -5.357 42.773 1.00 19.53 158 ALA B C 1
ATOM 2892 O O . ALA B 1 155 ? 53.285 -4.285 42.527 1.00 19.83 158 ALA B O 1
ATOM 2894 N N . SER B 1 156 ? 51.422 -5.489 42.967 1.00 22.88 159 SER B N 1
ATOM 2895 C CA . SER B 1 156 ? 50.524 -4.353 42.906 1.00 20.25 159 SER B CA 1
ATOM 2896 C C . SER B 1 156 ? 50.765 -3.372 44.066 1.00 17.62 159 SER B C 1
ATOM 2897 O O . SER B 1 156 ? 50.685 -2.165 43.861 1.00 18.74 159 SER B O 1
ATOM 2900 N N . LEU B 1 157 ? 50.985 -3.861 45.276 1.00 18.03 160 LEU B N 1
ATOM 2901 C CA . LEU B 1 157 ? 51.234 -2.951 46.407 1.00 20.33 160 LEU B CA 1
ATOM 2902 C C . LEU B 1 157 ? 52.488 -2.128 46.194 1.00 22.60 160 LEU B C 1
ATOM 2903 O O . LEU B 1 157 ? 52.508 -0.934 46.505 1.00 26.29 160 LEU B O 1
ATOM 2908 N N . LYS B 1 158 ? 53.524 -2.766 45.658 1.00 18.94 161 LYS B N 1
ATOM 2909 C CA . LYS B 1 158 ? 54.762 -2.060 45.315 1.00 20.90 161 LYS B CA 1
ATOM 2910 C C . LYS B 1 158 ? 54.586 -0.976 44.248 1.00 20.00 161 LYS B C 1
ATOM 2911 O O . LYS B 1 158 ? 55.157 0.095 44.374 1.00 21.81 161 LYS B O 1
ATOM 2917 N N . GLN B 1 159 ? 53.727 -1.189 43.266 1.00 21.83 162 GLN B N 1
ATOM 2918 C CA . GLN B 1 159 ? 53.396 -0.159 42.280 1.00 24.44 162 GLN B CA 1
ATOM 2919 C C . GLN B 1 159 ? 52.507 0.961 42.859 1.00 19.51 162 GLN B C 1
ATOM 2920 O O . GLN B 1 159 ? 52.758 2.158 42.653 1.00 22.05 162 GLN B O 1
ATOM 2926 N N . LEU B 1 160 ? 51.482 0.596 43.596 1.00 21.21 163 LEU B N 1
ATOM 2927 C CA . LEU B 1 160 ? 50.578 1.592 44.174 1.00 20.24 163 LEU B CA 1
ATOM 2928 C C . LEU B 1 160 ? 51.173 2.448 45.307 1.00 23.09 163 LEU B C 1
ATOM 2929 O O . LEU B 1 160 ? 50.790 3.619 45.450 1.00 22.18 163 LEU B O 1
ATOM 2934 N N . TYR B 1 161 ? 52.086 1.869 46.109 1.00 20.72 164 TYR B N 1
ATOM 2935 C CA . TYR B 1 161 ? 52.667 2.580 47.278 1.00 21.15 164 TYR B CA 1
ATOM 2936 C C . TYR B 1 161 ? 54.205 2.550 47.224 1.00 20.78 164 TYR B C 1
ATOM 2937 O O . TYR B 1 161 ? 54.843 1.913 48.048 1.00 20.14 164 TYR B O 1
ATOM 2946 N N . PRO B 1 162 ? 54.780 3.239 46.229 1.00 21.53 165 PRO B N 1
ATOM 2947 C CA . PRO B 1 162 ? 56.244 3.196 46.059 1.00 22.18 165 PRO B CA 1
ATOM 2948 C C . PRO B 1 162 ? 57.005 3.942 47.142 1.00 23.14 165 PRO B C 1
ATOM 2949 O O . PRO B 1 162 ? 58.224 3.746 47.289 1.00 24.07 165 PRO B O 1
ATOM 2953 N N . ALA B 1 163 ? 56.318 4.833 47.846 1.00 21.15 166 ALA B N 1
ATOM 2954 C CA . ALA B 1 163 ? 56.898 5.577 48.942 1.00 22.96 166 ALA B CA 1
ATOM 2955 C C . ALA B 1 163 ? 56.682 4.891 50.285 1.00 26.82 166 ALA B C 1
ATOM 2956 O O . ALA B 1 163 ? 57.142 5.426 51.272 1.00 26.76 166 ALA B O 1
ATOM 2958 N N . ALA B 1 164 ? 56.009 3.727 50.333 1.00 23.36 167 ALA B N 1
ATOM 2959 C CA . ALA B 1 164 ? 55.741 2.994 51.582 1.00 22.54 167 ALA B CA 1
ATOM 2960 C C . ALA B 1 164 ? 56.729 1.884 51.800 1.00 25.99 167 ALA B C 1
ATOM 2961 O O . ALA B 1 164 ? 57.357 1.426 50.854 1.00 25.80 167 ALA B O 1
ATOM 2963 N N . ARG B 1 165 ? 56.894 1.476 53.062 1.00 26.75 168 ARG B N 1
ATOM 2964 C CA . ARG B 1 165 ? 57.555 0.206 53.375 1.00 26.28 168 ARG B CA 1
ATOM 2965 C C . ARG B 1 165 ? 56.485 -0.849 53.627 1.00 23.28 168 ARG B C 1
ATOM 2966 O O . ARG B 1 165 ? 55.547 -0.627 54.366 1.00 23.22 168 ARG B O 1
ATOM 2974 N N . ILE B 1 166 ? 56.650 -2.009 53.014 1.00 25.59 169 ILE B N 1
ATOM 2975 C CA . ILE B 1 166 ? 55.693 -3.079 53.085 1.00 20.24 169 ILE B CA 1
ATOM 2976 C C . ILE B 1 166 ? 56.345 -4.254 53.732 1.00 20.36 169 ILE B C 1
ATOM 2977 O O . ILE B 1 166 ? 57.435 -4.706 53.328 1.00 21.81 169 ILE B O 1
ATOM 2982 N N . TYR B 1 167 ? 55.638 -4.802 54.699 1.00 19.29 170 TYR B N 1
ATOM 2983 C CA . TYR B 1 167 ? 56.031 -6.017 5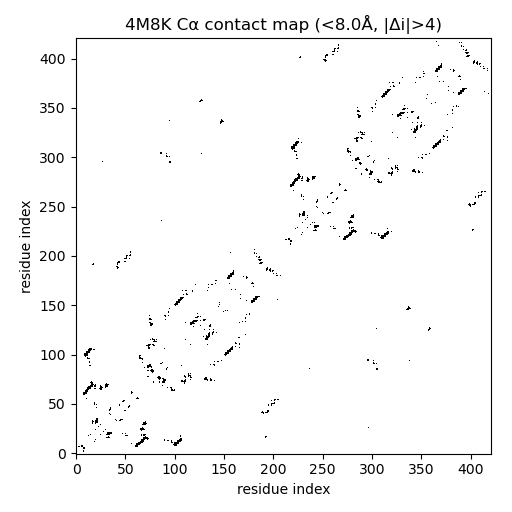5.405 1.00 22.09 170 TYR B CA 1
ATOM 2984 C C . TYR B 1 167 ? 54.956 -7.080 55.310 1.00 24.41 170 TYR B C 1
ATOM 2985 O O . TYR B 1 167 ? 53.768 -6.788 55.509 1.00 24.67 170 TYR B O 1
ATOM 2994 N N . ASN B 1 168 ? 55.371 -8.313 55.044 1.00 22.92 171 ASN B N 1
ATOM 2995 C CA . ASN B 1 168 ? 54.492 -9.462 55.103 1.00 21.18 171 ASN B CA 1
ATOM 2996 C C . ASN B 1 168 ? 54.585 -10.191 56.444 1.00 20.18 171 ASN B C 1
ATOM 2997 O O . ASN B 1 168 ? 55.650 -10.299 57.039 1.00 21.61 171 ASN B O 1
ATOM 3002 N N . ILE B 1 169 ? 53.446 -10.660 56.923 1.00 18.96 172 ILE B N 1
ATOM 3003 C CA . ILE B 1 169 ? 53.397 -11.386 58.196 1.00 21.16 172 ILE B CA 1
ATOM 3004 C C . ILE B 1 169 ? 52.794 -12.766 57.951 1.00 17.62 172 ILE B C 1
ATOM 3005 O O . ILE B 1 169 ? 51.653 -12.851 57.539 1.00 23.97 172 ILE B O 1
ATOM 3010 N N . THR B 1 170 ? 53.610 -13.816 58.183 1.00 18.60 173 THR B N 1
ATOM 3011 C CA . THR B 1 170 ? 53.234 -15.216 57.999 1.00 19.08 173 THR B CA 1
ATOM 3012 C C . THR B 1 170 ? 52.807 -15.866 59.344 1.00 21.45 173 THR B C 1
ATOM 3013 O O . THR B 1 170 ? 53.609 -16.071 60.259 1.00 19.88 173 THR B O 1
ATOM 3017 N N . ASN B 1 171 ? 51.522 -16.159 59.452 1.00 21.96 174 ASN B N 1
ATOM 3018 C CA . ASN B 1 171 ? 50.999 -16.965 60.580 1.00 23.69 174 ASN B CA 1
ATOM 3019 C C . ASN B 1 171 ? 51.721 -18.296 60.732 1.00 21.82 174 ASN B C 1
ATOM 3020 O O . ASN B 1 171 ? 52.227 -18.875 59.765 1.00 27.52 174 ASN B O 1
ATOM 3025 N N . SER B 1 172 ? 51.851 -18.741 61.962 1.00 23.92 175 SER B N 1
ATOM 3026 C CA . SER B 1 172 ? 52.332 -20.084 62.232 1.00 24.54 175 SER B CA 1
ATOM 3027 C C . SER B 1 172 ? 51.241 -21.095 61.894 1.00 25.57 175 SER B C 1
ATOM 3028 O O . SER B 1 172 ? 50.049 -20.747 61.828 1.00 23.00 175 SER B O 1
ATOM 3031 N N . GLU B 1 173 ? 51.667 -22.347 61.694 1.00 26.52 176 GLU B N 1
ATOM 3032 C CA . GLU B 1 173 ? 50.803 -23.515 61.585 1.00 26.93 176 GLU B CA 1
ATOM 3033 C C . GLU B 1 173 ? 49.933 -23.513 60.332 1.00 30.99 176 GLU B C 1
ATOM 3034 O O . GLU B 1 173 ? 48.842 -24.098 60.320 1.00 22.84 176 GLU B O 1
ATOM 3040 N N . LEU B 1 174 ? 50.439 -22.892 59.259 1.00 27.23 177 LEU B N 1
ATOM 3041 C CA . LEU B 1 174 ? 49.765 -23.005 57.953 1.00 25.99 177 LEU B CA 1
ATOM 3042 C C . LEU B 1 174 ? 50.358 -24.122 57.158 1.00 23.58 177 LEU B C 1
ATOM 3043 O O . LEU B 1 174 ? 51.393 -24.653 57.529 1.00 20.72 177 LEU B O 1
ATOM 3048 N N . SER B 1 175 ? 49.702 -24.506 56.072 1.00 19.48 178 SER B N 1
ATOM 3049 C CA . SER B 1 175 ? 50.210 -25.526 55.209 1.00 24.55 178 SER B CA 1
ATOM 3050 C C . SER B 1 175 ? 51.607 -25.190 54.763 1.00 24.80 178 SER B C 1
ATOM 3051 O O . SER B 1 175 ? 51.966 -24.018 54.613 1.00 25.41 178 SER B O 1
ATOM 3054 N N . GLU B 1 176 ? 52.396 -26.238 54.553 1.00 25.87 179 GLU B N 1
ATOM 3055 C CA A GLU B 1 176 ? 53.761 -26.073 54.034 0.50 25.90 179 GLU B CA 1
ATOM 3056 C CA B GLU B 1 176 ? 53.760 -26.104 53.977 0.50 25.18 179 GLU B CA 1
ATOM 3057 C C . GLU B 1 176 ? 53.725 -25.293 52.686 1.00 26.21 179 GLU B C 1
ATOM 3058 O O . GLU B 1 176 ? 54.529 -24.422 52.463 1.00 26.35 179 GLU B O 1
ATOM 3069 N N . GLU B 1 177 ? 52.763 -25.573 51.820 1.00 27.87 180 GLU B N 1
ATOM 3070 C CA . GLU B 1 177 ? 52.682 -24.898 50.518 1.00 28.38 180 GLU B CA 1
ATOM 3071 C C . GLU B 1 177 ? 52.350 -23.384 50.616 1.00 29.19 180 GLU B C 1
ATOM 3072 O O . GLU B 1 177 ? 52.980 -22.583 49.939 1.00 23.94 180 GLU B O 1
ATOM 3078 N N . VAL B 1 178 ? 51.383 -22.990 51.463 1.00 25.10 181 VAL B N 1
ATOM 3079 C CA . VAL B 1 178 ? 51.120 -21.557 51.685 1.00 24.44 181 VAL B CA 1
ATOM 3080 C C . VAL B 1 178 ? 52.334 -20.858 52.365 1.00 24.91 181 VAL B C 1
ATOM 3081 O O . VAL B 1 178 ? 52.758 -19.770 52.000 1.00 23.19 181 VAL B O 1
ATOM 3085 N N . THR B 1 179 ? 52.930 -21.532 53.327 1.00 25.08 182 THR B N 1
ATOM 3086 C CA . THR B 1 179 ? 54.043 -20.969 54.070 1.00 23.20 182 THR B CA 1
ATOM 3087 C C . THR B 1 179 ? 55.283 -20.732 53.175 1.00 25.81 182 THR B C 1
ATOM 3088 O O . THR B 1 179 ? 55.888 -19.640 53.170 1.00 21.62 182 THR B O 1
ATOM 3092 N N . ASP B 1 180 ? 55.657 -21.755 52.444 1.00 29.20 183 ASP B N 1
ATOM 3093 C CA . ASP B 1 180 ? 56.824 -21.704 51.588 1.00 31.48 183 ASP B CA 1
ATOM 3094 C C . ASP B 1 180 ? 56.589 -20.772 50.410 1.00 28.51 183 ASP B C 1
ATOM 3095 O O . ASP B 1 180 ? 57.492 -20.054 49.987 1.00 25.43 183 ASP B O 1
ATOM 3100 N N . SER B 1 181 ? 55.369 -20.768 49.874 1.00 27.04 184 SER B N 1
ATOM 3101 C CA . SER B 1 181 ? 55.086 -19.912 48.758 1.00 20.96 184 SER B CA 1
ATOM 3102 C C . SER B 1 181 ? 55.252 -18.436 49.142 1.00 20.45 184 SER B C 1
ATOM 3103 O O . SER B 1 181 ? 55.799 -17.654 48.384 1.00 23.41 184 SER B O 1
ATOM 3114 N N . ASP B 1 183 ? 57.100 -17.131 51.450 1.00 25.41 186 ASP B N 1
ATOM 3115 C CA . ASP B 1 183 ? 58.497 -16.803 51.672 1.00 28.62 186 ASP B CA 1
ATOM 3116 C C . ASP B 1 183 ? 59.235 -16.634 50.344 1.00 27.07 186 ASP B C 1
ATOM 3117 O O . ASP B 1 183 ? 60.000 -15.704 50.169 1.00 31.70 186 ASP B O 1
ATOM 3122 N N . GLU B 1 184 ? 58.986 -17.531 49.411 1.00 25.38 187 GLU B N 1
ATOM 3123 C CA . GLU B 1 184 ? 59.569 -17.449 48.090 1.00 29.83 187 GLU B CA 1
ATOM 3124 C C . GLU B 1 184 ? 59.145 -16.179 47.317 1.00 34.41 187 GLU B C 1
ATOM 3125 O O . GLU B 1 184 ? 59.966 -15.538 46.589 1.00 22.02 187 GLU B O 1
ATOM 3131 N N . ILE B 1 185 ? 57.867 -15.861 47.404 1.00 22.87 188 ILE B N 1
ATOM 3132 C CA . ILE B 1 185 ? 57.313 -14.699 46.695 1.00 20.71 188 ILE B CA 1
ATOM 3133 C C . ILE B 1 185 ? 57.791 -13.402 47.367 1.00 22.11 188 ILE B C 1
ATOM 3134 O O . ILE B 1 185 ? 58.178 -12.471 46.640 1.00 22.02 188 ILE B O 1
ATOM 3139 N N . CYS B 1 186 ? 57.778 -13.323 48.705 1.00 18.86 189 CYS B N 1
ATOM 3140 C CA . CYS B 1 186 ? 58.367 -12.181 49.432 1.00 19.80 189 CYS B CA 1
ATOM 3141 C C . CYS B 1 186 ? 59.812 -11.975 48.999 1.00 22.27 189 CYS B C 1
ATOM 3142 O O . CYS B 1 186 ? 60.212 -10.858 48.725 1.00 24.40 189 CYS B O 1
ATOM 3145 N N . ARG B 1 187 ? 60.557 -13.057 48.887 1.00 25.81 190 ARG B N 1
ATOM 3146 C CA . ARG B 1 187 ? 61.966 -12.954 48.426 1.00 31.29 190 ARG B CA 1
ATOM 3147 C C . ARG B 1 187 ? 62.066 -12.418 46.992 1.00 25.12 190 ARG B C 1
ATOM 3148 O O . ARG B 1 187 ? 62.877 -11.518 46.701 1.00 23.61 190 ARG B O 1
ATOM 3156 N N . HIS B 1 188 ? 61.198 -12.891 46.112 1.00 27.11 191 HIS B N 1
ATOM 3157 C CA . HIS B 1 188 ? 61.167 -12.372 44.728 1.00 28.32 191 HIS B CA 1
ATOM 3158 C C . HIS B 1 188 ? 61.003 -10.851 44.718 1.00 28.49 191 HIS B C 1
ATOM 3159 O O . HIS B 1 188 ? 61.678 -10.156 43.989 1.00 23.26 191 HIS B O 1
ATOM 3166 N N . TYR B 1 189 ? 60.052 -10.356 45.514 1.00 25.19 192 TYR B N 1
ATOM 3167 C CA . TYR B 1 189 ? 59.717 -8.937 45.507 1.00 24.07 192 TYR B CA 1
ATOM 3168 C C . TYR B 1 189 ? 60.530 -8.083 46.493 1.00 25.69 192 TYR B C 1
ATOM 3169 O O . TYR B 1 189 ? 60.343 -6.871 46.574 1.00 27.14 192 TYR B O 1
ATOM 3178 N N . GLY B 1 190 ? 61.462 -8.703 47.219 1.00 24.41 193 GLY B N 1
ATOM 3179 C CA . GLY B 1 190 ? 62.316 -7.969 48.188 1.00 26.35 193 GLY B CA 1
ATOM 3180 C C . GLY B 1 190 ? 61.506 -7.416 49.352 1.00 29.35 193 GLY B C 1
ATOM 3181 O O . GLY B 1 190 ? 61.793 -6.345 49.840 1.00 31.11 193 GLY B O 1
ATOM 3182 N N . ILE B 1 191 ? 60.411 -8.104 49.702 1.00 26.24 194 ILE B N 1
ATOM 3183 C CA . ILE B 1 191 ? 59.588 -7.751 50.843 1.00 24.79 194 ILE B CA 1
ATOM 3184 C C . ILE B 1 191 ? 59.977 -8.629 52.042 1.00 24.17 194 ILE B C 1
ATOM 3185 O O . ILE B 1 191 ? 59.995 -9.869 51.945 1.00 23.15 194 ILE B O 1
ATOM 3190 N N . GLU B 1 192 ? 60.243 -7.993 53.175 1.00 23.97 195 GLU B N 1
ATOM 3191 C CA . GLU B 1 192 ? 60.498 -8.682 54.441 1.00 29.03 195 GLU B CA 1
ATOM 3192 C C . GLU B 1 192 ? 59.328 -9.512 54.875 1.00 24.63 195 GLU B C 1
ATOM 3193 O O . GLU B 1 192 ? 58.178 -9.037 54.907 1.00 26.37 195 GLU B O 1
ATOM 3199 N N . ASN B 1 193 ? 59.627 -10.751 55.223 1.00 23.92 196 ASN B N 1
ATOM 3200 C CA . ASN B 1 193 ? 58.631 -11.710 55.623 1.00 22.30 196 ASN B CA 1
ATOM 3201 C C . ASN B 1 193 ? 58.805 -12.037 57.073 1.00 24.98 196 ASN B C 1
ATOM 3202 O O . ASN B 1 193 ? 59.819 -12.584 57.447 1.00 24.93 196 ASN B O 1
ATOM 3207 N N . ILE B 1 194 ? 57.783 -11.739 57.901 1.00 23.89 197 ILE B N 1
ATOM 3208 C CA . ILE B 1 194 ? 57.881 -11.973 59.324 1.00 25.61 197 ILE B CA 1
ATOM 3209 C C . ILE B 1 194 ? 57.272 -13.340 59.628 1.00 26.86 197 ILE B C 1
ATOM 3210 O O . ILE B 1 194 ? 56.054 -13.540 59.520 1.00 21.22 197 ILE B O 1
ATOM 3215 N N . ARG B 1 195 ? 58.119 -14.292 59.963 1.00 23.60 198 ARG B N 1
ATOM 3216 C CA . ARG B 1 195 ? 57.654 -15.643 60.159 1.00 26.53 198 ARG B CA 1
ATOM 3217 C C . ARG B 1 195 ? 57.292 -15.854 61.614 1.00 23.23 198 ARG B C 1
ATOM 3218 O O . ARG B 1 195 ? 58.144 -16.111 62.456 1.00 26.29 198 ARG B O 1
ATOM 3226 N N . LEU B 1 196 ? 56.014 -15.742 61.937 1.00 21.19 199 LEU B N 1
ATOM 3227 C CA . LEU B 1 196 ? 55.628 -15.863 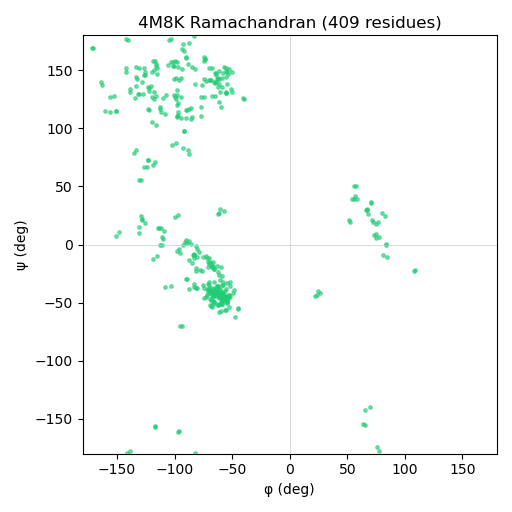63.321 1.00 23.38 199 LEU B CA 1
ATOM 3228 C C . LEU B 1 196 ? 55.927 -17.247 63.870 1.00 26.68 199 LEU B C 1
ATOM 3229 O O . LEU B 1 196 ? 55.822 -18.235 63.145 1.00 23.46 199 LEU B O 1
ATOM 3234 N N . HIS B 1 197 ? 56.257 -17.317 65.161 1.00 26.90 200 HIS B N 1
ATOM 3235 C CA . HIS B 1 197 ? 56.461 -18.608 65.814 1.00 27.56 200 HIS B CA 1
ATOM 3236 C C . HIS B 1 197 ? 55.919 -18.583 67.233 1.00 26.17 200 HIS B C 1
ATOM 3237 O O . HIS B 1 197 ? 55.894 -17.546 67.860 1.00 25.65 200 HIS B O 1
ATOM 3244 N N . ASP B 1 198 ? 55.443 -19.724 67.730 1.00 32.03 201 ASP B N 1
ATOM 3245 C CA . ASP B 1 198 ? 55.036 -19.834 69.150 1.00 30.44 201 ASP B CA 1
ATOM 3246 C C . ASP B 1 198 ? 53.965 -18.802 69.501 1.00 28.42 201 ASP B C 1
ATOM 3247 O O . ASP B 1 198 ? 54.080 -18.049 70.468 1.00 28.87 201 ASP B O 1
ATOM 3252 N N . ILE B 1 199 ? 52.931 -18.763 68.676 1.00 26.41 202 ILE B N 1
ATOM 3253 C CA . ILE B 1 199 ? 51.810 -17.898 68.860 1.00 27.79 202 ILE B CA 1
ATOM 3254 C C . ILE B 1 199 ? 50.651 -18.646 69.564 1.00 26.13 202 ILE B C 1
ATOM 3255 O O . ILE B 1 199 ? 50.035 -19.501 68.994 1.00 26.66 202 ILE B O 1
ATOM 3260 N N . ASP B 1 200 ? 50.361 -18.279 70.797 1.00 25.96 203 ASP B N 1
ATOM 3261 C CA . ASP B 1 200 ? 49.272 -18.902 71.552 1.00 25.38 203 ASP B CA 1
ATOM 3262 C C . ASP B 1 200 ? 47.965 -18.586 70.892 1.00 24.02 203 ASP B C 1
ATOM 3263 O O . ASP B 1 200 ? 47.652 -17.403 70.628 1.00 22.64 203 ASP B O 1
ATOM 3268 N N . LYS B 1 201 ? 47.188 -19.639 70.622 1.00 23.77 204 LYS B N 1
ATOM 3269 C CA . LYS B 1 201 ? 45.859 -19.484 70.039 1.00 21.77 204 LYS B CA 1
ATOM 3270 C C . LYS B 1 201 ? 44.734 -20.165 70.806 1.00 23.67 204 LYS B C 1
ATOM 3271 O O . LYS B 1 201 ? 44.923 -21.149 71.489 1.00 23.27 204 LYS B O 1
ATOM 3277 N N . GLN B 1 202 ? 43.557 -19.597 70.674 1.00 23.38 205 GLN B N 1
ATOM 3278 C CA . GLN B 1 202 ? 42.344 -20.153 71.233 1.00 25.85 205 GLN B CA 1
ATOM 3279 C C . GLN B 1 202 ? 41.268 -20.074 70.160 1.00 26.86 205 GLN B C 1
ATOM 3280 O O . GLN B 1 202 ? 41.049 -19.015 69.608 1.00 27.72 205 GLN B O 1
ATOM 3286 N N . TRP B 1 203 ? 40.630 -21.206 69.858 1.00 26.30 206 TRP B N 1
ATOM 3287 C CA . TRP B 1 203 ? 39.670 -21.302 68.758 1.00 25.05 206 TRP B CA 1
ATOM 3288 C C . TRP B 1 203 ? 40.336 -20.848 67.492 1.00 26.92 206 TRP B C 1
ATOM 3289 O O . TRP B 1 203 ? 39.730 -20.107 66.717 1.00 29.11 206 TRP B O 1
ATOM 3300 N N . GLY B 1 204 ? 41.617 -21.225 67.331 1.00 23.59 207 GLY B N 1
ATOM 3301 C CA . GLY B 1 204 ? 42.375 -21.002 66.070 1.00 23.27 207 GLY B CA 1
ATOM 3302 C C . GLY B 1 204 ? 42.834 -19.569 65.802 1.00 24.66 207 GLY B C 1
ATOM 3303 O O . GLY B 1 204 ? 43.461 -19.255 64.721 1.00 21.64 207 GLY B O 1
ATOM 3304 N N . HIS B 1 205 ? 42.610 -18.702 66.785 1.00 20.45 208 HIS B N 1
ATOM 3305 C CA . HIS B 1 205 ? 42.972 -17.291 66.653 1.00 22.80 208 HIS B CA 1
ATOM 3306 C C . HIS B 1 205 ? 43.755 -16.788 67.851 1.00 26.83 208 HIS B C 1
ATOM 3307 O O . HIS B 1 205 ? 43.589 -17.308 68.938 1.00 25.52 208 HIS B O 1
ATOM 3314 N N . PRO B 1 206 ? 44.627 -15.765 67.657 1.00 24.37 209 PRO B N 1
ATOM 3315 C CA . PRO B 1 206 ? 45.430 -15.445 68.823 1.00 22.62 209 PRO B CA 1
ATOM 3316 C C . PRO B 1 206 ? 44.647 -15.043 70.114 1.00 23.25 209 PRO B C 1
ATOM 3317 O O . PRO B 1 206 ? 43.617 -14.379 70.051 1.00 23.85 209 PRO B O 1
ATOM 3321 N N . SER B 1 207 ? 45.209 -15.498 71.226 1.00 21.14 210 SER B N 1
ATOM 3322 C CA . SER B 1 207 ? 44.817 -15.144 72.582 1.00 25.23 210 SER B CA 1
ATOM 3323 C C . SER B 1 207 ? 45.484 -13.808 72.941 1.00 26.51 210 SER B C 1
ATOM 3324 O O . SER B 1 207 ? 46.294 -13.259 72.160 1.00 26.23 210 SER B O 1
ATOM 3327 N N . VAL B 1 208 ? 45.236 -13.343 74.150 1.00 29.37 211 VAL B N 1
ATOM 3328 C CA . VAL B 1 208 ? 45.895 -12.129 74.630 1.00 29.22 211 VAL B CA 1
ATOM 3329 C C . VAL B 1 208 ? 47.402 -12.319 74.570 1.00 30.79 211 VAL B C 1
ATOM 3330 O O . VAL B 1 208 ? 48.122 -11.451 74.058 1.00 28.55 211 VAL B O 1
ATOM 3334 N N . GLN B 1 209 ? 47.868 -13.469 75.052 1.00 30.48 212 GLN B N 1
ATOM 3335 C CA . GLN B 1 209 ? 49.289 -13.815 74.973 1.00 29.73 212 GLN B CA 1
ATOM 3336 C C . GLN B 1 209 ? 49.793 -13.846 73.538 1.00 27.72 212 GLN B C 1
ATOM 3337 O O . GLN B 1 209 ? 50.866 -13.342 73.231 1.00 31.28 212 GLN B O 1
ATOM 3343 N N . GLY B 1 210 ? 49.051 -14.513 72.659 1.00 25.25 213 GLY B N 1
ATOM 3344 C CA . GLY B 1 210 ? 49.440 -14.633 71.246 1.00 24.62 213 GLY B CA 1
ATOM 3345 C C . GLY B 1 210 ? 49.548 -13.284 70.573 1.00 24.60 213 GLY B C 1
ATOM 3346 O O . GLY B 1 210 ? 50.482 -13.064 69.806 1.00 21.70 213 GLY B O 1
ATOM 3355 N N . GLN B 1 212 ? 50.383 -10.498 71.996 1.00 28.13 215 GLN B N 1
ATOM 3356 C CA . GLN B 1 212 ? 51.614 -9.863 72.468 1.00 23.95 215 GLN B CA 1
ATOM 3357 C C . GLN B 1 212 ? 52.816 -10.386 71.747 1.00 28.86 215 GLN B C 1
ATOM 3358 O O . GLN B 1 212 ? 53.732 -9.612 71.395 1.00 23.77 215 GLN B O 1
ATOM 3364 N N . SER B 1 213 ? 52.817 -11.697 71.510 1.00 25.23 216 SER B N 1
ATOM 3365 C CA . SER B 1 213 ? 53.909 -12.307 70.801 1.00 26.31 216 SER B CA 1
ATOM 3366 C C . SER B 1 213 ? 53.992 -11.767 69.383 1.00 25.36 216 SER B C 1
ATOM 3367 O O . SER B 1 213 ? 55.116 -11.544 68.841 1.00 26.23 216 SER B O 1
ATOM 3370 N N . ILE B 1 214 ? 52.831 -11.607 68.745 1.00 26.95 217 ILE B N 1
ATOM 3371 C CA . ILE B 1 214 ? 52.803 -11.100 67.371 1.00 25.16 217 ILE B CA 1
ATOM 3372 C C . ILE B 1 214 ? 53.379 -9.679 67.319 1.00 24.21 217 ILE B C 1
ATOM 3373 O O . ILE B 1 214 ? 54.298 -9.364 66.504 1.00 25.85 217 ILE B O 1
ATOM 3378 N N . ASP B 1 215 ? 52.853 -8.831 68.167 1.00 24.89 218 ASP B N 1
ATOM 3379 C CA . ASP B 1 215 ? 53.384 -7.459 68.345 1.00 26.20 218 ASP B CA 1
ATOM 3380 C C . ASP B 1 215 ? 54.906 -7.448 68.447 1.00 26.94 218 ASP B C 1
ATOM 3381 O O . ASP B 1 215 ? 55.606 -6.797 67.637 1.00 26.13 218 ASP B O 1
ATOM 3386 N N . ALA B 1 216 ? 55.430 -8.226 69.393 1.00 26.15 219 ALA B N 1
ATOM 3387 C CA . ALA B 1 216 ? 56.858 -8.223 69.629 1.00 31.09 219 ALA B CA 1
ATOM 3388 C C . ALA B 1 216 ? 57.596 -8.721 68.396 1.00 30.28 219 ALA B C 1
ATOM 3389 O O . ALA B 1 216 ? 58.616 -8.155 68.023 1.00 27.02 219 ALA B O 1
ATOM 3391 N N . GLN B 1 217 ? 57.097 -9.766 67.747 1.00 27.73 220 GLN B N 1
ATOM 3392 C CA . GLN B 1 217 ? 57.840 -10.340 66.610 1.00 27.51 220 GLN B CA 1
ATOM 3393 C C . GLN B 1 217 ? 57.835 -9.439 65.359 1.00 28.02 220 GLN B C 1
ATOM 3394 O O . GLN B 1 217 ? 58.853 -9.353 64.657 1.00 29.72 220 GLN B O 1
ATOM 3400 N N . VAL B 1 218 ? 56.711 -8.797 65.081 1.00 27.57 221 VAL B N 1
ATOM 3401 C CA . VAL B 1 218 ? 56.655 -7.749 64.047 1.00 28.31 221 VAL B CA 1
ATOM 3402 C C . VAL B 1 218 ? 57.682 -6.618 64.338 1.00 29.24 221 VAL B C 1
ATOM 3403 O O . VAL B 1 218 ? 58.483 -6.219 63.473 1.00 32.45 221 VAL B O 1
ATOM 3407 N N . TRP B 1 219 ? 57.739 -6.176 65.580 1.00 28.26 222 TRP B N 1
ATOM 3408 C CA . TRP B 1 219 ? 58.698 -5.118 65.936 1.00 30.21 222 TRP B CA 1
ATOM 3409 C C . TRP B 1 219 ? 60.154 -5.567 65.755 1.00 33.35 222 TRP B C 1
ATOM 3410 O O . TRP B 1 219 ? 60.972 -4.806 65.268 1.00 31.85 222 TRP B O 1
ATOM 3421 N N . GLU B 1 220 ? 60.490 -6.798 66.128 1.00 33.08 223 GLU B N 1
ATOM 3422 C CA . GLU B 1 220 ? 61.830 -7.331 65.853 1.00 36.53 223 GLU B CA 1
ATOM 3423 C C . GLU B 1 220 ? 62.256 -7.103 64.397 1.00 37.74 223 GLU B C 1
ATOM 3424 O O . GLU B 1 220 ? 63.398 -6.805 64.120 1.00 37.47 223 GLU B O 1
ATOM 3430 N N . SER B 1 221 ? 61.341 -7.244 63.446 1.00 38.91 224 SER B N 1
ATOM 3431 C CA . SER B 1 221 ? 61.708 -7.096 62.029 1.00 34.79 224 SER B CA 1
ATOM 3432 C C . SER B 1 221 ? 61.630 -5.645 61.536 1.00 33.60 224 SER B C 1
ATOM 3433 O O . SER B 1 221 ? 62.437 -5.212 60.744 1.00 46.43 224 SER B O 1
ATOM 3436 N N . VAL B 1 222 ? 60.640 -4.898 61.992 1.00 34.48 225 VAL B N 1
ATOM 3437 C CA . VAL B 1 222 ? 60.407 -3.538 61.506 1.00 37.90 225 VAL B CA 1
ATOM 3438 C C . VAL B 1 222 ? 61.449 -2.541 62.078 1.00 54.45 225 VAL B C 1
ATOM 3439 O O . VAL B 1 222 ? 61.895 -1.659 61.347 1.00 51.32 225 VAL B O 1
ATOM 3443 N N . SER B 1 223 ? 61.863 -2.703 63.342 1.00 42.92 226 SER B N 1
ATOM 3444 C CA . SER B 1 223 ? 62.758 -1.722 63.999 1.00 46.59 226 SER B CA 1
ATOM 3445 C C . SER B 1 223 ? 64.084 -1.419 63.242 1.00 48.72 226 SER B C 1
ATOM 3446 O O . SER B 1 223 ? 64.371 -0.251 63.016 1.00 61.22 226 SER B O 1
ATOM 3449 N N . PRO B 1 224 ? 64.873 -2.436 62.826 1.00 71.69 227 PRO B N 1
ATOM 3450 C CA . PRO B 1 224 ? 66.076 -2.034 62.064 1.00 77.23 227 PRO B CA 1
ATOM 3451 C C . PRO B 1 224 ? 65.763 -1.249 60.775 1.00 76.63 227 PRO B C 1
ATOM 3452 O O . PRO B 1 224 ? 66.183 -0.099 60.651 1.00 82.41 227 PRO B O 1
ATOM 3456 N N . ILE B 1 225 ? 64.969 -1.862 59.889 1.00 80.41 228 ILE B N 1
ATOM 3457 C CA . ILE B 1 225 ? 64.798 -1.483 58.463 1.00 72.81 228 ILE B CA 1
ATOM 3458 C C . ILE B 1 225 ? 64.325 -0.048 58.179 1.00 65.66 228 ILE B C 1
ATOM 3459 O O . ILE B 1 225 ? 64.139 0.769 59.089 1.00 82.25 228 ILE B O 1
#

Solvent-accessible surface area: 17987 Å² total

CATH classification: 3.40.50.1110

Sequence (421 aa):
ENLLYFQGQKKVSILGDSYSTFYGHVSSPAANLCWYGVPGEKKEENDVTKVEETWWYRFIHEHGFQLERNNSYSSGSTVCHTGYEKADYSDRSFITRIHNLGTPDIILVFGGTNDSWAGAPIGAYQYDGWTKADLYSFRPAFCYLLASLKQLYPAARIYNITNSELSEEVTDSDEICRHYGIEENIRLHDIDKQWGHPSVQGQSIDAQVWESSVSPINLYFQGQKKVSILGDSYSTFYGHVSSPAANLCWYGVPGEKKENDVTKVEETWWYRFIHEHGFQLERNNSYSGSTVCHTGYEKADYSDRSFITRIHNLGTPDIILVFGGTNDSWAGAPIGAYQYDGWTKADLYSFRPAFCYLLASLKQLYPAARIYNITNSELSEEEVTDSDEICRHYGIENIRLHDIDKQWGHPSVQGQSIDAQVWESVSPI

B-factor: mean 28.16, std 10.53, range [15.33, 105.62]

Nearest PDB structures (foldseek):
  4m8k-assembly1_A  TM=1.005E+00  e=6.865E-48  Bacteroides uniformis ATCC 8492
  4nrd-assembly2_F  TM=9.767E-01  e=1.541E-31  Bacteroides ovatus ATCC 8483
  8idq-assembly1_A  TM=2.602E-01  e=1.116E-01  Talaromyces pinophilus
  5y3x-assembly6_F  TM=2.627E-01  e=9.468E-01  Caldicellulosiruptor owensensis OL
  6joy-assembly1_A  TM=1.984E-01  e=2.503E+00  Rhodothermus marinus

Secondary structure (DSSP, 8-state):
--HHHH-PPEEEEEE-GGG--TTSSSSTTS--SSS-TT---SSS--SGGGSHHHHHHHHTT-EEEEEEE-TT--SSSB-GGG-B-TTT-GGGSTT-S-S-SEEEEE--HHHHHHT--------S---TTGGGSHHHHHHHHHHHHHHH-TTSEEEEEE-TT--HHHHH--HHHHHHT-EEEE--S--EETTEE-S---HHHHHHHHHHTT-/-GGGT-PPEEEEEESGGG--TTSSSSTTS--SSS-TT---SS---SGGGSHHHHHHHHTT-EEEEEEE-TT--SSSB-GGG-B-TTT-GGGSTT-S-S-SEEEEE--HHHHHHT--------S---TTGGGSHHHHHHHHHHHHHHH-TTSEEEEEE-SS--HHHHH--HHHHHHT-EEEE--S--EETTEE-S---HHHHHHHHHHTT-

Foldseek 3Di:
DDCVVPHAFEEFELEAQQQFAQPAAPVNPADHDACDPPRDDQFADHDPCLRLVVVLQVVPRHHYQHYHYHYQAALFQQFAPRDGNCVGHSLNCLPPGGQGQEYEYEHDQRCQVRVQAAADQDQDDDDSVRRSHNNVSVNSNLVVNCVVHVNHQYAYEADPPGDPSSRVSCVSCVVSVHHYQDQDDQDDDPRYGHSRSVSSNVSVCVVPVVD/DCVVPHAFEEFEQEAQLQDAQPQAPVNPAAHDACDPPNDDQFADHDPCLRLVVVLQVVPRHHYQHYHYHYQEALFQQFAPRDGNCVPHSLNCLVPGGQGQEYEYEHDQRCQVRVQAAADADQDDDDSVSRSHRRPSVNSNLNVNCVVHVNHAYAYEADPPGDPSSRVSCVSCVVSVHHYQYQDDQDDDPRYGHSRSVSSNVSVCVPPVPD

Radius of gyration: 22.54 Å; Cα contacts (8 Å, |Δi|>4): 930; chains: 2; bounding box: 57×44×63 Å